Protein AF-A0A2E4WYA1-F1 (afdb_monomer)

Secondary structure (DSSP, 8-state):
--TTHHHHHHHHHHHHHHHHHHHHHHHHHHHHTSPEEPGGGPPSEEEEEEEEEES--EE-SSS--EESEEEEEEEEEEEEEEE-TTS-EEEEEEEEEEEEEEE---EEEEETTEEEEE--TTSEEE-EEEEEEEEETTSTHHHHSS-SS--TTEEEEEEEEEEEE-TT-EEEEEEEEEE-SSSSSEEEE--TTT----EEESS-HHHHHTSSHHHHHHHHHHHHHHHHHHHHH---TTS---TTHHHHHHHHHHHHHHHHHHHHHHHHHHHHHHHHHHHHHHHHHHHHHHHHHHHHHHHHHHHHSTT-HHHHHHHHHHHTT---SSS--SHHHHHHHHHHT-HHHHT-HHHHHHHHHHHHHHHHHHHHHHHHHHHHHHHHHHHHSTTTHHHHHHHT-PPPPP--TTTT--------GGGG----------PPPP-

Foldseek 3Di:
DDPVCLLVVLLVVLVVLCVVLVVLVVLLLVVLLADEFDQLQDDFFWHKHKAFWFDDWDQDQQPRDTFQKKKKWKKFKAKDWDQDPVRDIDIDIDIDTQDIDIDHQWTWGADPNGIAIEGCPPAPEAFAFPDKDKDFQVDPSCPVRGPPDDDPRTPRIMMMIMGGHHGGQIKIWIAGWDADPPDRHIHGDHDVVVVDHTYIYSDDPVVSSPDDNVVSVVVSVCSLVVSVVVVVVPPPPPDPPDPCPSVVSSVVSVVVVVVVVLVVLLVSLLVLVVQLVVLVVQLVVLLVVLLVLLVVLLVVVCVQPVVDPPVNVVSVCLNQVNDDPDPDNASLVVVVVVVVVPVSLVPDPSNVVSSVVNVSSVVNSVSSLVSSQSSLVVLVVLCVDPPSVVCNVVSVRDNDDGDDSVPSPPGDPPPDPPVPDDDPPPDDDDDDDDD

Solvent-accessible surface area (backbone atoms only — not comparable to full-atom values): 24791 Å² total; per-residue (Å²): 129,68,77,66,53,74,59,51,51,58,56,50,49,41,53,54,39,47,54,56,26,49,53,43,46,50,51,44,53,50,52,78,67,43,69,76,35,54,54,64,42,57,57,80,38,82,43,26,39,65,28,26,32,42,71,72,63,44,72,39,89,86,82,63,42,78,25,43,26,38,40,37,41,33,30,36,33,28,50,50,78,46,70,48,98,85,72,48,76,48,76,47,71,49,76,42,80,75,46,71,53,74,49,66,59,68,34,28,40,33,48,100,68,36,73,31,45,36,41,58,59,82,35,58,71,44,58,44,79,76,42,77,51,75,46,40,71,89,40,70,64,43,57,74,82,36,70,89,70,82,62,84,52,48,72,48,39,39,38,40,40,31,29,32,39,44,73,65,39,57,34,40,36,33,30,35,27,38,76,43,93,90,48,102,44,62,28,35,38,66,53,83,88,75,72,64,75,33,37,35,24,56,61,55,68,68,73,68,50,69,50,59,44,66,57,29,53,51,52,42,53,44,56,55,55,49,51,56,50,48,62,65,69,60,74,62,91,86,80,74,93,57,88,59,56,59,56,51,54,42,51,52,52,50,50,51,53,50,51,59,49,51,53,48,54,40,55,51,44,39,50,49,48,55,48,40,53,48,26,52,50,53,34,51,54,37,52,48,51,49,64,67,46,50,60,58,44,46,52,48,47,45,69,66,44,68,89,42,68,70,57,56,54,55,48,52,37,53,73,67,70,46,79,68,95,66,95,62,89,47,71,50,58,48,50,50,61,52,40,72,77,35,70,64,49,73,69,32,65,73,47,48,54,45,49,52,53,42,40,54,39,52,54,35,38,52,42,28,43,54,54,27,34,55,43,29,53,50,52,40,49,42,52,72,39,84,75,47,38,82,42,27,72,81,48,67,54,67,87,54,83,68,82,59,90,76,72,76,74,67,71,73,79,80,76,73,71,78,84,74,75,72,81,83,77,85,78,84,82,82,85,85,78,90,132

pLDDT: mean 81.37, std 15.55, range [33.59, 97.56]

Structure (mmCIF, N/CA/C/O backbone):
data_AF-A0A2E4WYA1-F1
#
_entry.id   AF-A0A2E4WYA1-F1
#
loop_
_atom_site.group_PDB
_atom_site.id
_atom_site.type_symbol
_atom_site.label_atom_id
_atom_site.label_alt_id
_atom_site.label_comp_id
_atom_site.label_asym_id
_atom_site.label_entity_id
_atom_site.label_seq_id
_atom_site.pdbx_PDB_ins_code
_atom_site.Cartn_x
_atom_site.Cartn_y
_atom_site.Cartn_z
_atom_site.occupancy
_atom_site.B_iso_or_equiv
_atom_site.auth_seq_id
_atom_site.auth_comp_id
_atom_site.auth_asym_id
_atom_site.auth_atom_id
_atom_site.pdbx_PDB_model_num
ATOM 1 N N . MET A 1 1 ? 35.452 21.024 -31.099 1.00 52.81 1 MET A N 1
ATOM 2 C CA . MET A 1 1 ? 34.433 20.792 -30.050 1.00 52.81 1 MET A CA 1
ATOM 3 C C . MET A 1 1 ? 34.832 21.650 -28.855 1.00 52.81 1 MET A C 1
ATOM 5 O O . MET A 1 1 ? 35.998 21.591 -28.486 1.00 52.81 1 MET A O 1
ATOM 9 N N . SER A 1 2 ? 33.970 22.546 -2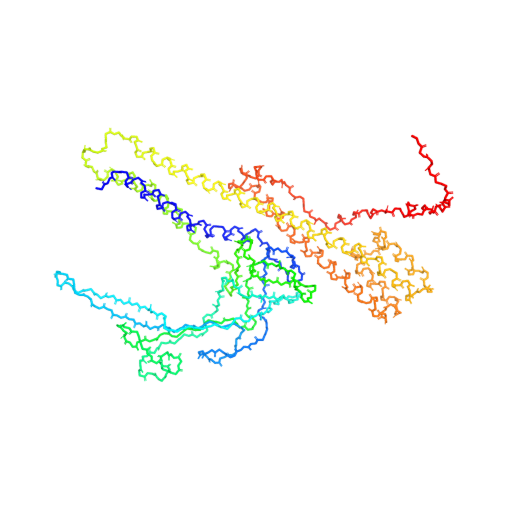8.359 1.00 58.75 2 SER A N 1
ATOM 10 C CA . SER A 1 2 ? 34.364 23.521 -27.328 1.00 58.75 2 SER A CA 1
ATOM 11 C C . SER A 1 2 ? 34.798 22.810 -26.042 1.00 58.75 2 SER A C 1
ATOM 13 O O . SER A 1 2 ? 34.143 21.877 -25.588 1.00 58.75 2 SER A O 1
ATOM 15 N N . GLN A 1 3 ? 35.917 23.249 -25.463 1.00 59.62 3 GLN A N 1
ATOM 16 C CA . GLN A 1 3 ? 36.570 22.635 -24.296 1.00 59.62 3 GLN A CA 1
ATOM 17 C C . GLN A 1 3 ? 35.635 22.503 -23.076 1.00 59.62 3 GLN A C 1
ATOM 19 O O . GLN A 1 3 ? 35.783 21.585 -22.279 1.00 59.62 3 GLN A O 1
ATOM 24 N N . TRP A 1 4 ? 34.601 23.347 -22.989 1.00 59.00 4 TRP A N 1
ATOM 25 C CA . TRP A 1 4 ? 33.542 23.294 -21.977 1.00 59.00 4 TRP A CA 1
ATOM 26 C C . TRP A 1 4 ? 32.707 22.002 -21.996 1.00 59.00 4 TRP A C 1
ATOM 28 O O . TRP A 1 4 ? 32.217 21.569 -20.954 1.00 59.00 4 TRP A O 1
ATOM 38 N N . LEU A 1 5 ? 32.567 21.350 -23.158 1.00 62.78 5 LEU A N 1
ATOM 39 C CA . LEU A 1 5 ? 31.768 20.128 -23.301 1.00 62.78 5 LEU A CA 1
ATOM 40 C C . LEU A 1 5 ? 32.341 18.962 -22.487 1.00 62.78 5 LEU A C 1
ATOM 42 O O . LEU A 1 5 ? 31.571 18.190 -21.922 1.00 62.78 5 LEU A O 1
ATOM 46 N N . TRP A 1 6 ? 33.665 18.880 -22.335 1.00 61.72 6 TRP A N 1
ATOM 47 C CA . TRP A 1 6 ? 34.309 17.847 -21.518 1.00 61.72 6 TRP A CA 1
ATOM 48 C C . TRP A 1 6 ? 33.984 17.961 -20.023 1.00 61.72 6 TRP A C 1
ATOM 50 O O . TRP A 1 6 ? 34.059 16.958 -19.326 1.00 61.72 6 TRP A O 1
ATOM 60 N N . PHE A 1 7 ? 33.566 19.136 -19.537 1.00 63.12 7 PHE A N 1
ATOM 61 C CA . PHE A 1 7 ? 33.155 19.340 -18.140 1.00 63.12 7 PHE A CA 1
ATOM 62 C C . PHE A 1 7 ? 31.651 19.146 -17.936 1.00 63.12 7 PHE A C 1
ATOM 64 O O . PHE A 1 7 ? 31.220 18.588 -16.931 1.00 63.12 7 PHE A O 1
ATOM 71 N N . ILE A 1 8 ? 30.844 19.577 -18.907 1.00 68.25 8 ILE A N 1
ATOM 72 C CA . ILE A 1 8 ? 29.381 19.488 -18.826 1.00 68.25 8 ILE A CA 1
ATOM 73 C C . ILE A 1 8 ? 28.919 18.035 -18.969 1.00 68.25 8 ILE A C 1
ATOM 75 O O . ILE A 1 8 ? 27.990 17.617 -18.282 1.00 68.25 8 ILE A O 1
ATOM 79 N N . ILE A 1 9 ? 29.573 17.254 -19.834 1.00 72.50 9 ILE A N 1
ATOM 80 C CA . ILE A 1 9 ? 29.169 15.875 -20.126 1.00 72.50 9 ILE A CA 1
ATOM 81 C C . ILE A 1 9 ? 29.232 14.982 -18.867 1.00 72.50 9 ILE A C 1
ATOM 83 O O . ILE A 1 9 ? 28.203 14.388 -18.541 1.00 72.50 9 ILE A O 1
ATOM 87 N N . PRO A 1 10 ? 30.339 14.906 -18.097 1.00 69.25 10 PRO A N 1
ATOM 88 C CA . PRO A 1 10 ? 30.398 14.100 -16.875 1.00 69.25 10 PRO A CA 1
ATOM 89 C C . PRO A 1 10 ? 29.380 14.527 -15.815 1.00 69.25 10 PRO A C 1
ATOM 91 O O . PRO A 1 10 ? 28.697 13.674 -15.253 1.00 69.25 10 PRO A O 1
ATOM 94 N N . SER A 1 11 ? 29.218 15.832 -15.572 1.00 72.06 11 SER A N 1
ATOM 95 C CA . SER A 1 11 ? 28.229 16.338 -14.611 1.00 72.06 11 SER A CA 1
ATOM 96 C C . SER A 1 11 ? 26.792 16.025 -15.050 1.00 72.06 11 SER A C 1
ATOM 98 O O . SER A 1 11 ? 25.965 15.641 -14.223 1.00 72.06 11 SER A O 1
ATOM 100 N N . LEU A 1 12 ? 26.493 16.094 -16.352 1.00 77.44 12 LEU A N 1
ATOM 101 C CA . LEU A 1 12 ? 25.199 15.688 -16.904 1.00 77.44 12 LEU A CA 1
ATOM 102 C C . LEU A 1 12 ? 24.961 14.179 -16.736 1.00 77.44 12 LEU A C 1
ATOM 104 O O . LEU A 1 12 ? 23.875 13.775 -16.320 1.00 77.44 12 LEU A O 1
ATOM 108 N N . PHE A 1 13 ? 25.974 13.344 -16.991 1.00 74.56 13 PHE A N 1
ATOM 109 C CA . PHE A 1 13 ? 25.903 11.902 -16.738 1.00 74.56 13 PHE A CA 1
ATOM 110 C C . PHE A 1 13 ? 25.670 11.602 -15.255 1.00 74.56 13 PHE A C 1
ATOM 112 O O . PHE A 1 13 ? 24.798 10.792 -14.940 1.00 74.56 13 PHE A O 1
ATOM 119 N N . ILE A 1 14 ? 26.368 12.289 -14.344 1.00 74.31 14 ILE A N 1
ATOM 120 C CA . ILE A 1 14 ? 26.147 12.174 -12.897 1.00 74.31 14 ILE A CA 1
ATOM 121 C C . ILE A 1 14 ? 24.686 12.484 -12.563 1.00 74.31 14 ILE A C 1
ATOM 123 O O . ILE A 1 14 ? 24.043 11.675 -11.902 1.00 74.31 14 ILE A O 1
ATOM 127 N N . LEU A 1 15 ? 24.124 13.587 -13.065 1.00 76.75 15 LEU A N 1
ATOM 128 C CA . LEU A 1 15 ? 22.722 13.946 -12.826 1.00 76.75 15 LEU A CA 1
ATOM 129 C C . LEU A 1 15 ? 21.738 12.898 -13.379 1.00 76.75 15 LEU A C 1
ATOM 131 O O . LEU A 1 15 ? 20.754 12.570 -12.711 1.00 76.75 15 LEU A O 1
ATOM 135 N N . ILE A 1 16 ? 22.005 12.328 -14.558 1.00 76.94 16 ILE A N 1
ATOM 136 C CA . ILE A 1 16 ? 21.177 11.272 -15.167 1.00 76.94 16 ILE A CA 1
ATOM 137 C C . ILE A 1 16 ? 21.225 9.982 -14.337 1.00 76.94 16 ILE A C 1
ATOM 139 O O . ILE A 1 16 ? 20.173 9.441 -13.977 1.00 76.94 16 ILE A O 1
ATOM 143 N N . PHE A 1 17 ? 22.419 9.496 -13.987 1.00 72.62 17 PHE A N 1
ATOM 144 C CA . PHE A 1 17 ? 22.580 8.291 -13.166 1.00 72.62 17 PHE A CA 1
ATOM 145 C C . PHE A 1 17 ? 21.995 8.482 -11.774 1.00 72.62 17 PHE A C 1
ATOM 147 O O . PHE A 1 17 ? 21.300 7.609 -11.254 1.00 72.62 17 PHE A O 1
ATOM 154 N N . HIS A 1 18 ? 22.208 9.657 -11.198 1.00 73.12 18 HIS A N 1
ATOM 155 C CA . HIS A 1 18 ? 21.646 10.039 -9.922 1.00 73.12 18 HIS A CA 1
ATOM 156 C C . HIS A 1 18 ? 20.115 10.080 -9.964 1.00 73.12 18 HIS A C 1
ATOM 158 O O . HIS A 1 18 ? 19.471 9.583 -9.043 1.00 73.12 18 HIS A O 1
ATOM 164 N N . LYS A 1 19 ? 19.505 10.577 -11.049 1.00 75.50 19 LYS A N 1
ATOM 165 C CA . LYS A 1 19 ? 18.050 10.513 -11.258 1.00 75.50 19 LYS A CA 1
ATOM 166 C C . LYS A 1 19 ? 17.552 9.065 -11.285 1.00 75.50 19 LYS A C 1
ATOM 168 O O . LYS A 1 19 ? 16.544 8.775 -10.642 1.00 75.50 19 LYS A O 1
ATOM 173 N N . PHE A 1 20 ? 18.248 8.151 -11.959 1.00 69.88 20 PHE A N 1
ATOM 174 C CA . PHE A 1 20 ? 17.868 6.734 -11.985 1.00 69.88 20 PHE A CA 1
ATOM 175 C C . PHE A 1 20 ? 18.013 6.069 -10.606 1.00 69.88 20 PHE A C 1
ATOM 177 O O . PHE A 1 20 ? 17.051 5.493 -10.094 1.00 69.88 20 PHE A O 1
ATOM 184 N N . ALA A 1 21 ? 19.163 6.244 -9.949 1.00 70.31 21 ALA A N 1
ATOM 185 C CA . ALA A 1 21 ? 19.419 5.740 -8.599 1.00 70.31 21 ALA A CA 1
ATOM 186 C C . ALA A 1 21 ? 18.413 6.293 -7.574 1.00 70.31 21 ALA A C 1
ATOM 188 O O . ALA A 1 21 ? 17.933 5.561 -6.709 1.00 70.31 21 ALA A O 1
ATOM 189 N N . SER A 1 22 ? 18.021 7.565 -7.720 1.00 71.56 22 SER A N 1
ATOM 190 C CA . SER A 1 22 ? 17.048 8.224 -6.844 1.00 71.56 22 SER A CA 1
ATOM 191 C C . SER A 1 22 ? 15.672 7.576 -6.862 1.00 71.56 22 SER A C 1
ATOM 193 O O . SER A 1 22 ? 14.956 7.650 -5.868 1.00 71.56 22 SER A O 1
ATOM 195 N N . ARG A 1 23 ? 15.265 6.985 -7.994 1.00 73.19 23 ARG A N 1
ATOM 196 C CA . ARG A 1 23 ? 13.951 6.346 -8.122 1.00 73.19 23 ARG A CA 1
ATOM 197 C C . ARG A 1 23 ? 13.913 5.037 -7.344 1.00 73.19 23 ARG A C 1
ATOM 199 O O . ARG A 1 23 ? 12.961 4.798 -6.611 1.00 73.19 23 ARG A O 1
ATOM 206 N N . ALA A 1 24 ? 14.957 4.221 -7.480 1.00 71.00 24 ALA A N 1
ATOM 207 C CA . ALA A 1 24 ? 15.073 2.957 -6.760 1.00 71.00 24 ALA A CA 1
ATOM 208 C C . ALA A 1 24 ? 15.237 3.176 -5.248 1.00 71.00 24 ALA A C 1
ATOM 210 O O . ALA A 1 24 ? 14.585 2.506 -4.454 1.00 71.00 24 ALA A O 1
ATOM 211 N N . PHE A 1 25 ? 16.058 4.152 -4.851 1.00 75.88 25 PHE A N 1
ATOM 212 C CA . PHE A 1 25 ? 16.272 4.487 -3.443 1.00 75.88 25 PHE A CA 1
ATOM 213 C C . PHE A 1 25 ? 14.998 4.991 -2.758 1.00 75.88 25 PHE A C 1
ATOM 215 O O . PHE A 1 25 ? 14.638 4.470 -1.706 1.00 75.88 25 PHE A O 1
ATOM 222 N N . ARG A 1 26 ? 14.286 5.944 -3.382 1.00 78.50 26 ARG A N 1
ATOM 223 C CA . ARG A 1 26 ? 13.015 6.459 -2.849 1.00 78.50 26 ARG A CA 1
ATOM 224 C C . ARG A 1 26 ? 11.998 5.349 -2.638 1.00 78.50 26 ARG A C 1
ATOM 226 O O . ARG A 1 26 ? 11.365 5.311 -1.597 1.00 78.50 26 ARG A O 1
ATOM 233 N N . LEU A 1 27 ? 11.882 4.420 -3.590 1.00 78.25 27 LEU A N 1
ATOM 234 C CA . LEU A 1 27 ? 10.956 3.298 -3.457 1.00 78.25 27 LEU A CA 1
ATOM 235 C C . LEU A 1 27 ? 11.296 2.411 -2.253 1.00 78.25 27 LEU A C 1
ATOM 237 O O . LEU A 1 27 ? 10.420 2.129 -1.446 1.00 78.25 27 LEU A O 1
ATOM 241 N N . ARG A 1 28 ? 12.571 2.025 -2.106 1.00 79.62 28 ARG A N 1
ATOM 242 C CA . ARG A 1 28 ? 13.032 1.206 -0.973 1.00 79.62 28 ARG A CA 1
ATOM 243 C C . ARG A 1 28 ? 12.773 1.875 0.372 1.00 79.62 28 ARG A C 1
ATOM 245 O O . ARG A 1 28 ? 12.323 1.214 1.297 1.00 79.62 28 ARG A O 1
ATOM 252 N N . ARG A 1 29 ? 13.084 3.168 0.492 1.00 81.19 29 ARG A N 1
ATOM 253 C CA . ARG A 1 29 ? 12.876 3.898 1.749 1.00 81.19 29 ARG A CA 1
ATOM 254 C C . ARG A 1 29 ? 11.406 4.095 2.055 1.00 81.19 29 ARG A C 1
ATOM 256 O O . ARG A 1 29 ? 11.011 3.965 3.204 1.00 81.19 29 ARG A O 1
ATOM 263 N N . LEU A 1 30 ? 10.601 4.352 1.030 1.00 81.94 30 LEU A N 1
ATOM 264 C CA . LEU A 1 30 ? 9.164 4.483 1.182 1.00 81.94 30 LEU A CA 1
ATOM 265 C C . LEU A 1 30 ? 8.530 3.174 1.675 1.00 81.94 30 LEU A C 1
ATOM 267 O O . LEU A 1 30 ? 7.732 3.259 2.599 1.00 81.94 30 LEU A O 1
ATOM 271 N N . MET A 1 31 ? 8.942 2.016 1.135 1.00 84.38 31 MET A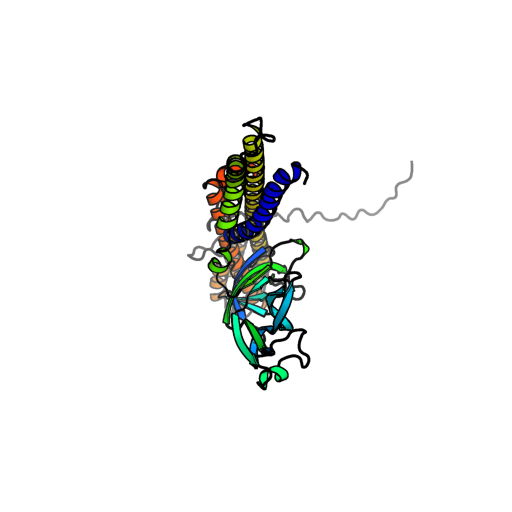 N 1
ATOM 272 C CA . MET A 1 31 ? 8.555 0.676 1.619 1.00 84.38 31 MET A CA 1
ATOM 273 C C . MET A 1 31 ? 8.975 0.452 3.067 1.00 84.38 31 MET A C 1
ATOM 275 O O . MET A 1 31 ? 8.139 0.176 3.911 1.00 84.38 31 MET A O 1
ATOM 279 N N . ALA A 1 32 ? 10.251 0.683 3.385 1.00 81.62 32 ALA A N 1
ATOM 280 C CA . ALA A 1 32 ? 10.762 0.498 4.744 1.00 81.62 32 ALA A CA 1
ATOM 281 C C . ALA A 1 32 ? 10.062 1.383 5.794 1.00 81.62 32 ALA A C 1
ATOM 283 O O . ALA A 1 32 ? 10.067 1.052 6.974 1.00 81.62 32 ALA A O 1
ATOM 284 N N . ALA A 1 33 ? 9.487 2.508 5.366 1.00 82.44 33 ALA A N 1
ATOM 285 C CA . ALA A 1 33 ? 8.778 3.449 6.222 1.00 82.44 33 ALA A CA 1
ATOM 286 C C . ALA A 1 33 ? 7.241 3.328 6.146 1.00 82.44 33 ALA A C 1
ATOM 288 O O . ALA A 1 33 ? 6.551 4.179 6.715 1.00 82.44 33 ALA A O 1
ATOM 289 N N . LEU A 1 34 ? 6.694 2.368 5.391 1.00 87.62 34 LEU A N 1
ATOM 290 C CA . LEU A 1 34 ? 5.262 2.067 5.328 1.00 87.62 34 LEU A CA 1
ATOM 291 C C . LEU A 1 34 ? 5.031 0.693 5.963 1.00 87.62 34 LEU A C 1
ATOM 293 O O . LEU A 1 34 ? 5.301 -0.315 5.318 1.00 87.62 34 LEU A O 1
ATOM 297 N N . PRO A 1 35 ? 4.534 0.624 7.205 1.00 90.12 35 PRO A N 1
ATOM 298 C CA . PRO A 1 35 ? 4.205 -0.664 7.795 1.00 90.12 35 PRO A CA 1
ATOM 299 C C . PRO A 1 35 ? 3.031 -1.307 7.047 1.00 90.12 35 PRO A C 1
ATOM 301 O O . PRO A 1 35 ? 2.102 -0.625 6.591 1.00 90.12 35 PRO A O 1
ATOM 304 N N . THR A 1 36 ? 3.059 -2.634 6.922 1.00 91.56 36 THR A N 1
ATOM 305 C CA . THR A 1 36 ? 1.963 -3.365 6.283 1.00 91.56 36 THR A CA 1
ATOM 306 C C . THR A 1 36 ? 0.707 -3.263 7.153 1.00 91.56 36 THR A C 1
ATOM 308 O O . THR A 1 36 ? 0.667 -3.755 8.277 1.00 91.56 36 THR A O 1
ATOM 311 N N . SER A 1 37 ? -0.354 -2.674 6.610 1.00 91.88 37 SER A N 1
ATOM 312 C CA . SER A 1 37 ? -1.660 -2.584 7.263 1.00 91.88 37 SER A CA 1
ATOM 313 C C . SER A 1 37 ? -2.504 -3.817 6.951 1.00 91.88 37 SER A C 1
ATOM 315 O O . SER A 1 37 ? -2.583 -4.253 5.799 1.00 91.88 37 SER A O 1
ATOM 317 N N . LYS A 1 38 ? -3.179 -4.357 7.971 1.00 92.75 38 LYS A N 1
ATOM 318 C CA . LYS A 1 38 ? -4.284 -5.309 7.776 1.00 92.75 38 LYS A CA 1
ATOM 319 C C . LYS A 1 38 ? -5.455 -4.610 7.094 1.00 92.75 38 LYS A C 1
ATOM 321 O O . LYS A 1 38 ? -5.654 -3.415 7.311 1.00 92.75 38 LYS A O 1
ATOM 326 N N . VAL A 1 39 ? -6.256 -5.341 6.327 1.00 91.62 39 VAL A N 1
ATOM 327 C CA . VAL A 1 39 ? -7.383 -4.801 5.548 1.00 91.62 39 VAL A CA 1
ATOM 328 C C . VAL A 1 39 ? -8.356 -3.996 6.414 1.00 91.62 39 VAL A C 1
ATOM 330 O O . VAL A 1 39 ? -8.697 -2.865 6.061 1.00 91.62 39 VAL A O 1
ATOM 333 N N . GLN A 1 40 ? -8.765 -4.518 7.572 1.00 89.50 40 GLN A N 1
ATOM 334 C CA . GLN A 1 40 ? -9.660 -3.803 8.492 1.00 89.50 40 GLN A CA 1
ATOM 335 C C . GLN A 1 40 ? -9.015 -2.525 9.064 1.00 89.50 40 GLN A C 1
ATOM 337 O O . GLN A 1 40 ? -9.711 -1.554 9.369 1.00 89.50 40 GLN A O 1
ATOM 342 N N . GLY A 1 41 ? -7.684 -2.505 9.158 1.00 88.94 41 GLY A N 1
ATOM 343 C CA . GLY A 1 41 ? -6.861 -1.401 9.655 1.00 88.94 41 GLY A CA 1
ATOM 344 C C . GLY A 1 41 ? -6.413 -0.415 8.576 1.00 88.94 41 GLY A C 1
ATOM 345 O O . GLY A 1 41 ? -5.532 0.399 8.834 1.00 88.94 41 GLY A O 1
ATOM 346 N N . VAL A 1 42 ? -6.978 -0.471 7.367 1.00 93.12 42 VAL A N 1
ATOM 347 C CA . VAL A 1 42 ? -6.673 0.505 6.317 1.00 93.12 42 VAL A CA 1
ATOM 348 C C . VAL A 1 42 ? -7.356 1.835 6.625 1.00 93.12 42 VAL A C 1
ATOM 350 O O . VAL A 1 42 ? -8.585 1.944 6.633 1.00 93.12 42 VAL A O 1
ATOM 353 N N . PHE A 1 43 ? -6.538 2.861 6.847 1.00 90.62 43 PHE A N 1
ATOM 354 C CA . PHE A 1 43 ? -6.967 4.245 7.033 1.00 90.62 43 PHE A CA 1
ATOM 355 C C . PHE A 1 43 ? -6.726 5.068 5.767 1.00 90.62 43 PHE A C 1
ATOM 357 O O . PHE A 1 43 ? -5.922 4.700 4.915 1.00 90.62 43 PHE A O 1
ATOM 364 N N . ILE A 1 44 ? -7.415 6.204 5.653 1.00 90.50 44 ILE A N 1
ATOM 365 C CA . ILE A 1 44 ? -7.270 7.121 4.518 1.00 90.50 44 ILE A CA 1
ATOM 366 C C . ILE A 1 44 ? -5.830 7.646 4.441 1.00 90.50 44 ILE A C 1
ATOM 368 O O . ILE A 1 44 ? -5.274 8.107 5.443 1.00 90.50 44 ILE A O 1
ATOM 372 N N . GLY A 1 45 ? -5.245 7.599 3.245 1.00 90.38 45 GLY A N 1
ATOM 373 C CA . GLY A 1 45 ? -3.863 7.995 2.980 1.00 90.38 45 GLY A CA 1
ATOM 374 C C . GLY A 1 45 ? -3.047 6.922 2.264 1.00 90.38 45 GLY A C 1
ATOM 375 O O . GLY A 1 45 ? -3.579 5.920 1.803 1.00 90.38 45 GLY A O 1
ATOM 376 N N . LEU A 1 46 ? -1.736 7.132 2.162 1.00 92.19 46 LEU A N 1
ATOM 377 C CA . LEU A 1 46 ? -0.831 6.157 1.555 1.00 92.19 46 LEU A CA 1
ATOM 378 C C . LEU A 1 46 ? -0.689 4.932 2.465 1.00 92.19 46 LEU A C 1
ATOM 380 O O . LEU A 1 46 ? -0.264 5.071 3.611 1.00 92.19 46 LEU A O 1
ATOM 384 N N . VAL A 1 47 ? -1.003 3.749 1.939 1.00 93.69 47 VAL A N 1
ATOM 385 C CA . VAL A 1 47 ? -0.987 2.488 2.689 1.00 93.69 47 VAL A CA 1
ATOM 386 C C . VAL A 1 47 ? -0.255 1.388 1.934 1.00 93.69 47 VAL A C 1
ATOM 388 O O . VAL A 1 47 ? -0.192 1.384 0.702 1.00 93.69 47 VAL A O 1
ATOM 391 N N . GLU A 1 48 ? 0.266 0.431 2.696 1.00 94.19 48 GLU A N 1
ATOM 392 C CA . GLU A 1 48 ? 0.734 -0.860 2.205 1.00 94.19 48 GLU A CA 1
ATOM 393 C C . GLU A 1 48 ? -0.205 -1.960 2.712 1.00 94.19 48 GLU A C 1
ATOM 395 O O . GLU A 1 48 ? -0.488 -2.023 3.905 1.00 94.19 48 GLU A O 1
ATOM 400 N N . VAL A 1 49 ? -0.670 -2.837 1.822 1.00 94.81 49 VAL A N 1
ATOM 401 C CA . VAL A 1 49 ? -1.549 -3.969 2.139 1.00 94.81 49 VAL A CA 1
ATOM 402 C C . VAL A 1 49 ? -1.020 -5.225 1.454 1.00 94.81 49 VAL A C 1
ATOM 404 O O . VAL A 1 49 ? -0.621 -5.199 0.287 1.00 94.81 49 VAL A O 1
ATOM 407 N N . LYS A 1 50 ? -1.036 -6.343 2.182 1.00 94.88 50 LYS A N 1
ATOM 408 C CA . LYS A 1 50 ? -0.689 -7.676 1.678 1.00 94.88 50 LYS A CA 1
ATOM 409 C C . LYS A 1 50 ? -1.885 -8.603 1.889 1.00 94.88 50 LYS A C 1
ATOM 411 O O . LYS A 1 50 ? -2.440 -8.631 2.981 1.00 94.88 50 LYS A O 1
ATOM 416 N N . GLY A 1 51 ? -2.270 -9.362 0.869 1.00 94.69 51 GLY A N 1
ATOM 417 C CA . GLY A 1 51 ? -3.401 -10.291 0.961 1.00 94.69 51 GLY A CA 1
ATOM 418 C C . GLY A 1 51 ? -3.609 -11.090 -0.319 1.00 94.69 51 GLY A C 1
ATOM 419 O O . GLY A 1 51 ? -2.777 -11.046 -1.221 1.00 94.69 51 GLY A O 1
ATOM 420 N N . GLN A 1 52 ? -4.703 -11.838 -0.400 1.00 96.31 52 GLN A N 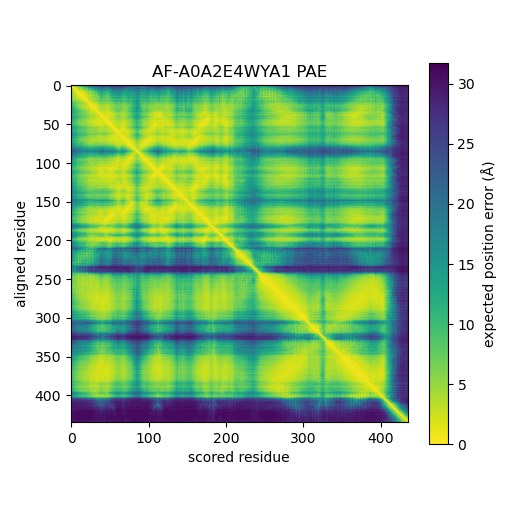1
ATOM 421 C CA . GLN A 1 52 ? -5.032 -12.679 -1.549 1.00 96.31 52 GLN A CA 1
ATOM 422 C C . GLN A 1 52 ? -5.997 -11.976 -2.502 1.00 96.31 52 GLN A C 1
ATOM 424 O O . GLN A 1 52 ? -6.942 -11.316 -2.074 1.00 96.31 52 GLN A O 1
ATOM 429 N N . ALA A 1 53 ? -5.770 -12.127 -3.803 1.00 95.94 53 ALA A N 1
ATOM 430 C CA . ALA A 1 53 ? -6.638 -11.570 -4.831 1.00 95.94 53 ALA A CA 1
ATOM 431 C C . ALA A 1 53 ? -7.990 -12.303 -4.888 1.00 95.94 53 ALA A C 1
ATOM 433 O O . ALA A 1 53 ? -8.038 -13.531 -4.953 1.00 95.94 53 ALA A O 1
ATOM 434 N N . LYS A 1 54 ? -9.097 -11.560 -4.934 1.00 95.25 54 LYS A N 1
ATOM 435 C CA . LYS A 1 54 ? -10.461 -12.095 -5.024 1.00 95.25 54 LYS A CA 1
ATOM 436 C C . LYS A 1 54 ? -11.344 -11.183 -5.863 1.00 95.25 54 LYS A C 1
ATOM 438 O O . LYS A 1 54 ? -11.194 -9.967 -5.842 1.00 95.25 54 LYS A O 1
ATOM 443 N N . GLY A 1 55 ? -12.298 -11.746 -6.590 1.00 93.56 55 GLY A N 1
ATOM 444 C CA . GLY A 1 55 ? -13.246 -10.961 -7.374 1.00 93.56 55 GLY A CA 1
ATOM 445 C C . GLY A 1 55 ? -13.849 -11.756 -8.517 1.00 93.56 55 GLY A C 1
ATOM 446 O O . GLY A 1 55 ? -13.759 -12.981 -8.548 1.00 93.56 55 GLY A O 1
ATOM 447 N N . VAL A 1 56 ? -14.486 -11.037 -9.436 1.00 92.94 56 VAL A N 1
ATOM 448 C CA . VAL A 1 56 ? -15.095 -11.624 -10.631 1.00 92.94 56 VAL A CA 1
ATOM 449 C C . VAL A 1 56 ? -13.999 -11.924 -11.645 1.00 92.94 56 VAL A C 1
ATOM 451 O O . VAL A 1 56 ? -13.220 -11.036 -11.982 1.00 92.94 56 VAL A O 1
ATOM 454 N N . THR A 1 57 ? -13.946 -13.164 -12.119 1.00 94.38 57 THR A N 1
ATOM 455 C CA . THR A 1 57 ? -13.015 -13.580 -13.167 1.00 94.38 57 THR A CA 1
ATOM 456 C C . THR A 1 57 ? -13.605 -13.364 -14.554 1.00 94.38 57 THR A C 1
ATOM 458 O O . THR A 1 57 ? -14.820 -13.251 -14.736 1.00 94.38 57 THR A O 1
ATOM 461 N N . HIS A 1 58 ? -12.723 -13.302 -15.543 1.00 94.25 58 HIS A N 1
ATOM 462 C CA . HIS A 1 58 ? -13.061 -13.342 -16.954 1.00 94.25 58 HIS A CA 1
ATOM 463 C C . HIS A 1 58 ? -12.158 -14.333 -17.679 1.00 94.25 58 HIS A C 1
ATOM 465 O O . HIS A 1 58 ? -11.019 -14.588 -17.280 1.00 94.25 58 HIS A O 1
ATOM 471 N N . THR A 1 59 ? -12.650 -14.834 -18.803 1.00 96.31 59 THR A N 1
ATOM 472 C CA . THR A 1 59 ? -11.878 -15.699 -19.689 1.00 96.31 59 THR A CA 1
ATOM 473 C C . THR A 1 59 ? -10.789 -14.893 -20.403 1.00 96.31 59 THR A C 1
ATOM 475 O O . THR A 1 59 ? -11.065 -13.861 -21.026 1.00 96.31 59 THR A O 1
ATOM 478 N N . THR A 1 60 ? -9.538 -15.343 -20.313 1.00 96.06 60 THR A N 1
ATOM 479 C CA . THR A 1 60 ? -8.394 -14.672 -20.935 1.00 96.06 60 THR A CA 1
ATOM 480 C C . THR A 1 60 ? -8.372 -14.838 -22.452 1.00 96.06 60 THR A C 1
ATOM 482 O O . THR A 1 60 ? -9.007 -15.724 -23.022 1.00 96.06 60 THR A O 1
ATOM 485 N N . PHE A 1 61 ? -7.655 -13.953 -23.149 1.00 94.94 61 PHE A N 1
ATOM 486 C CA . PHE A 1 61 ? -7.706 -13.920 -24.609 1.00 94.94 61 PHE A CA 1
ATOM 487 C C . PHE A 1 61 ? -6.832 -15.000 -25.246 1.00 94.94 61 PHE A C 1
ATOM 489 O O . PHE A 1 61 ? -7.236 -15.582 -26.257 1.00 94.94 61 PHE A O 1
ATOM 496 N N . LEU A 1 62 ? -5.626 -15.230 -24.716 1.00 94.62 62 LEU A N 1
ATOM 497 C CA . LEU A 1 62 ? -4.674 -16.167 -25.313 1.00 94.62 62 LEU A CA 1
ATOM 498 C C . LEU A 1 62 ? -4.860 -17.589 -24.792 1.00 94.62 62 LEU A C 1
ATOM 500 O O . LEU A 1 62 ? -4.974 -18.499 -25.610 1.00 94.62 62 LEU A O 1
ATOM 504 N N . GLU A 1 63 ? -4.872 -17.765 -23.471 1.00 93.38 63 GLU A N 1
ATOM 505 C CA . GLU A 1 63 ? -4.957 -19.085 -22.832 1.00 93.38 63 GLU A CA 1
ATOM 506 C C . GLU A 1 63 ? -6.399 -19.596 -22.676 1.00 93.38 63 GLU A C 1
ATOM 508 O O . GLU A 1 63 ? -6.602 -20.797 -22.530 1.00 93.38 63 GLU A O 1
ATOM 513 N N . GLU A 1 64 ? -7.399 -18.708 -22.755 1.00 93.81 64 GLU A N 1
ATOM 514 C CA . GLU A 1 64 ? -8.825 -19.023 -22.550 1.00 93.81 64 GLU A CA 1
ATOM 515 C C . GLU A 1 64 ? -9.124 -19.632 -21.168 1.00 93.81 64 GLU A C 1
ATOM 517 O O . GLU A 1 64 ? -10.057 -20.412 -20.988 1.00 93.81 64 GLU A O 1
ATOM 522 N N . THR A 1 65 ? -8.335 -19.246 -20.166 1.00 93.88 65 THR A N 1
ATOM 523 C CA . THR A 1 65 ? -8.526 -19.623 -18.760 1.00 93.88 65 THR A CA 1
ATOM 524 C C . THR A 1 65 ? -9.221 -18.512 -17.989 1.00 93.88 65 THR A C 1
ATOM 526 O O . THR A 1 65 ? -9.159 -17.354 -18.387 1.00 93.88 65 THR A O 1
ATOM 529 N N . GLU A 1 66 ? -9.840 -18.827 -16.857 1.00 95.31 66 GLU A N 1
ATOM 530 C CA . GLU A 1 66 ? -10.369 -17.800 -15.959 1.00 95.31 66 GLU A CA 1
ATOM 531 C C . GLU A 1 66 ? -9.224 -17.064 -15.249 1.00 95.31 66 GLU A C 1
ATOM 533 O O . GLU A 1 66 ? -8.285 -17.691 -14.764 1.00 95.31 66 GLU A O 1
ATOM 538 N N . ALA A 1 67 ? -9.289 -15.733 -15.203 1.00 95.62 67 ALA A N 1
ATOM 539 C CA . ALA A 1 67 ? -8.364 -14.887 -14.453 1.00 95.62 67 ALA A CA 1
ATOM 540 C C . ALA A 1 67 ? -9.071 -13.625 -13.943 1.00 95.62 67 ALA A C 1
ATOM 542 O O . ALA A 1 67 ? -10.063 -13.184 -14.514 1.00 95.62 67 ALA A O 1
ATOM 543 N N . LEU A 1 68 ? -8.540 -13.012 -12.886 1.00 94.75 68 LEU A N 1
ATOM 544 C CA . LEU A 1 68 ? -9.070 -11.765 -12.327 1.00 94.75 68 LEU A CA 1
ATOM 545 C C . LEU A 1 68 ? -8.652 -10.549 -13.162 1.00 94.75 68 LEU A C 1
ATOM 547 O O . LEU A 1 68 ? -9.455 -9.681 -13.480 1.00 94.75 68 LEU A O 1
ATOM 551 N N . CYS A 1 69 ? -7.371 -10.503 -13.530 1.00 95.12 69 CYS A N 1
ATOM 552 C CA . CYS A 1 69 ? -6.789 -9.480 -14.395 1.00 95.12 69 CYS A CA 1
ATOM 553 C C . CYS A 1 69 ? -5.935 -10.174 -15.447 1.00 95.12 69 CYS A C 1
ATOM 555 O O . CYS A 1 69 ? -5.187 -11.090 -15.112 1.00 95.12 69 CYS A O 1
ATOM 557 N N . SER A 1 70 ? -5.953 -9.696 -16.688 1.00 96.31 70 SER A N 1
ATOM 558 C CA . SER A 1 70 ? -5.108 -10.231 -17.757 1.00 96.31 70 SER A CA 1
ATOM 559 C C . SER A 1 70 ? -4.573 -9.127 -18.655 1.00 96.31 70 SER A C 1
ATOM 561 O O . SER A 1 70 ? -5.324 -8.252 -19.086 1.00 96.31 70 SER A O 1
ATOM 563 N N . GLN A 1 71 ? -3.293 -9.202 -18.994 1.00 96.62 71 GLN A N 1
ATOM 564 C CA . GLN A 1 71 ? -2.657 -8.385 -20.020 1.00 96.62 71 GLN A CA 1
ATOM 565 C C . GLN A 1 71 ? -1.950 -9.300 -21.003 1.00 96.62 71 GLN A C 1
ATOM 567 O O . GLN A 1 71 ? -1.124 -10.121 -20.608 1.00 96.62 71 GLN A O 1
ATOM 572 N N . TRP A 1 72 ? -2.222 -9.131 -22.289 1.00 97.06 72 TRP A N 1
ATOM 573 C CA . TRP A 1 72 ? -1.575 -9.914 -23.327 1.00 97.06 72 TRP A CA 1
ATOM 574 C C . TRP A 1 72 ? -0.870 -9.034 -24.346 1.00 97.06 72 TRP A C 1
ATOM 576 O 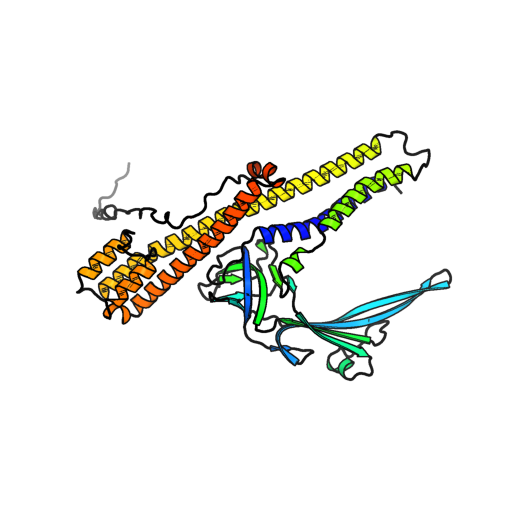O . TRP A 1 72 ? -1.263 -7.903 -24.640 1.00 97.06 72 TRP A O 1
ATOM 586 N N . THR A 1 73 ? 0.203 -9.581 -24.904 1.00 97.25 73 THR A N 1
ATOM 587 C CA . THR A 1 73 ? 0.997 -8.951 -25.955 1.00 97.25 73 THR A CA 1
ATOM 588 C C . THR A 1 73 ? 1.328 -9.968 -27.034 1.00 97.25 73 THR A C 1
ATOM 590 O O . THR A 1 73 ? 1.647 -11.127 -26.759 1.00 97.25 73 THR A O 1
ATOM 593 N N . VAL A 1 74 ? 1.258 -9.513 -28.279 1.00 96.75 74 VAL A N 1
ATOM 594 C CA . VAL A 1 74 ? 1.731 -10.229 -29.458 1.00 96.75 74 VAL A CA 1
ATOM 595 C C . VAL A 1 74 ? 2.848 -9.404 -30.061 1.00 96.75 74 VAL A C 1
ATOM 597 O O . VAL A 1 74 ? 2.650 -8.256 -30.460 1.00 96.75 74 VAL A O 1
ATOM 600 N N . GLU A 1 75 ? 4.029 -9.993 -30.132 1.00 96.81 75 GLU A N 1
ATOM 601 C CA . GLU A 1 75 ? 5.216 -9.376 -30.701 1.00 96.81 75 GLU A CA 1
ATOM 602 C C . GLU A 1 75 ? 5.634 -10.134 -31.954 1.00 96.81 75 GLU A C 1
ATOM 604 O O . GLU A 1 75 ? 5.613 -11.364 -31.993 1.00 96.81 75 GLU A O 1
ATOM 609 N N . GLU A 1 76 ? 6.044 -9.398 -32.977 1.00 96.56 76 GLU A N 1
ATOM 610 C CA . GLU A 1 76 ? 6.559 -9.948 -34.222 1.00 96.56 76 GLU A CA 1
ATOM 611 C C . GLU A 1 76 ? 8.034 -9.594 -34.364 1.00 96.56 76 GLU A C 1
ATOM 613 O O . GLU A 1 76 ? 8.454 -8.458 -34.115 1.00 96.56 76 GLU A O 1
ATOM 618 N N . GLU A 1 77 ? 8.827 -10.594 -34.726 1.00 97.19 77 GLU A N 1
ATOM 619 C CA . GLU A 1 77 ? 10.252 -10.420 -34.952 1.00 97.19 77 GLU A CA 1
ATOM 620 C C . GLU A 1 77 ? 10.488 -9.805 -36.332 1.00 97.19 77 GLU A C 1
ATOM 622 O O . GLU A 1 77 ? 9.919 -10.234 -37.342 1.00 97.19 77 GLU A O 1
ATOM 627 N N . TRP A 1 78 ? 11.352 -8.798 -36.369 1.00 95.69 78 TRP A N 1
ATOM 628 C CA . TRP A 1 78 ? 11.828 -8.186 -37.597 1.00 95.69 78 TRP A CA 1
ATOM 629 C C . TRP A 1 78 ? 13.340 -8.343 -37.714 1.00 95.69 78 TRP A C 1
ATOM 631 O O . TRP A 1 78 ? 14.061 -8.363 -36.715 1.00 95.69 78 TRP A O 1
ATOM 641 N N . GLN A 1 79 ? 13.818 -8.416 -38.950 1.00 95.81 79 GLN A N 1
ATOM 642 C CA . GLN A 1 79 ? 15.232 -8.444 -39.279 1.00 95.81 79 GLN A CA 1
ATOM 643 C C . GLN A 1 79 ? 15.488 -7.576 -40.506 1.00 95.81 79 GLN A C 1
ATOM 645 O O . GLN A 1 79 ? 14.937 -7.821 -41.576 1.00 95.81 79 GLN A O 1
ATOM 650 N N . LYS A 1 80 ? 16.340 -6.562 -40.357 1.00 94.31 80 LYS A N 1
ATOM 651 C CA . LYS A 1 80 ? 16.744 -5.670 -41.443 1.00 94.31 80 LYS A CA 1
ATOM 652 C C . LYS A 1 80 ? 18.234 -5.822 -41.701 1.00 94.31 80 LYS A C 1
ATOM 654 O O . LYS A 1 80 ? 19.040 -5.777 -40.772 1.00 94.31 80 LYS A O 1
ATOM 659 N N . THR A 1 81 ? 18.590 -5.945 -42.970 1.00 91.31 81 THR A N 1
ATOM 660 C CA . THR A 1 81 ? 19.976 -5.972 -43.425 1.00 91.31 81 THR A CA 1
ATOM 661 C C . THR A 1 81 ? 20.250 -4.709 -44.230 1.00 91.31 81 THR A C 1
ATOM 663 O O . THR A 1 81 ? 19.527 -4.407 -45.175 1.00 91.31 81 THR A O 1
ATOM 666 N N . GLU A 1 82 ? 21.267 -3.955 -43.829 1.00 90.44 82 GLU A N 1
ATOM 667 C CA . GLU A 1 82 ? 21.723 -2.739 -44.498 1.00 90.44 82 GLU A CA 1
ATOM 668 C C . GLU A 1 82 ? 23.162 -2.936 -44.967 1.00 90.44 82 GLU A C 1
ATOM 670 O O . GLU A 1 82 ? 23.969 -3.561 -44.277 1.00 90.44 82 GLU A O 1
ATOM 675 N N . VAL A 1 83 ? 23.485 -2.412 -46.144 1.00 88.94 83 VAL A N 1
ATOM 676 C CA . VAL A 1 83 ? 24.852 -2.394 -46.667 1.00 88.94 83 VAL A CA 1
ATOM 677 C C . VAL A 1 83 ? 25.363 -0.963 -46.536 1.00 88.94 83 VAL A C 1
ATOM 679 O O . VAL A 1 83 ? 24.730 -0.040 -47.043 1.00 88.94 83 VAL A O 1
ATOM 682 N N . ASP A 1 84 ? 26.458 -0.786 -45.799 1.00 84.69 84 ASP A N 1
ATOM 683 C CA . ASP A 1 84 ? 27.093 0.516 -45.569 1.00 84.69 84 ASP A CA 1
ATOM 684 C C . ASP A 1 84 ? 27.799 1.020 -46.843 1.00 84.69 84 ASP A C 1
ATOM 686 O O . ASP A 1 84 ? 28.051 0.238 -47.766 1.00 84.69 84 ASP A O 1
ATOM 690 N N . SER A 1 85 ? 28.180 2.302 -46.882 1.00 81.56 85 SER A N 1
ATOM 691 C CA . SER A 1 85 ? 28.901 2.908 -48.020 1.00 81.56 85 SER A CA 1
ATOM 692 C C . SER A 1 85 ? 30.200 2.177 -48.380 1.00 81.56 85 SER A C 1
ATOM 694 O O . SER A 1 85 ? 30.623 2.192 -49.532 1.00 81.56 85 SER A O 1
ATOM 696 N N . ASP A 1 86 ? 30.791 1.485 -47.404 1.00 81.81 86 ASP A N 1
ATOM 697 C CA . ASP A 1 86 ? 32.026 0.708 -47.541 1.00 81.81 86 ASP A CA 1
ATOM 698 C C . ASP A 1 86 ? 31.782 -0.751 -47.988 1.00 81.81 86 ASP A C 1
ATOM 700 O O . ASP A 1 86 ? 32.678 -1.592 -47.901 1.00 81.81 86 ASP A O 1
ATOM 704 N N . GLY A 1 87 ? 30.553 -1.109 -48.381 1.00 78.56 87 GLY A N 1
ATOM 705 C CA . GLY A 1 87 ? 30.174 -2.470 -48.788 1.00 78.56 87 GLY A CA 1
ATOM 706 C C . GLY A 1 87 ? 30.022 -3.470 -47.632 1.00 78.56 87 GLY A C 1
ATOM 707 O O . GLY A 1 87 ? 29.790 -4.659 -47.855 1.00 78.56 87 GLY A O 1
ATOM 708 N N . LYS A 1 88 ? 30.131 -3.015 -46.376 1.00 83.31 88 LYS A N 1
ATOM 709 C CA . LYS A 1 88 ? 29.950 -3.861 -45.186 1.00 83.31 88 LYS A CA 1
ATOM 710 C C . LYS A 1 88 ? 28.471 -4.071 -44.886 1.00 83.31 88 LYS A C 1
ATOM 712 O O . LYS A 1 88 ? 27.714 -3.117 -44.752 1.00 83.31 88 LYS A O 1
ATOM 717 N N . THR A 1 89 ? 28.074 -5.326 -44.706 1.00 87.69 89 THR A N 1
ATOM 718 C CA . THR A 1 89 ? 26.700 -5.684 -44.337 1.00 87.69 89 THR A CA 1
ATOM 719 C C . THR A 1 89 ? 26.509 -5.609 -42.822 1.00 87.69 89 THR A C 1
ATOM 721 O O . THR A 1 89 ? 27.250 -6.239 -42.068 1.00 87.69 89 THR A O 1
ATOM 724 N N . ARG A 1 90 ? 25.493 -4.874 -42.366 1.00 87.06 90 ARG A N 1
ATOM 725 C CA . ARG A 1 90 ? 25.034 -4.845 -40.973 1.00 87.06 90 ARG A CA 1
ATOM 726 C C . ARG A 1 90 ? 23.623 -5.417 -40.894 1.00 87.06 90 ARG A C 1
ATOM 728 O O . ARG A 1 90 ? 22.720 -4.964 -41.590 1.00 87.06 90 ARG A O 1
ATOM 735 N N . SER A 1 91 ? 23.427 -6.414 -40.034 1.00 88.00 91 SER A N 1
ATOM 736 C CA . SER A 1 91 ? 22.101 -6.959 -39.734 1.00 88.00 91 SER A CA 1
ATOM 737 C C . SER A 1 91 ? 21.645 -6.464 -38.369 1.00 88.00 91 SER A C 1
ATOM 739 O O . SER A 1 91 ? 22.375 -6.574 -37.388 1.00 88.00 91 SER A O 1
ATOM 741 N N . SER A 1 92 ? 20.417 -5.964 -38.305 1.00 91.88 92 SER A N 1
ATOM 742 C CA . SER A 1 92 ? 19.714 -5.637 -37.067 1.00 91.88 92 SER A CA 1
ATOM 743 C C . SER A 1 92 ? 18.472 -6.512 -36.958 1.00 91.88 92 SER A C 1
ATOM 745 O O . SER A 1 92 ? 17.850 -6.853 -37.964 1.00 91.88 92 SER A O 1
ATOM 747 N N . SER A 1 93 ? 18.138 -6.926 -35.742 1.00 94.19 93 SER A N 1
ATOM 748 C CA . SER A 1 93 ? 16.913 -7.670 -35.467 1.00 94.19 93 SER A CA 1
ATOM 749 C C . SER A 1 93 ? 16.298 -7.186 -34.167 1.00 94.19 93 SER A C 1
ATOM 751 O O . SER A 1 93 ? 16.986 -6.623 -33.310 1.00 94.19 93 SER A O 1
ATOM 753 N N . GLY A 1 94 ? 14.995 -7.381 -34.029 1.00 94.56 94 GLY A N 1
ATOM 754 C CA . GLY A 1 94 ? 14.279 -6.984 -32.833 1.00 94.56 94 GLY A CA 1
ATOM 755 C C . GLY A 1 94 ? 12.863 -7.523 -32.807 1.00 94.56 94 GLY A C 1
ATOM 756 O O . GLY A 1 94 ? 12.382 -8.134 -33.757 1.00 94.56 94 GLY A O 1
ATOM 757 N N . TRP A 1 95 ? 12.189 -7.263 -31.696 1.00 95.75 95 TRP A N 1
ATOM 758 C CA . TRP A 1 95 ? 10.780 -7.579 -31.508 1.00 95.75 95 TRP A CA 1
ATOM 759 C C . TRP A 1 95 ? 9.984 -6.285 -31.523 1.00 95.75 95 TRP A C 1
ATOM 761 O O . TRP A 1 95 ? 10.424 -5.273 -30.975 1.00 95.75 95 TRP A O 1
ATOM 771 N N . LYS A 1 96 ? 8.822 -6.309 -32.167 1.00 95.12 96 LYS A N 1
ATOM 772 C CA . LYS A 1 96 ? 7.889 -5.187 -32.176 1.00 95.12 96 LYS A CA 1
ATOM 773 C C . LYS A 1 96 ? 6.510 -5.680 -31.774 1.00 95.12 96 LYS A C 1
ATOM 775 O O . LYS A 1 96 ? 6.011 -6.632 -32.368 1.00 95.12 96 LYS A O 1
ATOM 780 N N . THR A 1 97 ? 5.883 -5.021 -30.806 1.00 96.19 97 THR A N 1
ATOM 781 C CA . THR A 1 97 ? 4.488 -5.290 -30.442 1.00 96.19 97 THR A CA 1
ATOM 782 C C . THR A 1 97 ? 3.581 -4.969 -31.627 1.00 96.19 97 THR A C 1
ATOM 784 O O . THR A 1 97 ? 3.606 -3.855 -32.152 1.00 96.19 97 THR A O 1
ATOM 787 N N . VAL A 1 98 ? 2.810 -5.960 -32.069 1.00 95.50 98 VAL A N 1
ATOM 788 C CA . VAL A 1 98 ? 1.866 -5.858 -33.194 1.00 95.50 98 VAL A CA 1
ATOM 789 C C . VAL A 1 98 ? 0.411 -5.867 -32.743 1.00 95.50 98 VAL A C 1
ATOM 791 O O . VAL A 1 98 ? -0.446 -5.362 -33.461 1.00 95.50 98 VAL A O 1
ATOM 794 N N . ALA A 1 99 ? 0.133 -6.416 -31.562 1.00 95.44 99 ALA A N 1
ATOM 795 C CA . ALA A 1 99 ? -1.158 -6.332 -30.899 1.00 95.44 99 ALA A CA 1
ATOM 796 C C . ALA A 1 99 ? -0.965 -6.461 -29.385 1.00 95.44 99 ALA A C 1
ATOM 798 O O . ALA A 1 99 ? -0.023 -7.105 -28.920 1.00 95.44 99 ALA A O 1
ATOM 799 N N . SER A 1 100 ? -1.859 -5.855 -28.622 1.00 96.12 100 SER A N 1
ATOM 800 C CA . SER A 1 100 ? -1.910 -5.980 -27.170 1.00 96.12 100 SER A CA 1
ATOM 801 C C . SER A 1 100 ? -3.325 -5.705 -26.693 1.00 96.12 100 SER A C 1
ATOM 803 O O . SER A 1 100 ? -4.057 -4.955 -27.339 1.00 96.12 100 SER A O 1
ATOM 805 N N . GLY A 1 101 ? -3.678 -6.254 -25.543 1.00 96.06 101 GLY A N 1
ATOM 806 C CA . GLY A 1 101 ? -4.947 -5.986 -24.889 1.00 96.06 101 GLY A CA 1
ATOM 807 C C . GLY A 1 101 ? -4.842 -6.226 -23.395 1.00 96.06 101 GLY A C 1
ATOM 808 O O . GLY A 1 101 ? -3.915 -6.882 -22.914 1.00 96.06 101 GLY A O 1
ATOM 809 N N . SER A 1 102 ? -5.787 -5.661 -22.657 1.00 95.25 102 SER A N 1
ATOM 810 C CA . SER A 1 102 ? -5.831 -5.776 -21.209 1.00 95.25 102 SER A CA 1
ATOM 811 C C . SER A 1 102 ? -7.262 -5.727 -20.704 1.00 95.25 102 SER A C 1
ATOM 813 O O . SER A 1 102 ? -8.034 -4.875 -21.141 1.00 95.25 102 SER A O 1
ATOM 815 N N . THR A 1 103 ? -7.564 -6.578 -19.733 1.00 95.38 103 THR A N 1
ATOM 816 C CA . THR A 1 103 ? -8.824 -6.586 -18.989 1.00 95.38 103 THR A CA 1
ATOM 817 C C . THR A 1 103 ? -8.461 -6.616 -17.514 1.00 95.38 103 THR A C 1
ATOM 819 O O . THR A 1 103 ? -7.892 -7.595 -17.030 1.00 95.38 103 THR A O 1
ATOM 822 N N . ILE A 1 104 ? -8.676 -5.492 -16.832 1.00 93.94 104 ILE A N 1
ATOM 823 C CA . ILE A 1 104 ? -8.183 -5.251 -15.471 1.00 93.94 104 ILE A CA 1
ATOM 824 C C . ILE A 1 104 ? -9.309 -4.584 -14.666 1.00 93.94 104 ILE A C 1
ATOM 826 O O . ILE A 1 104 ? -9.278 -3.371 -14.451 1.00 93.94 104 ILE A O 1
ATOM 830 N N . PRO A 1 105 ? -10.362 -5.337 -14.310 1.00 94.50 105 PRO A N 1
ATOM 831 C CA . PRO A 1 105 ? -11.459 -4.807 -13.515 1.00 94.50 105 PRO A CA 1
ATOM 832 C C . PRO A 1 105 ? -11.001 -4.484 -12.087 1.00 94.50 105 PRO A C 1
ATOM 834 O O . PRO A 1 105 ? -9.949 -4.930 -11.624 1.00 94.50 105 PRO A O 1
ATOM 837 N N . ALA A 1 106 ? -11.825 -3.723 -11.367 1.00 94.62 106 ALA A N 1
ATOM 838 C CA . ALA A 1 106 ? -11.671 -3.594 -9.926 1.00 94.62 106 ALA A CA 1
ATOM 839 C C . ALA A 1 106 ? -11.834 -4.964 -9.255 1.00 94.62 106 ALA A C 1
ATOM 841 O O . ALA A 1 106 ? -12.697 -5.757 -9.638 1.00 94.62 106 ALA A O 1
ATOM 842 N N . PHE A 1 107 ? -11.031 -5.216 -8.229 1.00 95.50 107 PHE A N 1
ATOM 843 C CA . PHE A 1 107 ? -11.052 -6.470 -7.488 1.00 95.50 107 PHE A CA 1
ATOM 844 C C . PHE A 1 107 ? -10.893 -6.230 -5.988 1.00 95.50 107 PHE A C 1
ATOM 846 O O . PHE A 1 107 ? -10.813 -5.089 -5.537 1.00 95.50 107 PHE A O 1
ATOM 853 N N . PHE A 1 108 ? -10.882 -7.301 -5.205 1.00 96.06 108 PHE A N 1
ATOM 854 C CA . PHE A 1 108 ? -10.675 -7.269 -3.767 1.00 96.06 108 PHE A CA 1
ATOM 855 C C . PHE A 1 108 ? -9.354 -7.928 -3.385 1.00 96.06 108 PHE A C 1
ATOM 857 O O . PHE A 1 108 ? -8.963 -8.945 -3.955 1.00 96.06 108 PHE A O 1
ATOM 864 N N . VAL A 1 109 ? -8.677 -7.353 -2.399 1.00 95.81 109 VAL A N 1
ATOM 865 C CA . VAL A 1 109 ? -7.617 -8.030 -1.655 1.00 95.81 109 VAL A CA 1
ATOM 866 C C . VAL A 1 109 ? -8.194 -8.467 -0.312 1.00 95.81 109 VAL A C 1
ATOM 868 O O . VAL A 1 109 ? -8.815 -7.664 0.382 1.00 95.81 109 VAL A O 1
ATOM 871 N N . GLU A 1 110 ? -8.054 -9.745 0.020 1.00 94.31 110 GLU A N 1
ATOM 872 C CA . GLU A 1 110 ? -8.599 -10.355 1.235 1.00 94.31 110 GLU A CA 1
ATOM 873 C C . GLU A 1 110 ? -7.468 -10.809 2.161 1.00 94.31 110 GLU A C 1
ATOM 875 O O . GLU A 1 110 ? -6.476 -11.394 1.720 1.00 94.31 110 GLU A O 1
ATOM 880 N N . ASP A 1 111 ? -7.620 -10.535 3.450 1.00 92.12 111 ASP A N 1
ATOM 881 C CA . ASP A 1 111 ? -6.799 -11.101 4.515 1.00 92.12 111 ASP A CA 1
ATOM 882 C C . ASP A 1 111 ? -7.697 -11.685 5.622 1.00 92.12 111 ASP A C 1
ATOM 884 O O . ASP A 1 111 ? -8.910 -11.806 5.466 1.00 92.12 111 ASP A O 1
ATOM 888 N N . GLU A 1 112 ? -7.106 -12.073 6.751 1.00 89.31 112 GLU A N 1
ATOM 889 C CA . GLU A 1 112 ? -7.837 -12.635 7.897 1.00 89.31 112 GLU A CA 1
ATOM 890 C C . GLU A 1 112 ? -8.803 -11.652 8.588 1.00 89.31 112 GLU A C 1
ATOM 892 O O . GLU A 1 112 ? -9.658 -12.080 9.359 1.00 89.31 112 GLU A O 1
ATOM 897 N N . THR A 1 113 ? -8.676 -10.349 8.320 1.00 86.94 113 THR A N 1
ATOM 898 C CA . THR A 1 113 ? -9.477 -9.270 8.922 1.00 86.94 113 THR A CA 1
ATOM 899 C C . THR A 1 113 ? -10.600 -8.772 8.010 1.00 86.94 113 THR A C 1
ATOM 901 O O . THR A 1 113 ? -11.539 -8.134 8.483 1.00 86.94 113 THR A O 1
ATOM 904 N N . GLY A 1 114 ? -10.543 -9.057 6.705 1.00 89.00 114 GLY A N 1
ATOM 905 C CA . GLY A 1 114 ? -11.621 -8.736 5.773 1.00 89.00 114 GLY A CA 1
ATOM 906 C C . GLY A 1 114 ? -11.172 -8.574 4.324 1.00 89.00 114 GLY A C 1
ATOM 907 O O . GLY A 1 114 ? -10.103 -9.029 3.924 1.00 89.00 114 GLY A O 1
ATOM 908 N N . ALA A 1 115 ? -12.003 -7.895 3.529 1.00 92.50 115 ALA A N 1
ATOM 909 C CA . ALA A 1 115 ? -11.756 -7.637 2.111 1.00 92.50 115 ALA A CA 1
ATOM 910 C C . ALA A 1 115 ? -11.753 -6.134 1.790 1.00 92.50 115 ALA A C 1
ATOM 912 O O . ALA A 1 115 ? -12.640 -5.389 2.209 1.00 92.50 115 ALA A O 1
ATOM 913 N N . LEU A 1 116 ? -10.766 -5.698 1.006 1.00 94.25 116 LEU A N 1
ATOM 914 C CA . LEU A 1 116 ? -10.569 -4.311 0.590 1.00 94.25 116 LEU A CA 1
ATOM 915 C C . LEU A 1 116 ? -10.674 -4.200 -0.923 1.00 94.25 116 LEU A C 1
ATOM 917 O O . LEU A 1 116 ? -10.007 -4.934 -1.648 1.00 94.25 116 LEU A O 1
ATOM 921 N N . ARG A 1 117 ? -11.478 -3.253 -1.407 1.00 95.56 117 ARG A N 1
ATOM 922 C CA . ARG A 1 117 ? -11.608 -2.995 -2.843 1.00 95.56 117 ARG A CA 1
ATOM 923 C C . ARG A 1 117 ? -10.385 -2.244 -3.375 1.00 95.56 117 ARG A C 1
ATOM 925 O O . ARG A 1 117 ? -9.916 -1.292 -2.754 1.00 95.56 117 ARG A O 1
ATOM 932 N N . VAL A 1 118 ? -9.910 -2.651 -4.546 1.00 96.31 118 VAL A N 1
ATOM 933 C CA . VAL A 1 118 ? -8.732 -2.110 -5.227 1.00 96.31 118 VAL A CA 1
ATOM 934 C C . VAL A 1 118 ? -9.097 -1.804 -6.677 1.00 96.31 118 VAL A C 1
ATOM 936 O O . VAL A 1 118 ? -9.640 -2.661 -7.377 1.00 96.31 118 VAL A O 1
ATOM 939 N N . HIS A 1 119 ? -8.784 -0.591 -7.131 1.00 95.31 119 HIS A N 1
ATOM 940 C CA . HIS A 1 119 ? -8.957 -0.141 -8.514 1.00 95.31 119 HIS A CA 1
ATOM 941 C C . HIS A 1 119 ? -7.607 -0.095 -9.225 1.00 95.31 119 HIS A C 1
ATOM 943 O O . HIS A 1 119 ? -6.863 0.857 -9.026 1.00 95.31 119 HIS A O 1
ATOM 949 N N . PRO A 1 120 ? -7.271 -1.073 -10.080 1.00 94.81 120 PRO A N 1
ATOM 950 C CA . PRO A 1 120 ? -5.916 -1.199 -10.625 1.00 94.81 120 PRO A CA 1
ATOM 951 C C . PRO A 1 120 ? -5.524 -0.129 -11.646 1.00 94.81 120 PRO A C 1
ATOM 953 O O . PRO A 1 120 ? -4.377 -0.090 -12.094 1.00 94.81 120 PRO A O 1
ATOM 956 N N . GLU A 1 121 ? -6.473 0.704 -12.066 1.00 92.69 121 GLU A N 1
ATOM 957 C CA . GLU A 1 121 ? -6.224 1.792 -12.997 1.00 92.69 121 GLU A CA 1
ATOM 958 C C . GLU A 1 121 ? -5.183 2.766 -12.425 1.00 92.69 121 GLU A C 1
ATOM 960 O O . GLU A 1 121 ? -5.248 3.171 -11.267 1.00 92.69 121 GLU A O 1
ATOM 965 N N . GLY A 1 122 ? -4.181 3.114 -13.236 1.00 90.38 122 GLY A N 1
ATOM 966 C CA . GLY A 1 122 ? -3.068 3.975 -12.826 1.00 90.38 122 GLY A CA 1
ATOM 967 C C . GLY A 1 122 ? -1.971 3.285 -12.002 1.00 90.38 122 GLY A C 1
ATOM 968 O O . GLY A 1 122 ? -0.960 3.926 -11.714 1.00 90.38 122 GLY A O 1
ATOM 969 N N . ALA A 1 123 ? -2.112 2.000 -11.655 1.00 93.44 123 ALA A N 1
ATOM 970 C CA . ALA A 1 123 ? -1.079 1.258 -10.933 1.00 93.44 123 ALA A CA 1
ATOM 971 C C . ALA A 1 123 ? 0.062 0.771 -11.850 1.00 93.44 123 ALA A C 1
ATOM 973 O O . ALA A 1 123 ? -0.161 0.291 -12.965 1.00 93.44 123 ALA A O 1
ATOM 974 N N . GLU A 1 124 ? 1.297 0.784 -11.340 1.00 91.69 124 GLU A N 1
ATOM 975 C CA . GLU A 1 124 ? 2.411 -0.018 -11.855 1.00 91.69 124 GLU A CA 1
ATOM 976 C C . GLU A 1 124 ? 2.117 -1.508 -11.556 1.00 91.69 124 GLU A C 1
ATOM 978 O O . GLU A 1 124 ? 2.524 -2.055 -10.527 1.00 91.69 124 GLU A O 1
ATOM 983 N N . LEU A 1 125 ? 1.353 -2.156 -12.443 1.00 92.56 125 LEU A N 1
ATOM 984 C CA . LEU A 1 125 ? 0.892 -3.537 -12.285 1.00 92.56 125 LEU A CA 1
ATOM 985 C C . LEU A 1 125 ? 1.976 -4.552 -12.686 1.00 92.56 125 LEU A C 1
ATOM 987 O O . LEU A 1 125 ? 2.491 -4.529 -13.803 1.00 92.56 125 LEU A O 1
ATOM 991 N N . THR A 1 126 ? 2.288 -5.490 -11.794 1.00 93.06 126 THR A N 1
ATOM 992 C CA . THR A 1 126 ? 3.152 -6.644 -12.072 1.00 93.06 126 THR A CA 1
ATOM 993 C C . THR A 1 126 ? 2.382 -7.937 -11.832 1.00 93.06 126 THR A C 1
ATOM 995 O O . THR A 1 126 ? 1.940 -8.209 -10.720 1.00 93.06 126 THR A O 1
ATOM 998 N N . GLN A 1 127 ? 2.257 -8.747 -12.879 1.00 93.56 127 GLN A N 1
ATOM 999 C CA . GLN A 1 127 ? 1.434 -9.959 -12.910 1.00 93.56 127 GLN A CA 1
ATOM 1000 C C . GLN A 1 127 ? 2.294 -11.210 -13.157 1.00 93.56 127 GLN A C 1
ATOM 1002 O O . GLN A 1 127 ? 3.470 -11.097 -13.524 1.00 93.56 127 GLN A O 1
ATOM 1007 N N . ASN A 1 128 ? 1.709 -12.397 -12.988 1.00 93.12 128 ASN A N 1
ATOM 1008 C CA . ASN A 1 128 ? 2.367 -13.668 -13.288 1.00 93.12 128 ASN A CA 1
ATOM 1009 C C . ASN A 1 128 ? 2.324 -13.928 -14.794 1.00 93.12 128 ASN A C 1
ATOM 1011 O O . ASN A 1 128 ? 1.256 -13.839 -15.387 1.00 93.12 128 ASN A O 1
ATOM 1015 N N . LEU A 1 129 ? 3.456 -14.265 -15.418 1.00 94.50 129 LEU A N 1
ATOM 1016 C CA . LEU A 1 129 ? 3.459 -14.754 -16.801 1.00 94.50 129 LEU A CA 1
ATOM 1017 C C . LEU A 1 129 ? 2.889 -16.175 -16.806 1.00 94.50 129 LEU A C 1
ATOM 1019 O O . LEU A 1 129 ? 3.601 -17.114 -16.451 1.00 94.50 129 LEU A O 1
ATOM 1023 N N . THR A 1 130 ? 1.628 -16.323 -17.194 1.00 93.81 130 THR A N 1
ATOM 1024 C CA . THR A 1 130 ? 0.923 -17.612 -17.218 1.00 93.81 130 THR A CA 1
ATOM 1025 C C . THR A 1 130 ? 1.017 -18.283 -18.576 1.00 93.81 130 THR A C 1
ATOM 1027 O O . THR A 1 130 ? 1.323 -19.470 -18.650 1.00 93.81 130 THR A O 1
ATOM 1030 N N . PHE A 1 131 ? 0.932 -17.502 -19.654 1.00 95.56 131 PHE A N 1
ATOM 1031 C CA . PHE A 1 131 ? 1.049 -18.021 -21.010 1.00 95.56 131 PHE A CA 1
ATOM 1032 C C . PHE A 1 131 ? 2.227 -17.408 -21.759 1.00 95.56 131 PHE A C 1
ATOM 1034 O O . PHE A 1 131 ? 2.417 -16.190 -21.806 1.00 95.56 131 PHE A O 1
ATOM 1041 N N . SER A 1 132 ? 3.005 -18.254 -22.433 1.00 95.94 132 SER A N 1
ATOM 1042 C CA . SER A 1 132 ? 4.028 -17.815 -23.378 1.00 95.94 132 SER A CA 1
ATOM 1043 C C . SER A 1 132 ? 4.172 -18.819 -24.514 1.00 95.94 132 SER A C 1
ATOM 1045 O O . SER A 1 132 ? 4.677 -19.921 -24.314 1.00 95.94 132 SER A O 1
ATOM 1047 N N . TYR A 1 133 ? 3.846 -18.400 -25.735 1.00 96.25 133 TYR A N 1
ATOM 1048 C CA . TYR A 1 133 ? 3.946 -19.239 -26.926 1.00 96.25 133 TYR A CA 1
ATOM 1049 C C . TYR A 1 133 ? 4.700 -18.530 -28.048 1.00 96.25 133 TYR A C 1
ATOM 1051 O O . TYR A 1 133 ? 4.587 -17.318 -28.234 1.00 96.25 133 TYR A O 1
ATOM 1059 N N . ARG A 1 134 ? 5.504 -19.274 -28.811 1.00 96.56 134 ARG A N 1
ATOM 1060 C CA . ARG A 1 134 ? 6.183 -18.759 -30.006 1.00 96.56 134 ARG A CA 1
ATOM 1061 C C . ARG A 1 134 ? 5.802 -19.602 -31.202 1.00 96.56 134 ARG A C 1
ATOM 1063 O O . ARG A 1 134 ? 5.912 -20.821 -31.147 1.00 96.56 134 ARG A O 1
ATOM 1070 N N . CYS A 1 135 ? 5.442 -18.950 -32.297 1.00 94.69 135 CYS A N 1
ATOM 1071 C CA . CYS A 1 135 ? 5.024 -19.645 -33.502 1.00 94.69 135 CYS A CA 1
ATOM 1072 C C . CYS A 1 135 ? 5.548 -18.976 -34.775 1.00 94.69 135 CYS A C 1
ATOM 1074 O O . CYS A 1 135 ? 6.038 -17.843 -34.765 1.00 94.69 135 CYS A O 1
ATOM 1076 N N . ARG A 1 136 ? 5.450 -19.707 -35.887 1.00 94.94 136 ARG A N 1
ATOM 1077 C CA . ARG A 1 136 ? 5.768 -19.220 -37.238 1.00 94.94 136 ARG A CA 1
ATOM 1078 C C . ARG A 1 136 ? 4.482 -19.045 -38.042 1.00 94.94 136 ARG A C 1
ATOM 1080 O O . ARG A 1 136 ? 3.474 -19.639 -37.687 1.00 94.94 136 ARG A O 1
ATOM 1087 N N . ARG A 1 137 ? 4.533 -18.347 -39.182 1.00 93.19 137 ARG A N 1
ATOM 1088 C CA . ARG A 1 137 ? 3.371 -18.139 -40.084 1.00 93.19 137 ARG A CA 1
ATOM 1089 C C . ARG A 1 137 ? 2.578 -19.398 -40.456 1.00 93.19 137 ARG A C 1
ATOM 1091 O O . ARG A 1 137 ? 1.392 -19.301 -40.728 1.00 93.19 137 ARG A O 1
ATOM 1098 N N . ARG A 1 138 ? 3.227 -20.566 -40.499 1.00 92.88 138 ARG A N 1
ATOM 1099 C CA . ARG A 1 138 ? 2.577 -21.850 -40.823 1.00 92.88 138 ARG A CA 1
ATOM 1100 C C . ARG A 1 138 ? 1.699 -22.413 -39.698 1.00 92.88 138 ARG A C 1
ATOM 1102 O O . ARG A 1 138 ? 0.985 -23.378 -39.926 1.00 92.88 138 ARG A O 1
ATOM 1109 N N . ASP A 1 139 ? 1.829 -21.883 -38.488 1.00 93.94 139 ASP A N 1
ATOM 1110 C CA . ASP A 1 139 ? 1.058 -22.313 -37.328 1.00 93.94 139 ASP A CA 1
ATOM 1111 C C . ASP A 1 139 ? -0.328 -21.656 -37.355 1.00 93.94 139 ASP A C 1
ATOM 1113 O O . ASP A 1 139 ? -0.429 -20.442 -37.548 1.00 93.94 139 ASP A O 1
ATOM 1117 N N . ALA A 1 140 ? -1.387 -22.438 -37.134 1.00 90.75 140 ALA A N 1
ATOM 1118 C CA . ALA A 1 140 ? -2.760 -21.939 -37.078 1.00 90.75 140 ALA A CA 1
ATOM 1119 C C . ALA A 1 140 ? -2.926 -20.829 -36.024 1.00 90.75 140 ALA A C 1
ATOM 1121 O O . ALA A 1 140 ? -3.636 -19.847 -36.256 1.00 90.75 140 ALA A O 1
ATOM 1122 N N . PHE A 1 141 ? -2.193 -20.924 -34.909 1.00 92.56 141 PHE A N 1
ATOM 1123 C CA . PHE A 1 141 ? -2.238 -19.938 -33.831 1.00 92.56 141 PHE A CA 1
ATOM 1124 C C . PHE A 1 141 ? -1.774 -18.540 -34.282 1.00 92.56 141 PHE A C 1
ATOM 1126 O O . PHE A 1 141 ? -2.240 -17.527 -33.760 1.00 92.56 141 PHE A O 1
ATOM 1133 N N . TYR A 1 142 ? -0.903 -18.465 -35.302 1.00 93.25 142 TYR A N 1
ATOM 1134 C CA . TYR A 1 142 ? -0.309 -17.213 -35.786 1.00 93.25 142 TYR A CA 1
ATOM 1135 C C . TYR A 1 142 ? -1.360 -16.186 -36.222 1.00 93.25 142 TYR A C 1
ATOM 1137 O O . TYR A 1 142 ? -1.207 -14.996 -35.932 1.00 93.25 142 TYR A O 1
ATOM 1145 N N . TYR A 1 143 ? -2.402 -16.645 -36.919 1.00 92.75 143 TYR A N 1
ATOM 1146 C CA . TYR A 1 143 ? -3.487 -15.809 -37.441 1.00 92.75 143 TYR A CA 1
ATOM 1147 C C . TYR A 1 143 ? -4.774 -15.919 -36.619 1.00 92.75 143 TYR A C 1
ATOM 1149 O O . TYR A 1 143 ? -5.589 -15.006 -36.678 1.00 92.75 143 TYR A O 1
ATOM 1157 N N . ALA A 1 144 ? -4.952 -16.991 -35.836 1.00 93.06 144 ALA A N 1
ATOM 1158 C CA . ALA A 1 144 ? -6.126 -17.154 -34.978 1.00 93.06 144 ALA A CA 1
ATOM 1159 C C . ALA A 1 144 ? -6.184 -16.104 -33.855 1.00 93.06 144 ALA A C 1
ATOM 1161 O O . ALA A 1 144 ? -7.243 -15.545 -33.588 1.00 93.06 144 ALA A O 1
ATOM 1162 N N . LYS A 1 145 ? -5.042 -15.817 -33.214 1.00 93.06 145 LYS A N 1
ATOM 1163 C CA . LYS A 1 145 ? -4.939 -14.856 -32.096 1.00 93.06 145 LYS A CA 1
ATOM 1164 C C . LYS A 1 145 ? -4.051 -13.648 -32.409 1.00 93.06 145 LYS A C 1
ATOM 1166 O O . LYS A 1 145 ? -3.872 -12.770 -31.570 1.00 93.06 145 LYS A O 1
ATOM 1171 N N . GLY A 1 146 ? -3.455 -13.601 -33.600 1.00 91.25 146 GLY A N 1
ATOM 1172 C CA . GLY A 1 146 ? -2.575 -12.518 -34.041 1.00 91.25 146 GLY A CA 1
ATOM 1173 C C . GLY A 1 146 ? -3.159 -11.723 -35.214 1.00 91.25 146 GLY A C 1
ATOM 1174 O O . GLY A 1 146 ? -4.013 -12.226 -35.941 1.00 91.25 146 GLY A O 1
ATOM 1175 N N . PRO A 1 147 ? -2.684 -10.490 -35.461 1.00 92.50 147 PRO A N 1
ATOM 1176 C CA . PRO A 1 147 ? -3.203 -9.660 -36.544 1.00 92.50 147 PRO A CA 1
ATOM 1177 C C . PRO A 1 147 ? -2.930 -10.275 -37.925 1.00 92.50 147 PRO A C 1
ATOM 1179 O O . PRO A 1 147 ? -1.869 -10.855 -38.165 1.00 92.50 147 PRO A O 1
ATOM 1182 N N . ALA A 1 148 ? -3.858 -10.103 -38.872 1.00 88.69 148 ALA A N 1
ATOM 1183 C CA . ALA A 1 148 ? -3.724 -10.664 -40.222 1.00 88.69 148 ALA A CA 1
ATOM 1184 C C . ALA A 1 148 ? -2.536 -10.076 -41.010 1.00 88.69 148 ALA A C 1
ATOM 1186 O O . ALA A 1 148 ? -1.887 -10.775 -41.787 1.00 88.69 148 ALA A O 1
ATOM 1187 N N . LYS A 1 149 ? -2.230 -8.789 -40.798 1.00 88.25 149 LYS A N 1
ATOM 1188 C CA . LYS A 1 149 ? -1.110 -8.091 -41.446 1.00 88.25 149 LYS A CA 1
ATOM 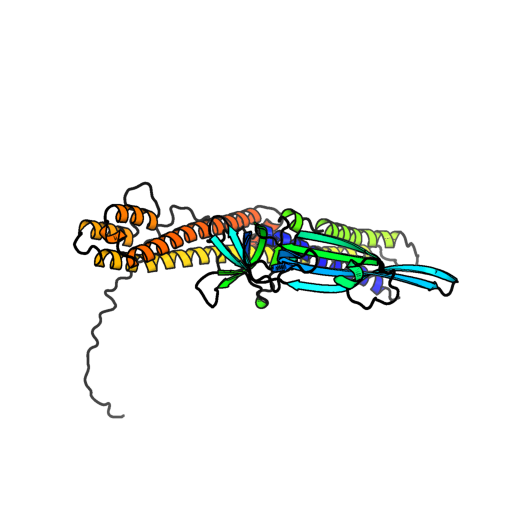1189 C C . LYS A 1 149 ? 0.158 -8.203 -40.594 1.00 88.25 149 LYS A C 1
ATOM 1191 O O . LYS A 1 149 ? 0.101 -8.040 -39.378 1.00 88.25 149 LYS A O 1
ATOM 1196 N N . GLY A 1 150 ? 1.288 -8.475 -41.246 1.00 83.50 150 GLY A N 1
ATOM 1197 C CA . GLY A 1 150 ? 2.617 -8.453 -40.627 1.00 83.50 150 GLY A CA 1
ATOM 1198 C C . GLY A 1 150 ? 3.267 -7.070 -40.683 1.00 83.50 150 GLY A C 1
ATOM 1199 O O . GLY A 1 150 ? 2.735 -6.135 -41.287 1.00 83.50 150 GLY A O 1
ATOM 1200 N N . ILE A 1 151 ? 4.444 -6.948 -40.074 1.00 92.25 151 ILE A N 1
ATOM 1201 C CA . ILE A 1 151 ? 5.251 -5.717 -40.095 1.00 92.25 151 ILE A CA 1
ATOM 1202 C C . ILE A 1 151 ? 6.296 -5.733 -41.220 1.00 92.25 151 ILE A C 1
ATOM 1204 O O . ILE A 1 151 ? 6.656 -6.787 -41.747 1.00 92.25 151 ILE A O 1
ATOM 1208 N N . ALA A 1 152 ? 6.818 -4.557 -41.580 1.00 91.44 152 ALA A N 1
ATOM 1209 C CA . ALA A 1 152 ? 7.965 -4.460 -42.481 1.00 91.44 152 ALA A CA 1
ATOM 1210 C C . ALA A 1 152 ? 9.167 -5.231 -41.910 1.00 91.44 152 ALA A C 1
ATOM 1212 O O . ALA A 1 152 ? 9.398 -5.205 -40.700 1.00 91.44 152 ALA A O 1
ATOM 1213 N N . ASN A 1 153 ? 9.935 -5.891 -42.783 1.00 92.38 153 ASN A N 1
ATOM 1214 C CA . ASN A 1 153 ? 11.092 -6.712 -42.408 1.00 92.38 153 ASN A CA 1
ATOM 1215 C C . ASN A 1 153 ? 10.765 -7.879 -41.453 1.00 92.38 153 ASN A C 1
ATOM 1217 O O . ASN A 1 153 ? 11.644 -8.365 -40.752 1.00 92.38 153 ASN A O 1
ATOM 1221 N N . SER A 1 154 ? 9.508 -8.328 -41.406 1.00 92.56 154 SER A N 1
ATOM 1222 C CA . SER A 1 154 ? 9.070 -9.458 -40.580 1.00 92.56 154 SER A CA 1
ATOM 1223 C C . SER A 1 154 ? 9.751 -10.770 -40.971 1.00 92.56 154 SER A C 1
ATOM 1225 O O . SER A 1 154 ? 9.701 -11.174 -42.135 1.00 92.56 154 SER A O 1
ATOM 1227 N N . THR A 1 155 ? 10.282 -11.492 -39.981 1.00 92.75 155 THR A N 1
ATOM 1228 C CA . THR A 1 155 ? 10.802 -12.863 -40.152 1.00 92.75 155 THR A CA 1
ATOM 1229 C C . THR A 1 155 ? 9.682 -13.907 -40.206 1.00 92.75 155 THR A C 1
ATOM 1231 O O . THR A 1 155 ? 9.915 -15.071 -40.531 1.00 92.75 155 THR A O 1
ATOM 1234 N N . GLY A 1 156 ? 8.443 -13.509 -39.893 1.00 91.88 156 GLY A N 1
ATOM 1235 C CA . GLY A 1 156 ? 7.305 -14.416 -39.772 1.00 91.88 156 GLY A CA 1
ATOM 1236 C C . GLY A 1 156 ? 7.272 -15.213 -38.466 1.00 91.88 156 GLY A C 1
ATOM 1237 O O . GLY A 1 156 ? 6.477 -16.149 -38.366 1.00 91.88 156 GLY A O 1
ATOM 1238 N N . ASN A 1 157 ? 8.087 -14.841 -37.475 1.00 95.44 157 ASN A N 1
ATOM 1239 C CA . ASN A 1 157 ? 8.028 -15.376 -36.118 1.00 95.44 157 ASN A CA 1
ATOM 1240 C C . ASN A 1 157 ? 7.222 -14.435 -35.214 1.00 95.44 157 ASN A C 1
ATOM 1242 O O . ASN A 1 157 ? 7.458 -13.225 -35.197 1.00 95.44 157 ASN A O 1
ATOM 1246 N N . ARG A 1 158 ? 6.286 -14.994 -34.443 1.00 96.62 158 ARG A N 1
ATOM 1247 C CA . ARG A 1 158 ? 5.532 -14.270 -33.413 1.00 96.62 158 ARG A CA 1
ATOM 1248 C C . ARG A 1 158 ? 5.749 -14.877 -32.039 1.00 96.62 158 ARG A C 1
ATOM 1250 O O . ARG A 1 158 ? 5.942 -16.085 -31.903 1.00 96.62 158 ARG A O 1
ATOM 1257 N N . ARG A 1 159 ? 5.695 -14.021 -31.025 1.00 96.50 159 ARG A N 1
ATOM 1258 C CA . ARG A 1 159 ? 5.688 -14.377 -29.610 1.00 96.50 159 ARG A CA 1
ATOM 1259 C C . ARG A 1 159 ? 4.425 -13.813 -28.977 1.00 96.50 159 ARG A C 1
ATOM 1261 O O . ARG A 1 159 ? 4.167 -12.621 -29.075 1.00 96.50 159 ARG A O 1
ATOM 1268 N N . PHE A 1 160 ? 3.682 -14.684 -28.323 1.00 97.38 160 PHE A N 1
ATOM 1269 C CA . PHE A 1 160 ? 2.470 -14.396 -27.581 1.00 97.38 160 PHE A CA 1
ATOM 1270 C C . PHE A 1 160 ? 2.792 -14.532 -26.102 1.00 97.38 160 PHE A C 1
ATOM 1272 O O . PHE A 1 160 ? 3.445 -15.500 -25.705 1.00 97.38 160 PHE A O 1
ATOM 1279 N N . ARG A 1 161 ? 2.378 -13.558 -25.302 1.00 97.56 161 ARG A N 1
ATOM 1280 C CA . ARG A 1 161 ? 2.546 -13.568 -23.850 1.00 97.56 161 ARG A CA 1
ATOM 1281 C C . ARG A 1 161 ? 1.271 -13.084 -23.201 1.00 97.56 161 ARG A C 1
ATOM 1283 O O . ARG A 1 161 ? 0.756 -12.052 -23.622 1.00 97.56 161 ARG A O 1
ATOM 1290 N N . GLU A 1 162 ? 0.822 -13.788 -22.178 1.00 96.94 162 GLU A N 1
ATOM 1291 C CA . GLU A 1 162 ? -0.269 -13.367 -21.306 1.00 96.94 162 GLU A CA 1
ATOM 1292 C C . GLU A 1 162 ? 0.249 -13.353 -19.876 1.00 96.94 162 GLU A C 1
ATOM 1294 O O . GLU A 1 162 ? 0.825 -14.338 -19.408 1.00 96.94 162 GLU A O 1
ATOM 1299 N N . ASN A 1 163 ? 0.081 -12.219 -19.205 1.00 96.56 163 ASN A N 1
ATOM 1300 C CA . ASN A 1 163 ? 0.299 -12.119 -17.779 1.00 96.56 163 ASN A CA 1
ATOM 1301 C C . ASN A 1 163 ? -1.050 -11.977 -17.084 1.00 96.56 163 ASN A C 1
ATOM 1303 O O . ASN A 1 163 ? -1.884 -11.178 -17.518 1.00 96.56 163 ASN A O 1
ATOM 1307 N N . THR A 1 164 ? -1.253 -12.708 -15.995 1.00 96.62 164 THR A N 1
ATOM 1308 C CA . THR A 1 164 ? -2.514 -12.696 -15.260 1.00 96.62 164 THR A CA 1
ATOM 1309 C C . THR A 1 164 ? -2.313 -12.537 -13.763 1.00 96.62 164 THR A C 1
ATOM 1311 O O . THR A 1 164 ? -1.261 -12.877 -13.221 1.00 96.62 164 THR A O 1
ATOM 1314 N N . ILE A 1 165 ? -3.345 -12.025 -13.098 1.00 96.25 165 ILE A N 1
ATOM 1315 C CA . ILE A 1 165 ? -3.548 -12.211 -11.660 1.00 96.25 165 ILE A CA 1
ATOM 1316 C C . ILE A 1 165 ? -4.684 -13.212 -11.519 1.00 96.25 165 ILE A C 1
ATOM 1318 O O . ILE A 1 165 ? -5.755 -13.011 -12.096 1.00 96.25 165 ILE A O 1
ATOM 1322 N N . GLN A 1 166 ? -4.423 -14.288 -10.794 1.00 95.38 166 GLN A N 1
ATOM 1323 C CA . GLN A 1 166 ? -5.379 -15.345 -10.506 1.00 95.38 166 GLN A CA 1
ATOM 1324 C C . GLN A 1 166 ? -6.056 -15.105 -9.157 1.00 95.38 166 GLN A C 1
ATOM 1326 O O . GLN A 1 166 ? -5.522 -14.413 -8.290 1.00 95.38 166 GLN A O 1
ATOM 1331 N N . VAL A 1 167 ? -7.244 -15.677 -8.966 1.00 95.19 167 VAL A N 1
ATOM 1332 C CA . VAL A 1 167 ? -7.877 -15.691 -7.640 1.00 95.19 167 VAL A CA 1
ATOM 1333 C C . VAL A 1 167 ? -6.999 -16.510 -6.691 1.00 95.19 167 VAL A C 1
ATOM 1335 O O . VAL A 1 167 ? -6.555 -17.601 -7.038 1.00 95.19 167 VAL A O 1
ATOM 1338 N N . GLY A 1 168 ? -6.738 -15.976 -5.499 1.00 94.12 168 GLY A N 1
ATOM 1339 C CA . GLY A 1 168 ? -5.836 -16.568 -4.512 1.00 94.12 168 GLY A CA 1
ATOM 1340 C C . GLY A 1 168 ? -4.367 -16.156 -4.656 1.00 94.12 168 GLY A C 1
ATOM 1341 O O . GLY A 1 168 ? -3.581 -16.459 -3.759 1.00 94.12 168 GLY A O 1
ATOM 1342 N N . ASP A 1 169 ? -3.983 -15.435 -5.721 1.00 95.50 169 ASP A N 1
ATOM 1343 C CA . ASP A 1 169 ? -2.620 -14.906 -5.842 1.00 95.50 169 ASP A CA 1
ATOM 1344 C C . ASP A 1 169 ? -2.309 -13.976 -4.662 1.00 95.50 169 ASP A C 1
ATOM 1346 O O . ASP A 1 169 ? -3.096 -13.088 -4.324 1.00 95.50 169 ASP A O 1
ATOM 1350 N N . ALA A 1 170 ? -1.139 -14.162 -4.050 1.00 95.50 170 ALA A N 1
ATOM 1351 C CA . ALA A 1 170 ? -0.648 -13.265 -3.015 1.00 95.50 170 ALA A CA 1
ATOM 1352 C C . ALA A 1 170 ? -0.225 -11.935 -3.650 1.00 95.50 170 ALA A C 1
ATOM 1354 O O . ALA A 1 170 ? 0.692 -11.881 -4.473 1.00 95.50 170 ALA A O 1
ATOM 1355 N N . LEU A 1 171 ? -0.894 -10.859 -3.253 1.00 95.50 171 LEU A N 1
ATOM 1356 C CA . LEU A 1 171 ? -0.658 -9.514 -3.741 1.00 95.50 171 LEU A CA 1
ATOM 1357 C C . LEU A 1 171 ? 0.016 -8.659 -2.680 1.00 95.50 171 LEU A C 1
ATOM 1359 O O . LEU A 1 171 ? -0.360 -8.654 -1.508 1.00 95.50 171 LEU A O 1
ATOM 1363 N N . TYR A 1 172 ? 0.976 -7.878 -3.150 1.00 94.31 172 TYR A N 1
ATOM 1364 C CA . TYR A 1 172 ? 1.502 -6.709 -2.476 1.00 94.31 172 TYR A CA 1
ATOM 1365 C C . TYR A 1 172 ? 0.933 -5.467 -3.155 1.00 94.31 172 TYR A C 1
ATOM 1367 O O . TYR A 1 172 ? 1.084 -5.288 -4.370 1.00 94.31 172 TYR A O 1
ATOM 1375 N N . ILE A 1 173 ? 0.283 -4.612 -2.373 1.00 94.94 173 ILE A N 1
ATOM 1376 C CA . ILE A 1 173 ? -0.359 -3.395 -2.855 1.00 94.94 173 ILE A CA 1
ATOM 1377 C C . ILE A 1 173 ? 0.156 -2.223 -2.037 1.00 94.94 173 ILE A C 1
ATOM 1379 O O . ILE A 1 173 ? 0.078 -2.223 -0.815 1.00 94.94 173 ILE A O 1
ATOM 1383 N N . MET A 1 174 ? 0.647 -1.204 -2.727 1.00 94.12 174 MET A N 1
ATOM 1384 C CA . MET A 1 174 ? 1.013 0.072 -2.132 1.00 94.12 174 MET A CA 1
ATOM 1385 C C . MET A 1 174 ? 0.325 1.169 -2.921 1.00 94.12 174 MET A C 1
ATOM 1387 O O . MET A 1 174 ? 0.604 1.317 -4.108 1.00 94.12 174 MET A O 1
ATOM 1391 N N . GLY A 1 175 ? -0.550 1.937 -2.285 1.00 94.19 175 GLY A N 1
ATOM 1392 C CA . GLY A 1 175 ? -1.327 2.965 -2.969 1.00 94.19 175 GLY A CA 1
ATOM 1393 C C . GLY A 1 175 ? -2.090 3.870 -2.017 1.00 94.19 175 GLY A C 1
ATOM 1394 O O . GLY A 1 175 ? -2.020 3.717 -0.799 1.00 94.19 175 GLY A O 1
ATOM 1395 N N . GLN A 1 176 ? -2.813 4.830 -2.586 1.00 94.56 176 GLN A N 1
ATOM 1396 C CA . GLN A 1 176 ? -3.626 5.758 -1.815 1.00 94.56 176 GLN A CA 1
ATOM 1397 C C . GLN A 1 176 ? -4.969 5.104 -1.463 1.00 94.56 176 GLN A C 1
ATOM 1399 O O . GLN A 1 176 ? -5.754 4.755 -2.345 1.00 94.56 176 GLN A O 1
ATOM 1404 N N . ALA A 1 177 ? -5.239 4.956 -0.170 1.00 94.50 177 ALA A N 1
ATOM 1405 C CA . ALA A 1 177 ? -6.554 4.625 0.349 1.00 94.50 177 ALA A CA 1
ATOM 1406 C C . ALA A 1 177 ? -7.421 5.886 0.432 1.00 94.50 177 ALA A C 1
ATOM 1408 O O . ALA A 1 177 ? -7.018 6.904 1.003 1.00 94.50 177 ALA A O 1
ATOM 1409 N N . ARG A 1 178 ? -8.635 5.800 -0.109 1.00 92.81 178 ARG A N 1
ATOM 1410 C CA . ARG A 1 178 ? -9.655 6.853 -0.087 1.00 92.81 178 ARG A CA 1
ATOM 1411 C C . ARG A 1 178 ? -10.998 6.288 0.362 1.00 92.81 178 ARG A C 1
ATOM 1413 O O . ARG A 1 178 ? -11.198 5.074 0.372 1.00 92.81 178 ARG A O 1
ATOM 1420 N N . LEU A 1 179 ? -11.910 7.171 0.758 1.00 90.56 179 LEU A N 1
ATOM 1421 C CA . LEU A 1 179 ? -13.265 6.767 1.102 1.00 90.56 179 LEU A CA 1
ATOM 1422 C C . LEU A 1 179 ? -14.032 6.476 -0.186 1.00 90.56 179 LEU A C 1
ATOM 1424 O O . LEU A 1 179 ? -13.925 7.224 -1.158 1.00 90.56 179 LEU A O 1
ATOM 1428 N N . ARG A 1 180 ? -14.804 5.397 -0.180 1.00 88.44 180 ARG A N 1
ATOM 1429 C CA . ARG A 1 180 ? -15.739 5.094 -1.255 1.00 88.44 180 ARG A CA 1
ATOM 1430 C C . ARG A 1 180 ? -16.883 6.107 -1.297 1.00 88.44 180 ARG A C 1
ATOM 1432 O O . ARG A 1 180 ? -17.341 6.585 -0.264 1.00 88.44 180 ARG A O 1
ATOM 1439 N N . GLU A 1 181 ? -17.364 6.395 -2.503 1.00 83.69 181 GLU A N 1
ATOM 1440 C CA . GLU A 1 181 ? -18.510 7.291 -2.710 1.00 83.69 181 GLU A CA 1
ATOM 1441 C C . GLU A 1 181 ? -19.847 6.616 -2.375 1.00 83.69 181 GLU A C 1
ATOM 1443 O O . GLU A 1 181 ? -20.798 7.281 -1.974 1.00 83.69 181 GLU A O 1
ATOM 1448 N N . ASP A 1 182 ? -19.925 5.292 -2.532 1.00 83.00 182 ASP A N 1
ATOM 1449 C CA . ASP A 1 182 ? -21.162 4.522 -2.399 1.00 83.00 182 ASP A CA 1
ATOM 1450 C C . ASP A 1 182 ? -21.396 3.960 -0.989 1.00 83.00 182 ASP A C 1
ATOM 1452 O O . ASP A 1 182 ? -22.539 3.747 -0.588 1.00 83.00 182 ASP A O 1
ATOM 1456 N N . VAL A 1 183 ? -20.328 3.706 -0.228 1.00 82.00 183 VAL A N 1
ATOM 1457 C CA . VAL A 1 183 ? -20.384 3.103 1.113 1.00 82.00 183 VAL A CA 1
ATOM 1458 C C . VAL A 1 183 ? -19.308 3.725 2.003 1.00 82.00 183 VAL A C 1
ATOM 1460 O O . VAL A 1 183 ? -18.237 4.083 1.528 1.00 82.00 183 VAL A O 1
ATOM 1463 N N . VAL A 1 184 ? -19.537 3.794 3.318 1.00 79.06 184 VAL A N 1
ATOM 1464 C CA . VAL A 1 184 ? -18.533 4.236 4.305 1.00 79.06 184 VAL A CA 1
ATOM 1465 C C . VAL A 1 184 ? -17.476 3.142 4.529 1.00 79.06 184 VAL A C 1
ATOM 1467 O O . VAL A 1 184 ? -17.414 2.506 5.578 1.00 79.06 184 VAL A O 1
ATOM 1470 N N . ALA A 1 185 ? -16.663 2.882 3.507 1.00 84.69 185 ALA A N 1
ATOM 1471 C CA . ALA A 1 185 ? -15.582 1.903 3.527 1.00 84.69 185 ALA A CA 1
ATOM 1472 C C . ALA A 1 185 ? -14.377 2.414 2.720 1.00 84.69 185 ALA A C 1
ATOM 1474 O O . ALA A 1 185 ? -14.563 3.154 1.749 1.00 84.69 185 ALA A O 1
ATOM 1475 N N . PRO A 1 186 ? -13.143 2.043 3.095 1.00 91.25 186 PRO A N 1
ATOM 1476 C CA . PRO A 1 186 ? -11.968 2.407 2.321 1.00 91.25 186 PRO A CA 1
ATOM 1477 C C . PRO A 1 186 ? -11.891 1.611 1.009 1.00 91.25 186 PRO A C 1
ATOM 1479 O O . PRO A 1 186 ? -12.339 0.467 0.914 1.00 91.25 186 PRO A O 1
ATOM 1482 N N . GLU A 1 187 ? -11.272 2.214 0.002 1.00 94.50 187 GLU A N 1
ATOM 1483 C CA . GLU A 1 187 ? -10.789 1.551 -1.210 1.00 94.50 187 GLU A CA 1
ATOM 1484 C C . GLU A 1 187 ? -9.409 2.093 -1.589 1.00 94.50 187 GLU A C 1
ATOM 1486 O O . GLU A 1 187 ? -9.075 3.228 -1.248 1.00 94.50 187 GLU A O 1
ATOM 1491 N N . ILE A 1 188 ? -8.613 1.301 -2.309 1.00 96.06 188 ILE A N 1
ATOM 1492 C CA . ILE A 1 188 ? -7.335 1.759 -2.869 1.00 96.06 188 ILE A CA 1
ATOM 1493 C C . ILE A 1 188 ? -7.538 2.111 -4.339 1.00 96.06 188 ILE A C 1
ATOM 1495 O O . ILE A 1 188 ? -8.025 1.285 -5.113 1.00 96.06 188 ILE A O 1
ATOM 1499 N N . ALA A 1 189 ? -7.134 3.317 -4.723 1.00 94.69 189 ALA A N 1
ATOM 1500 C CA . ALA A 1 189 ? -7.198 3.794 -6.098 1.00 94.69 189 ALA A CA 1
ATOM 1501 C C . ALA A 1 189 ? -6.035 4.746 -6.405 1.00 94.69 189 ALA A C 1
ATOM 1503 O O . ALA A 1 189 ? -5.352 5.233 -5.500 1.00 94.69 189 ALA A O 1
ATOM 1504 N N . ALA A 1 190 ? -5.818 5.029 -7.690 1.00 92.81 190 ALA A N 1
ATOM 1505 C CA . ALA A 1 190 ? -4.882 6.067 -8.095 1.00 92.81 190 ALA A CA 1
ATOM 1506 C C . ALA A 1 190 ? -5.343 7.447 -7.602 1.00 92.81 190 ALA A C 1
ATOM 1508 O O . ALA A 1 190 ? -6.509 7.819 -7.741 1.00 92.81 190 ALA A O 1
ATOM 1509 N N . ASP A 1 191 ? -4.392 8.216 -7.080 1.00 90.06 191 ASP A N 1
ATOM 1510 C CA . ASP A 1 191 ? -4.566 9.615 -6.702 1.00 90.06 191 ASP A CA 1
ATOM 1511 C C . ASP A 1 191 ? -3.485 10.448 -7.416 1.00 90.06 191 ASP A C 1
ATOM 1513 O O . ASP A 1 191 ? -2.327 10.459 -6.976 1.00 90.06 191 ASP A O 1
ATOM 1517 N N . PRO A 1 192 ? -3.829 11.102 -8.543 1.00 83.69 192 PRO A N 1
ATOM 1518 C CA . PRO A 1 192 ? -2.882 11.887 -9.330 1.00 83.69 192 PRO A CA 1
ATOM 1519 C C . PRO A 1 192 ? -2.279 13.075 -8.570 1.00 83.69 192 PRO A C 1
ATOM 1521 O O . PRO A 1 192 ? -1.156 13.475 -8.882 1.00 83.69 192 PRO A O 1
ATOM 1524 N N . ASP A 1 193 ? -2.989 13.619 -7.578 1.00 82.69 193 ASP A N 1
ATOM 1525 C CA . ASP A 1 193 ? -2.613 14.861 -6.897 1.00 82.69 193 ASP A CA 1
ATOM 1526 C C . ASP A 1 193 ? -1.493 14.636 -5.879 1.00 82.69 193 ASP A C 1
ATOM 1528 O O . ASP A 1 193 ? -0.654 15.507 -5.643 1.00 82.69 193 ASP A O 1
ATOM 1532 N N . THR A 1 194 ? -1.430 13.435 -5.301 1.00 77.56 194 THR A N 1
ATOM 1533 C CA . THR A 1 194 ? -0.395 13.087 -4.318 1.00 77.56 194 THR A CA 1
ATOM 1534 C C . THR A 1 194 ? 0.980 12.838 -4.939 1.00 77.56 194 THR A C 1
ATOM 1536 O O . THR A 1 194 ? 1.993 12.930 -4.246 1.00 77.56 194 THR A O 1
ATOM 1539 N N . GLY A 1 195 ? 1.045 12.482 -6.229 1.00 77.25 195 GLY A N 1
ATOM 1540 C CA . GLY A 1 195 ? 2.288 12.061 -6.888 1.00 77.25 195 GLY A CA 1
ATOM 1541 C C . GLY A 1 195 ? 2.916 10.789 -6.293 1.00 77.25 195 GLY A C 1
ATOM 1542 O O . GLY A 1 195 ? 4.062 10.453 -6.618 1.00 77.25 195 GLY A O 1
ATOM 1543 N N . ASN A 1 196 ? 2.187 10.086 -5.420 1.00 82.00 196 ASN A N 1
ATOM 1544 C CA . ASN A 1 196 ? 2.627 8.847 -4.802 1.00 82.00 196 ASN A CA 1
ATOM 1545 C C . ASN A 1 196 ? 2.660 7.718 -5.831 1.00 82.00 196 ASN A C 1
ATOM 1547 O O . ASN A 1 196 ? 1.886 7.676 -6.787 1.00 82.00 196 ASN A O 1
ATOM 1551 N N . ARG A 1 197 ? 3.568 6.763 -5.625 1.00 84.94 197 ARG A N 1
ATOM 1552 C CA . ARG A 1 197 ? 3.583 5.552 -6.441 1.00 84.94 197 ARG A CA 1
ATOM 1553 C C . ARG A 1 197 ? 2.415 4.660 -6.068 1.00 84.94 197 ARG A C 1
ATOM 1555 O O . ARG A 1 197 ? 2.212 4.374 -4.893 1.00 84.94 197 ARG A O 1
ATOM 1562 N N . TYR A 1 198 ? 1.728 4.178 -7.094 1.00 92.94 198 TYR A N 1
ATOM 1563 C CA . TYR A 1 198 ? 0.709 3.157 -6.960 1.00 92.94 198 TYR A CA 1
ATOM 1564 C C . TYR A 1 198 ? 1.223 1.862 -7.585 1.00 92.94 198 TYR A C 1
ATOM 1566 O O . TYR A 1 198 ? 1.520 1.832 -8.776 1.00 92.94 198 TYR A O 1
ATOM 1574 N N . ILE A 1 199 ? 1.401 0.818 -6.781 1.00 92.75 199 ILE A N 1
ATOM 1575 C CA . ILE A 1 199 ? 1.987 -0.460 -7.196 1.00 92.75 199 ILE A CA 1
ATOM 1576 C C . ILE A 1 199 ? 1.051 -1.587 -6.778 1.00 92.75 199 ILE A C 1
ATOM 1578 O O . ILE A 1 199 ? 0.603 -1.643 -5.634 1.00 92.75 199 ILE A O 1
ATOM 1582 N N . ILE A 1 200 ? 0.819 -2.516 -7.702 1.00 95.44 200 ILE A N 1
ATOM 1583 C CA . ILE A 1 200 ? 0.144 -3.788 -7.443 1.00 95.44 200 ILE A CA 1
ATOM 1584 C C . ILE A 1 200 ? 1.039 -4.873 -8.027 1.00 95.44 200 ILE A C 1
ATOM 1586 O O . ILE A 1 200 ? 1.321 -4.869 -9.225 1.00 95.44 200 ILE A O 1
ATOM 1590 N N . THR A 1 201 ? 1.520 -5.796 -7.202 1.00 94.31 201 THR A N 1
ATOM 1591 C CA . THR A 1 201 ? 2.466 -6.816 -7.659 1.00 94.31 201 THR A CA 1
ATOM 1592 C C . THR A 1 201 ? 2.225 -8.168 -7.007 1.00 94.31 201 THR A C 1
ATOM 1594 O O . THR A 1 201 ? 1.983 -8.257 -5.809 1.00 94.31 201 THR A O 1
ATOM 1597 N N . VAL A 1 202 ? 2.359 -9.226 -7.807 1.00 92.62 202 VAL A N 1
ATOM 1598 C CA . VAL A 1 202 ? 2.433 -10.629 -7.351 1.00 92.62 202 VAL A CA 1
ATOM 1599 C C . VAL A 1 202 ? 3.827 -11.012 -6.825 1.00 92.62 202 VAL A C 1
ATOM 1601 O O . VAL A 1 202 ? 4.032 -12.088 -6.271 1.00 92.62 202 VAL A O 1
ATOM 1604 N N . LYS A 1 203 ? 4.832 -10.152 -7.041 1.00 87.31 203 LYS A N 1
ATOM 1605 C CA . LYS A 1 203 ? 6.206 -10.354 -6.553 1.00 87.31 203 LYS A CA 1
ATOM 1606 C C . LYS A 1 203 ? 6.343 -9.943 -5.094 1.00 87.31 203 LYS A C 1
ATOM 1608 O O . LYS A 1 203 ? 5.698 -8.995 -4.656 1.00 87.31 203 LYS A O 1
ATOM 1613 N N . SER A 1 204 ? 7.276 -10.578 -4.386 1.00 79.19 204 SER A N 1
ATOM 1614 C CA . SER A 1 204 ? 7.616 -10.182 -3.020 1.00 79.19 204 SER A CA 1
ATOM 1615 C C . SER A 1 204 ? 8.291 -8.807 -2.960 1.00 79.19 204 SER A C 1
ATOM 1617 O O . SER A 1 204 ? 8.963 -8.371 -3.901 1.00 79.19 204 SER A O 1
ATOM 1619 N N . GLU A 1 205 ? 8.163 -8.153 -1.807 1.00 72.81 205 GLU A N 1
ATOM 1620 C CA . GLU A 1 205 ? 8.798 -6.868 -1.496 1.00 72.81 205 GLU A CA 1
ATOM 1621 C C . GLU A 1 205 ? 10.315 -6.900 -1.738 1.00 72.81 205 GLU A C 1
ATOM 1623 O O . GLU A 1 205 ? 10.882 -5.981 -2.321 1.00 72.81 205 GLU A O 1
ATOM 1628 N N . GLU A 1 206 ? 10.978 -8.010 -1.404 1.00 69.56 206 GLU A N 1
ATOM 1629 C CA . GLU A 1 206 ? 12.417 -8.171 -1.618 1.00 69.56 206 GLU A CA 1
ATOM 1630 C C . GLU A 1 206 ? 12.791 -8.137 -3.112 1.00 69.56 206 GLU A C 1
ATOM 1632 O O . GLU A 1 206 ? 13.776 -7.508 -3.511 1.00 69.56 206 GLU A O 1
ATOM 1637 N N . GLN A 1 207 ? 11.987 -8.773 -3.971 1.00 72.75 207 GLN A N 1
ATOM 1638 C CA . GLN A 1 207 ? 12.200 -8.754 -5.421 1.00 72.75 207 GLN A CA 1
ATOM 1639 C C . GLN A 1 207 ? 11.967 -7.361 -6.014 1.00 72.75 207 GLN A C 1
ATOM 1641 O O . GLN A 1 207 ? 12.641 -6.987 -6.978 1.00 72.75 207 GLN A O 1
ATOM 1646 N N . LEU A 1 208 ? 11.054 -6.587 -5.426 1.00 70.06 208 LEU A N 1
ATOM 1647 C CA . LEU A 1 208 ? 10.780 -5.201 -5.796 1.00 70.06 208 LEU A CA 1
ATOM 1648 C C . LEU A 1 208 ? 11.909 -4.268 -5.323 1.00 70.06 208 LEU A C 1
ATOM 1650 O O . LEU A 1 208 ? 12.356 -3.382 -6.057 1.00 70.06 208 LEU A O 1
ATOM 1654 N N . ALA A 1 209 ? 12.444 -4.530 -4.130 1.00 64.25 209 ALA A N 1
ATOM 1655 C CA . ALA A 1 209 ? 13.511 -3.762 -3.521 1.00 64.25 209 ALA A CA 1
ATOM 1656 C C . ALA A 1 209 ? 14.869 -3.996 -4.193 1.00 64.25 209 ALA A C 1
ATOM 1658 O O . ALA A 1 209 ? 15.645 -3.056 -4.255 1.00 64.25 209 ALA A O 1
ATOM 1659 N N . ARG A 1 210 ? 15.207 -5.163 -4.765 1.00 62.59 210 ARG A N 1
ATOM 1660 C CA . ARG A 1 210 ? 16.564 -5.472 -5.305 1.00 62.59 210 ARG A CA 1
ATOM 1661 C C . ARG A 1 210 ? 17.118 -4.540 -6.413 1.00 62.59 210 ARG A C 1
ATOM 1663 O O . ARG A 1 210 ? 18.289 -4.655 -6.766 1.00 62.59 210 ARG A O 1
ATOM 1670 N N . GLY A 1 211 ? 16.371 -3.544 -6.893 1.00 54.50 211 GLY A N 1
ATOM 1671 C CA . GLY A 1 211 ? 16.812 -2.572 -7.904 1.00 54.50 211 GLY A CA 1
ATOM 1672 C C . GLY A 1 211 ? 18.026 -1.689 -7.536 1.00 54.50 211 GLY A C 1
ATOM 1673 O O . GLY A 1 211 ? 17.950 -0.838 -6.655 1.00 54.50 211 GLY A O 1
ATOM 1674 N N . ALA A 1 212 ? 19.130 -1.890 -8.268 1.00 55.53 212 ALA A N 1
ATOM 1675 C CA . ALA A 1 212 ? 20.136 -0.944 -8.798 1.00 55.53 212 ALA A CA 1
ATOM 1676 C C . ALA A 1 212 ? 20.697 0.237 -7.958 1.00 55.53 212 ALA A C 1
ATOM 1678 O O . ALA A 1 212 ? 21.357 1.107 -8.529 1.00 55.53 212 ALA A O 1
ATOM 1679 N N . PHE A 1 213 ? 20.523 0.296 -6.633 1.00 56.19 213 PHE A N 1
ATOM 1680 C CA . PHE A 1 213 ? 21.118 1.373 -5.816 1.00 56.19 213 PHE A CA 1
ATOM 1681 C C . PHE A 1 213 ? 22.656 1.420 -5.921 1.00 56.19 213 PHE A C 1
ATOM 1683 O O . PHE A 1 213 ? 23.233 2.461 -6.238 1.00 56.19 213 PHE A O 1
ATOM 1690 N N . TRP A 1 214 ? 23.316 0.272 -5.735 1.00 55.88 214 TRP A N 1
ATOM 1691 C CA . TRP A 1 214 ? 24.779 0.171 -5.781 1.00 55.88 214 TRP A CA 1
ATOM 1692 C C . TRP A 1 214 ? 25.355 0.513 -7.158 1.00 55.88 214 TRP A C 1
ATOM 1694 O O . TRP A 1 214 ? 26.422 1.109 -7.245 1.00 55.88 214 TRP A O 1
ATOM 1704 N N . GLN A 1 215 ? 24.627 0.214 -8.235 1.00 57.44 215 GLN A N 1
ATOM 1705 C CA . GLN A 1 215 ? 25.084 0.465 -9.603 1.00 57.44 215 GLN A CA 1
ATOM 1706 C C . GLN A 1 215 ? 25.201 1.965 -9.898 1.00 57.44 215 GLN A C 1
ATOM 1708 O O . GLN A 1 215 ? 26.187 2.389 -10.488 1.00 57.44 215 GLN A O 1
ATOM 1713 N N . GLY A 1 216 ? 24.250 2.786 -9.439 1.00 59.97 216 GLY A N 1
ATOM 1714 C CA . GLY A 1 216 ? 24.311 4.239 -9.632 1.00 59.97 216 GLY A CA 1
ATOM 1715 C C . GLY A 1 216 ? 25.401 4.923 -8.802 1.00 59.97 216 GLY A C 1
ATOM 1716 O O . GLY A 1 216 ? 26.045 5.851 -9.285 1.00 59.97 216 GLY A O 1
ATOM 1717 N N . LEU A 1 217 ? 25.642 4.442 -7.578 1.00 62.16 217 LEU A N 1
ATOM 1718 C CA . LEU A 1 217 ? 26.679 4.979 -6.690 1.00 62.16 217 LEU A CA 1
ATOM 1719 C C . LEU A 1 217 ? 28.084 4.605 -7.189 1.00 62.16 217 LEU A C 1
ATOM 1721 O O . LEU A 1 217 ? 28.959 5.466 -7.258 1.00 62.16 217 LEU A O 1
ATOM 1725 N N . ILE A 1 218 ? 28.269 3.358 -7.635 1.00 66.44 218 ILE A N 1
ATOM 1726 C CA . ILE A 1 218 ? 29.509 2.886 -8.264 1.00 66.44 218 ILE A CA 1
ATOM 1727 C C . ILE A 1 218 ? 29.769 3.628 -9.581 1.00 66.44 218 ILE A C 1
ATOM 1729 O O . ILE A 1 218 ? 30.887 4.075 -9.798 1.00 66.44 218 ILE A O 1
ATOM 1733 N N . LEU A 1 219 ? 28.759 3.825 -10.437 1.00 64.62 219 LEU A N 1
ATOM 1734 C CA . LEU A 1 219 ? 28.918 4.573 -11.693 1.00 64.62 219 LEU A CA 1
ATOM 1735 C C . LEU A 1 219 ? 29.214 6.061 -11.459 1.00 64.62 219 LEU A C 1
ATOM 1737 O O . LEU A 1 219 ? 30.010 6.638 -12.193 1.00 64.62 219 LEU A O 1
ATOM 1741 N N . GLY A 1 220 ? 28.625 6.671 -10.426 1.00 64.31 220 GLY A N 1
ATOM 1742 C CA . GLY A 1 220 ? 28.936 8.042 -10.016 1.00 64.31 220 GLY A CA 1
ATOM 1743 C C . GLY A 1 220 ? 30.368 8.188 -9.493 1.00 64.31 220 GLY A C 1
ATOM 1744 O O . GLY A 1 220 ? 31.087 9.080 -9.933 1.00 64.31 220 GLY A O 1
ATOM 1745 N N . LEU A 1 221 ? 30.813 7.281 -8.615 1.00 68.50 221 LEU A N 1
ATOM 1746 C CA . LEU A 1 221 ? 32.196 7.247 -8.122 1.00 68.50 221 LEU A CA 1
ATOM 1747 C C . LEU A 1 221 ? 33.200 6.946 -9.239 1.00 68.50 221 LEU A C 1
ATOM 1749 O O . LEU A 1 221 ? 34.249 7.584 -9.304 1.00 68.50 221 LEU A O 1
ATOM 1753 N N . LEU A 1 222 ? 32.866 6.028 -10.150 1.00 67.62 222 LEU A N 1
ATOM 1754 C CA . LEU A 1 222 ? 33.663 5.762 -11.343 1.00 67.62 222 LEU A CA 1
ATOM 1755 C C . LEU A 1 222 ? 33.740 7.007 -12.223 1.00 67.62 222 LEU A C 1
ATOM 1757 O O . LEU A 1 222 ? 34.837 7.366 -12.608 1.00 67.62 222 LEU A O 1
ATOM 1761 N N . ALA A 1 223 ? 32.644 7.724 -12.484 1.00 66.06 223 ALA A N 1
ATOM 1762 C CA . ALA A 1 223 ? 32.684 8.958 -13.274 1.00 66.06 223 ALA A CA 1
ATOM 1763 C C . ALA A 1 223 ? 33.568 10.048 -12.632 1.00 66.06 223 ALA A C 1
ATOM 1765 O O . ALA A 1 223 ? 34.295 10.740 -13.344 1.00 66.06 223 ALA A O 1
ATOM 1766 N N . VAL A 1 224 ? 33.557 10.165 -11.297 1.00 67.00 224 VAL A N 1
ATOM 1767 C CA . VAL A 1 224 ? 34.427 11.091 -10.548 1.00 67.00 224 VAL A CA 1
ATOM 1768 C C . VAL A 1 224 ? 35.900 10.658 -10.594 1.00 67.00 224 VAL A C 1
ATOM 1770 O O . VAL A 1 224 ? 36.771 11.518 -10.687 1.00 67.00 224 VAL A O 1
ATOM 1773 N N . GLY A 1 225 ? 36.194 9.353 -10.561 1.00 66.19 225 GLY A N 1
ATOM 1774 C CA . GLY A 1 225 ? 37.563 8.818 -10.585 1.00 66.19 225 GLY A CA 1
ATOM 1775 C C . GLY A 1 225 ? 38.181 8.662 -11.983 1.00 66.19 225 GLY A C 1
ATOM 1776 O O . GLY A 1 225 ? 39.382 8.862 -12.151 1.00 66.19 225 GLY A O 1
ATOM 1777 N N . LEU A 1 226 ? 37.380 8.340 -13.003 1.00 65.88 226 LEU A N 1
ATOM 1778 C CA . LEU A 1 226 ? 37.850 8.085 -14.371 1.00 65.88 226 LEU A CA 1
ATOM 1779 C C . LEU A 1 226 ? 38.187 9.379 -15.116 1.00 65.88 226 LEU A C 1
ATOM 1781 O O . LEU A 1 226 ? 39.051 9.362 -15.984 1.00 65.88 226 LEU A O 1
ATOM 1785 N N . PHE A 1 227 ? 37.533 10.495 -14.778 1.00 66.69 227 PHE A N 1
ATOM 1786 C CA . PHE A 1 227 ? 37.784 11.797 -15.401 1.00 66.69 227 PHE A CA 1
ATOM 1787 C C . PHE A 1 227 ? 39.211 12.328 -15.145 1.00 66.69 227 PHE A C 1
ATOM 1789 O O . PHE A 1 227 ? 39.922 12.568 -16.122 1.00 66.69 227 PHE A O 1
ATOM 1796 N N . PRO A 1 228 ? 39.700 12.445 -13.890 1.00 61.78 228 PRO A N 1
ATOM 1797 C CA . PRO A 1 228 ? 41.087 12.833 -13.636 1.00 61.78 228 PRO A CA 1
ATOM 1798 C C . PRO A 1 228 ? 42.089 11.804 -14.184 1.00 61.78 228 PRO A C 1
ATOM 1800 O O . PRO A 1 228 ? 43.142 12.185 -14.692 1.00 61.78 228 PRO A O 1
ATOM 1803 N N . LEU A 1 229 ? 41.745 10.510 -14.176 1.00 64.75 229 LEU A N 1
ATOM 1804 C CA . LEU A 1 229 ? 42.575 9.465 -14.779 1.00 64.75 229 LEU A CA 1
ATOM 1805 C C . LEU A 1 229 ? 42.686 9.617 -16.309 1.00 64.75 229 LEU A C 1
ATOM 1807 O O . LEU A 1 229 ? 43.775 9.473 -16.853 1.00 64.75 229 LEU A O 1
ATOM 1811 N N . MET A 1 230 ? 41.601 9.971 -17.007 1.00 62.69 230 MET A N 1
ATOM 1812 C CA . MET A 1 230 ? 41.630 10.246 -18.450 1.00 62.69 230 MET A CA 1
ATOM 1813 C C . MET A 1 230 ? 42.489 11.467 -18.782 1.00 62.69 230 MET A C 1
ATOM 1815 O O . MET A 1 230 ? 43.264 11.410 -19.732 1.00 62.69 230 MET A O 1
ATOM 1819 N N . THR A 1 231 ? 42.421 12.531 -17.973 1.00 62.31 231 THR A N 1
ATOM 1820 C CA . THR A 1 231 ? 43.288 13.710 -18.163 1.00 62.31 231 THR A CA 1
ATOM 1821 C C . THR A 1 231 ? 44.774 13.418 -17.937 1.00 62.31 231 THR A C 1
ATOM 1823 O O . THR A 1 231 ? 45.617 14.150 -18.441 1.00 62.31 231 THR A O 1
ATOM 1826 N N . LEU A 1 232 ? 45.107 12.352 -17.198 1.00 61.84 232 LEU A N 1
ATOM 1827 C CA . LEU A 1 232 ? 46.486 11.888 -17.012 1.00 61.84 232 LEU A CA 1
ATOM 1828 C C . LEU A 1 232 ? 46.973 10.994 -18.165 1.00 61.84 232 LEU A C 1
ATOM 1830 O O . LEU A 1 232 ? 48.170 10.964 -18.438 1.00 61.84 232 LEU A O 1
ATOM 1834 N N . ILE A 1 233 ? 46.067 10.262 -18.826 1.00 62.47 233 ILE A N 1
ATOM 1835 C CA . ILE A 1 233 ? 46.384 9.355 -19.943 1.00 62.47 233 ILE A CA 1
ATOM 1836 C C . ILE A 1 233 ? 46.539 10.134 -21.259 1.00 62.47 233 ILE A C 1
ATOM 1838 O O . ILE A 1 233 ? 47.455 9.849 -22.029 1.00 62.47 233 ILE A O 1
ATOM 1842 N N . ASP A 1 234 ? 45.696 11.143 -21.499 1.00 54.56 234 ASP A N 1
ATOM 1843 C CA . ASP A 1 234 ? 45.804 12.048 -22.650 1.00 54.56 234 ASP A CA 1
ATOM 1844 C C . ASP A 1 234 ? 46.808 13.173 -22.341 1.00 54.56 234 ASP A C 1
ATOM 1846 O O . ASP A 1 234 ? 46.462 14.338 -22.135 1.00 54.56 234 ASP A O 1
ATOM 1850 N N . ALA A 1 235 ? 48.095 12.821 -22.288 1.00 54.06 235 ALA A N 1
ATOM 1851 C CA . ALA A 1 235 ? 49.208 13.762 -22.171 1.00 54.06 235 ALA A CA 1
ATOM 1852 C C . ALA A 1 235 ? 49.410 14.574 -23.474 1.00 54.06 235 ALA A C 1
ATOM 1854 O O . ALA A 1 235 ? 50.490 14.588 -24.064 1.00 54.06 235 ALA A O 1
ATOM 1855 N N . ALA A 1 236 ? 48.361 15.255 -23.948 1.00 51.69 236 ALA A N 1
ATOM 1856 C CA . ALA A 1 236 ? 48.459 16.274 -24.985 1.00 51.69 236 ALA A CA 1
ATOM 1857 C C . ALA A 1 236 ? 49.059 17.554 -24.353 1.00 51.69 236 ALA A C 1
ATOM 1859 O O . ALA A 1 236 ? 48.417 18.157 -23.486 1.00 51.69 236 ALA A O 1
ATOM 1860 N N . PRO A 1 237 ? 50.268 18.006 -24.749 1.00 52.06 237 PRO A N 1
ATOM 1861 C CA . PRO A 1 237 ? 51.083 18.930 -23.945 1.00 52.06 237 PRO A CA 1
ATOM 1862 C C . PRO A 1 237 ? 50.559 20.367 -23.816 1.00 52.06 237 PRO A C 1
ATOM 1864 O O . PRO A 1 237 ? 51.168 21.170 -23.119 1.00 52.06 237 PRO A O 1
ATOM 1867 N N . SER A 1 238 ? 49.481 20.735 -24.508 1.00 58.16 238 SER A N 1
ATOM 1868 C CA . SER A 1 238 ? 49.110 22.139 -24.727 1.00 58.16 238 SER A CA 1
ATOM 1869 C C . SER A 1 238 ? 47.810 22.592 -24.057 1.00 58.16 238 SER A C 1
ATOM 1871 O O . SER A 1 238 ? 47.390 23.724 -24.283 1.00 58.16 238 SER A O 1
ATOM 1873 N N . TYR A 1 239 ? 47.177 21.767 -23.212 1.00 55.88 239 TYR A N 1
ATOM 1874 C CA . TYR A 1 239 ? 45.842 22.096 -22.677 1.00 55.88 239 TYR A CA 1
ATOM 1875 C C . TYR A 1 239 ? 45.691 22.045 -21.145 1.00 55.88 239 TYR A C 1
ATOM 1877 O O . TYR A 1 239 ? 44.650 22.457 -20.640 1.00 55.88 239 TYR A O 1
ATOM 1885 N N . PHE A 1 240 ? 46.715 21.624 -20.390 1.00 56.12 240 PHE A N 1
ATOM 1886 C CA . PHE A 1 240 ? 46.640 21.462 -18.928 1.00 56.12 240 PHE A CA 1
ATOM 1887 C C . PHE A 1 240 ? 47.893 21.992 -18.215 1.00 56.12 240 PHE A C 1
ATOM 1889 O O . PHE A 1 240 ? 48.745 21.228 -17.774 1.00 56.12 240 PHE A O 1
ATOM 1896 N N . HIS A 1 241 ? 48.018 23.314 -18.068 1.00 55.38 241 HIS A N 1
ATOM 1897 C CA . HIS A 1 241 ? 49.148 23.900 -17.330 1.00 55.38 241 HIS A CA 1
ATOM 1898 C C . HIS A 1 241 ? 48.927 24.031 -15.817 1.00 55.38 241 HIS A C 1
ATOM 1900 O O . HIS A 1 241 ? 49.873 24.356 -15.104 1.00 55.38 241 HIS A O 1
ATOM 1906 N N . SER A 1 242 ? 47.730 23.749 -15.289 1.00 63.00 242 SER A N 1
ATOM 1907 C CA . SER A 1 242 ? 47.504 23.799 -13.847 1.00 63.00 242 SER A CA 1
ATOM 1908 C C . SER A 1 242 ? 46.914 22.498 -13.300 1.00 63.00 242 SER A C 1
ATOM 1910 O O . SER A 1 242 ? 45.759 22.140 -13.525 1.00 63.00 242 SER A O 1
ATOM 1912 N N . LEU A 1 243 ? 47.741 21.782 -12.536 1.00 63.78 243 LEU A N 1
ATOM 1913 C CA . LEU A 1 243 ? 47.402 20.512 -11.888 1.00 63.78 243 LEU A CA 1
ATOM 1914 C C . LEU A 1 243 ? 46.157 20.599 -10.984 1.00 63.78 243 LEU A C 1
ATOM 1916 O O . LEU A 1 243 ? 45.607 19.562 -10.648 1.00 63.78 243 LEU A O 1
ATOM 1920 N N . TRP A 1 244 ? 45.698 21.796 -10.590 1.00 70.88 244 TRP A N 1
ATOM 1921 C CA . TRP A 1 244 ? 44.584 21.998 -9.653 1.00 70.88 244 TRP A CA 1
ATOM 1922 C C . TRP A 1 244 ? 43.184 21.956 -10.287 1.00 70.88 244 TRP A C 1
ATOM 1924 O O . TRP A 1 244 ? 42.211 21.685 -9.584 1.00 70.88 244 TRP A O 1
ATOM 1934 N N . PHE A 1 245 ? 43.047 22.207 -11.592 1.00 71.50 245 PHE A N 1
ATOM 1935 C CA . PHE A 1 245 ? 41.730 22.366 -12.224 1.00 71.50 245 PHE A CA 1
ATOM 1936 C C . PHE A 1 245 ? 40.885 21.070 -12.251 1.00 71.50 245 PHE A C 1
ATOM 1938 O O . PHE A 1 245 ? 39.710 21.127 -11.875 1.00 71.50 245 PHE A O 1
ATOM 1945 N N . PRO A 1 246 ? 41.438 19.881 -12.582 1.00 71.88 246 PRO A N 1
ATOM 1946 C CA . PRO A 1 246 ? 40.692 18.620 -12.495 1.00 71.88 246 PRO A CA 1
ATOM 1947 C C . PRO A 1 246 ? 40.202 18.324 -11.070 1.00 71.88 246 PRO A C 1
ATOM 1949 O O . PRO A 1 246 ? 39.049 17.934 -10.882 1.00 71.88 246 PRO A O 1
ATOM 1952 N N . TRP A 1 247 ? 41.031 18.595 -10.056 1.00 77.38 247 TRP A N 1
ATOM 1953 C CA . TRP A 1 247 ? 40.659 18.420 -8.648 1.00 77.38 247 TRP A CA 1
ATOM 1954 C C . TRP A 1 247 ? 39.520 19.342 -8.224 1.00 77.38 247 TRP A C 1
ATOM 1956 O O . TRP A 1 247 ? 38.615 18.896 -7.521 1.00 77.38 247 TRP A O 1
ATOM 1966 N N . LEU A 1 248 ? 39.506 20.593 -8.695 1.00 81.94 248 LEU A N 1
ATOM 1967 C CA . LEU A 1 248 ? 38.398 21.512 -8.436 1.00 81.94 248 LEU A CA 1
ATOM 1968 C C . LEU A 1 248 ? 37.082 20.982 -9.027 1.00 81.94 248 LEU A C 1
ATOM 1970 O O . LEU A 1 248 ? 36.059 20.978 -8.345 1.00 81.94 248 LEU A O 1
ATOM 1974 N N . THR A 1 249 ? 37.099 20.484 -10.267 1.00 75.19 249 THR A N 1
ATOM 1975 C CA . THR A 1 249 ? 35.890 19.920 -10.897 1.00 75.19 249 THR A CA 1
ATOM 1976 C C . THR A 1 249 ? 35.393 18.654 -10.191 1.00 75.19 249 THR A C 1
ATOM 1978 O O . THR A 1 249 ? 34.190 18.499 -9.976 1.00 75.19 249 THR A O 1
ATOM 1981 N N . ALA A 1 250 ? 36.303 17.774 -9.757 1.00 77.69 250 ALA A N 1
ATOM 1982 C CA . ALA A 1 250 ? 35.964 16.593 -8.968 1.00 77.69 250 ALA A CA 1
ATOM 1983 C C . ALA A 1 250 ? 35.358 16.975 -7.606 1.00 77.69 250 ALA A C 1
ATOM 1985 O O . ALA A 1 250 ? 34.341 16.411 -7.205 1.00 77.69 250 ALA A O 1
ATOM 1986 N N . PHE A 1 251 ? 35.930 17.978 -6.934 1.00 84.50 251 PHE A N 1
ATOM 1987 C CA . PHE A 1 251 ? 35.424 18.504 -5.668 1.00 84.50 251 PHE A CA 1
ATOM 1988 C C . PHE A 1 251 ? 34.013 19.098 -5.802 1.00 84.50 251 PHE A C 1
ATOM 1990 O O . PHE A 1 251 ? 33.142 18.798 -4.987 1.00 84.50 251 PHE A O 1
ATOM 1997 N N . ILE A 1 252 ? 33.743 19.870 -6.861 1.00 84.19 252 ILE A N 1
ATOM 1998 C CA . ILE A 1 252 ? 32.402 20.415 -7.135 1.00 84.19 252 ILE A CA 1
ATOM 1999 C C . ILE A 1 252 ? 31.387 19.287 -7.367 1.00 84.19 252 ILE A C 1
ATOM 2001 O O . ILE A 1 252 ? 30.305 19.305 -6.783 1.00 84.19 252 ILE A O 1
ATOM 2005 N N . ASN A 1 253 ? 31.729 18.278 -8.174 1.00 80.81 253 ASN A N 1
ATOM 2006 C CA . ASN A 1 253 ? 30.847 17.129 -8.402 1.00 80.81 253 ASN A CA 1
ATOM 2007 C C . ASN A 1 253 ? 30.570 16.349 -7.105 1.00 80.81 253 ASN A C 1
ATOM 2009 O O . ASN A 1 253 ? 29.435 15.927 -6.874 1.00 80.81 253 ASN A O 1
ATOM 2013 N N . LEU A 1 254 ? 31.577 16.199 -6.238 1.00 83.19 254 LEU A N 1
ATOM 2014 C CA . LEU A 1 254 ? 31.417 15.583 -4.922 1.00 83.19 254 LEU A CA 1
ATOM 2015 C C . LEU A 1 254 ? 30.465 16.393 -4.028 1.00 83.19 254 LEU A C 1
ATOM 2017 O O . LEU A 1 254 ? 29.574 15.809 -3.412 1.00 83.19 254 LEU A O 1
ATOM 2021 N N . LEU A 1 255 ? 30.596 17.724 -4.003 1.00 88.00 255 LEU A N 1
ATOM 2022 C CA . LEU A 1 255 ? 29.678 18.605 -3.273 1.00 88.00 255 LEU A CA 1
ATOM 2023 C C . LEU A 1 255 ? 28.238 18.501 -3.791 1.00 88.00 255 LEU A C 1
ATOM 2025 O O . LEU A 1 255 ? 27.314 18.413 -2.986 1.00 88.00 255 LEU A O 1
ATOM 2029 N N . ILE A 1 256 ? 28.033 18.453 -5.112 1.00 84.44 256 ILE A N 1
ATOM 2030 C CA . ILE A 1 256 ? 26.700 18.275 -5.713 1.00 84.44 256 ILE A CA 1
ATOM 2031 C C . ILE A 1 256 ? 26.097 16.926 -5.299 1.00 84.44 256 ILE A C 1
ATOM 2033 O O . ILE A 1 256 ? 24.938 16.865 -4.890 1.00 84.44 256 ILE A O 1
ATOM 2037 N N . LEU A 1 257 ? 26.876 15.841 -5.367 1.00 82.00 257 LEU A N 1
ATOM 2038 C CA . LEU A 1 257 ? 26.429 14.513 -4.940 1.00 82.00 257 LEU A CA 1
ATOM 2039 C C . LEU A 1 257 ? 26.055 14.484 -3.455 1.00 82.00 257 LEU A C 1
ATOM 2041 O O . LEU A 1 257 ? 25.012 13.928 -3.108 1.00 82.00 257 LEU A O 1
ATOM 2045 N N . PHE A 1 258 ? 26.867 15.109 -2.600 1.00 85.50 258 PHE A N 1
ATOM 2046 C CA . PHE A 1 258 ? 26.612 15.208 -1.165 1.00 85.50 258 PHE A CA 1
ATOM 2047 C C . PHE A 1 258 ? 25.365 16.044 -0.848 1.00 85.50 258 PHE A C 1
ATOM 2049 O O . PHE A 1 258 ? 24.546 15.628 -0.026 1.00 85.50 258 PHE A O 1
ATOM 2056 N N . ALA A 1 259 ? 25.177 17.181 -1.526 1.00 88.50 259 ALA A N 1
ATOM 2057 C CA . ALA A 1 259 ? 24.001 18.032 -1.362 1.00 88.50 259 ALA A CA 1
ATOM 2058 C C . ALA A 1 259 ? 22.717 17.293 -1.761 1.00 88.50 259 ALA A C 1
ATOM 2060 O O . ALA A 1 259 ? 21.751 17.269 -1.002 1.00 88.50 259 ALA A O 1
ATOM 2061 N N . LEU A 1 260 ? 22.721 16.618 -2.914 1.00 84.31 260 LEU A N 1
ATOM 2062 C CA . LEU A 1 260 ? 21.561 15.857 -3.375 1.00 84.31 260 LEU A CA 1
ATOM 2063 C C . LEU A 1 260 ? 21.279 14.613 -2.518 1.00 84.31 260 LEU A C 1
ATOM 2065 O O . LEU A 1 260 ? 20.131 14.188 -2.401 1.00 84.31 260 LEU A O 1
ATOM 2069 N N . TRP A 1 261 ? 22.312 13.994 -1.946 1.00 84.19 261 TRP A N 1
ATOM 2070 C CA . TRP A 1 261 ? 22.158 12.891 -0.997 1.00 84.19 261 TRP A CA 1
ATOM 2071 C C . TRP A 1 261 ? 21.559 13.371 0.332 1.00 84.19 261 TRP A C 1
ATOM 2073 O O . TRP A 1 261 ? 20.572 12.795 0.786 1.00 84.19 261 TRP A O 1
ATOM 2083 N N . SER A 1 262 ? 22.082 14.468 0.889 1.00 88.12 262 SER A N 1
ATOM 2084 C CA . SER A 1 262 ? 21.572 15.105 2.113 1.00 88.12 262 SER A CA 1
ATOM 2085 C C . SER A 1 262 ? 20.115 15.545 1.964 1.00 88.12 262 SER A C 1
ATOM 2087 O O . SER A 1 262 ? 19.292 15.252 2.827 1.00 88.12 262 SER A O 1
ATOM 2089 N N . TRP A 1 263 ? 19.779 16.178 0.831 1.00 88.94 263 TRP A N 1
ATOM 2090 C CA . TRP A 1 263 ? 18.408 16.573 0.491 1.00 88.94 263 TRP A CA 1
ATOM 2091 C C . TRP A 1 263 ? 17.442 15.387 0.591 1.00 88.94 263 TRP A C 1
ATOM 2093 O O . TRP A 1 263 ? 16.361 15.505 1.156 1.00 88.94 263 TRP A O 1
ATOM 2103 N N . ARG A 1 264 ? 17.824 14.215 0.070 1.00 83.94 264 ARG A N 1
ATOM 2104 C CA . ARG A 1 264 ? 16.949 13.033 0.112 1.00 83.94 264 ARG A CA 1
ATOM 2105 C C . ARG A 1 264 ? 16.718 12.511 1.507 1.00 83.94 264 ARG A C 1
ATOM 2107 O O . ARG A 1 264 ? 15.588 12.185 1.840 1.00 83.94 264 ARG A O 1
ATOM 2114 N N . ILE A 1 265 ? 17.787 12.412 2.294 1.00 86.81 265 ILE A N 1
ATOM 2115 C CA . ILE A 1 265 ? 17.660 11.967 3.678 1.00 86.81 265 ILE A CA 1
ATOM 2116 C C . ILE A 1 265 ? 16.670 12.869 4.409 1.00 86.81 265 ILE A C 1
ATOM 2118 O O . ILE A 1 265 ? 15.764 12.361 5.060 1.00 86.81 265 ILE A O 1
ATOM 2122 N N . TYR A 1 266 ? 16.787 14.183 4.218 1.00 90.62 266 TYR A N 1
ATOM 2123 C CA . TYR A 1 266 ? 15.855 15.152 4.778 1.00 90.62 266 TYR A CA 1
ATOM 2124 C C . TYR A 1 266 ? 14.402 14.926 4.322 1.00 90.62 266 TYR A C 1
ATOM 2126 O O . TYR A 1 266 ? 13.526 14.788 5.174 1.00 90.62 266 TYR A O 1
ATOM 2134 N N . ASP A 1 267 ? 14.142 14.826 3.013 1.00 89.19 267 ASP A N 1
ATOM 2135 C CA . ASP A 1 267 ? 12.788 14.603 2.473 1.00 89.19 267 ASP A CA 1
ATOM 2136 C C . ASP A 1 267 ? 12.143 13.314 3.008 1.00 89.19 267 ASP A C 1
ATOM 2138 O O . ASP A 1 267 ? 10.943 13.272 3.287 1.00 89.19 267 ASP A O 1
ATOM 2142 N N . ASP A 1 268 ? 12.927 12.247 3.149 1.00 86.69 268 ASP A N 1
ATOM 2143 C CA . ASP A 1 268 ? 12.444 10.966 3.662 1.00 86.69 268 ASP A CA 1
ATOM 2144 C C . ASP A 1 268 ? 12.144 11.043 5.169 1.00 86.69 268 ASP A C 1
ATOM 2146 O O . ASP A 1 268 ? 11.130 10.516 5.624 1.00 86.69 268 ASP A O 1
ATOM 2150 N N . LEU A 1 269 ? 12.973 11.748 5.946 1.00 91.25 269 LEU A N 1
ATOM 2151 C CA . LEU A 1 269 ? 12.709 11.999 7.364 1.00 91.25 269 LEU A CA 1
ATOM 2152 C C . LEU A 1 269 ? 11.425 12.826 7.544 1.00 91.25 269 LEU A C 1
ATOM 2154 O O . LEU A 1 269 ? 10.569 12.477 8.354 1.00 91.25 269 LEU A O 1
ATOM 2158 N N . VAL A 1 270 ? 11.219 13.873 6.742 1.00 91.56 270 VAL A N 1
ATOM 2159 C CA . VAL A 1 270 ? 9.972 14.657 6.785 1.00 91.56 270 VAL A CA 1
ATOM 2160 C C . VAL A 1 270 ? 8.750 13.781 6.480 1.00 91.56 270 VAL A C 1
ATOM 2162 O O . VAL A 1 270 ? 7.724 13.911 7.151 1.00 91.56 270 VAL A O 1
ATOM 2165 N N . GLN A 1 271 ? 8.849 12.851 5.526 1.00 89.00 271 GLN A N 1
ATOM 2166 C CA . GLN A 1 271 ? 7.775 11.888 5.257 1.00 89.00 271 GLN A CA 1
ATOM 2167 C C . GLN A 1 271 ? 7.503 10.975 6.457 1.00 89.00 271 GLN A C 1
ATOM 2169 O O . GLN A 1 271 ? 6.341 10.782 6.809 1.00 89.00 271 GLN A O 1
ATOM 2174 N N . VAL A 1 272 ? 8.545 10.449 7.109 1.00 91.25 272 VAL A N 1
ATOM 2175 C CA . VAL A 1 272 ? 8.399 9.631 8.326 1.00 91.25 272 VAL A CA 1
ATOM 2176 C C . VAL A 1 272 ? 7.706 10.425 9.433 1.00 91.25 272 VAL A C 1
ATOM 2178 O O . VAL A 1 272 ? 6.746 9.930 10.017 1.00 91.25 272 VAL A O 1
ATOM 2181 N N . ARG A 1 273 ? 8.107 11.681 9.668 1.00 92.31 273 ARG A N 1
ATOM 2182 C CA . ARG A 1 273 ? 7.446 12.567 10.641 1.00 92.31 273 ARG A CA 1
ATOM 2183 C C . ARG A 1 273 ? 5.955 12.726 10.340 1.00 92.31 273 ARG A C 1
ATOM 2185 O O . ARG A 1 273 ? 5.119 12.494 11.207 1.00 92.31 273 ARG A O 1
ATOM 2192 N N . ASN A 1 274 ? 5.619 13.059 9.094 1.00 91.38 274 ASN A N 1
ATOM 2193 C CA . ASN A 1 274 ? 4.228 13.253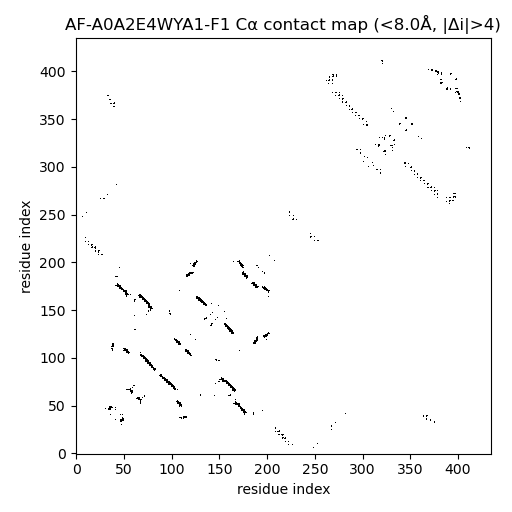 8.685 1.00 91.38 274 ASN A CA 1
ATOM 2194 C C . ASN A 1 274 ? 3.396 11.965 8.847 1.00 91.38 274 ASN A C 1
ATOM 2196 O O . ASN A 1 274 ? 2.206 12.040 9.144 1.00 91.38 274 ASN A O 1
ATOM 2200 N N . ARG A 1 275 ? 4.010 10.784 8.690 1.00 90.50 275 ARG A N 1
ATOM 2201 C CA . ARG A 1 275 ? 3.358 9.484 8.921 1.00 90.50 275 ARG A CA 1
ATOM 2202 C C . ARG A 1 275 ? 3.128 9.190 10.397 1.00 90.50 275 ARG A C 1
ATOM 2204 O O . ARG A 1 275 ? 2.061 8.683 10.731 1.00 90.50 275 ARG A O 1
ATOM 2211 N N . VAL A 1 276 ? 4.075 9.535 11.272 1.00 92.88 276 VAL A N 1
ATOM 2212 C CA . VAL A 1 276 ? 3.869 9.474 12.730 1.00 92.88 276 VAL A CA 1
ATOM 2213 C C . VAL A 1 276 ? 2.661 10.336 13.104 1.00 92.88 276 VAL A C 1
ATOM 2215 O O . VAL A 1 276 ? 1.751 9.860 13.782 1.00 92.88 276 VAL A O 1
ATOM 2218 N N . ASP A 1 277 ? 2.596 11.570 12.595 1.00 92.31 277 ASP A N 1
ATOM 2219 C CA . ASP A 1 277 ? 1.476 12.485 12.843 1.00 92.31 277 ASP A CA 1
ATOM 2220 C C . ASP A 1 277 ? 0.147 11.949 12.293 1.00 92.31 277 ASP A C 1
ATOM 2222 O O . ASP A 1 277 ? -0.890 12.044 12.953 1.00 92.31 277 ASP A O 1
ATOM 2226 N N . GLN A 1 278 ? 0.159 11.356 11.096 1.00 91.31 278 GLN A N 1
ATOM 2227 C CA . GLN A 1 278 ? -1.015 10.707 10.513 1.00 91.31 278 GLN A CA 1
ATOM 2228 C C . GLN A 1 278 ? -1.481 9.518 11.363 1.00 91.31 278 GLN A C 1
ATOM 2230 O O . GLN A 1 278 ? -2.674 9.398 11.635 1.00 91.31 278 GLN A O 1
ATOM 2235 N N . GLY A 1 279 ? -0.556 8.679 11.838 1.00 91.38 279 GLY A N 1
ATOM 2236 C CA . GLY A 1 279 ? -0.858 7.563 12.733 1.00 91.38 279 GLY A CA 1
ATOM 2237 C C . GLY A 1 279 ? -1.529 8.023 14.031 1.00 91.38 279 GLY A C 1
ATOM 2238 O O . GLY A 1 279 ? -2.538 7.442 14.425 1.00 91.38 279 GLY A O 1
ATOM 2239 N N . ARG A 1 280 ? -1.051 9.119 14.646 1.00 91.81 280 ARG A N 1
ATOM 2240 C CA . ARG A 1 280 ? -1.699 9.723 15.831 1.00 91.81 280 ARG A CA 1
ATOM 2241 C C . ARG A 1 280 ? -3.128 10.167 15.529 1.00 91.81 280 ARG A C 1
ATOM 2243 O O . ARG A 1 280 ? -4.044 9.824 16.270 1.00 91.81 280 ARG A O 1
ATOM 2250 N N . LYS A 1 281 ? -3.328 10.876 14.413 1.00 91.75 281 LYS A N 1
ATOM 2251 C CA . LYS A 1 281 ? -4.658 11.342 13.989 1.00 91.75 281 LYS A CA 1
ATOM 2252 C C . LYS A 1 281 ? -5.622 10.183 13.738 1.00 91.75 281 LYS A C 1
ATOM 2254 O O . LYS A 1 281 ? -6.792 10.292 14.090 1.00 91.75 281 LYS A O 1
ATOM 2259 N N . ASN A 1 282 ? -5.147 9.076 13.166 1.00 90.31 282 ASN A N 1
ATOM 2260 C CA . ASN A 1 282 ? -5.973 7.887 12.949 1.00 90.31 282 ASN A CA 1
ATOM 2261 C C . ASN A 1 282 ? -6.478 7.305 14.278 1.00 90.31 282 ASN A C 1
ATOM 2263 O O . ASN A 1 282 ? -7.669 7.011 14.390 1.00 90.31 282 ASN A O 1
ATOM 2267 N N . ILE A 1 283 ? -5.614 7.228 15.299 1.00 90.38 283 ILE A N 1
ATOM 2268 C CA . ILE A 1 283 ? -6.007 6.809 16.654 1.00 90.38 283 ILE A CA 1
ATOM 2269 C C . ILE A 1 283 ? -7.055 7.773 17.222 1.00 90.38 283 ILE A C 1
ATOM 2271 O O . ILE A 1 283 ? -8.107 7.326 17.679 1.00 90.38 283 ILE A O 1
ATOM 2275 N N . ASP A 1 284 ? -6.807 9.085 17.157 1.00 89.88 284 ASP A N 1
ATOM 2276 C CA . ASP A 1 284 ? -7.716 10.105 17.697 1.00 89.88 284 ASP A CA 1
ATOM 2277 C C . ASP A 1 284 ? -9.113 10.040 17.054 1.00 89.88 284 ASP A C 1
ATOM 2279 O O . ASP A 1 284 ? -10.126 10.171 17.745 1.00 89.88 284 ASP A O 1
ATOM 2283 N N . VAL A 1 285 ? -9.194 9.779 15.743 1.00 89.25 285 VAL A N 1
ATOM 2284 C CA . VAL A 1 285 ? -10.470 9.603 15.031 1.00 89.25 285 VAL A CA 1
ATOM 2285 C C . VAL A 1 285 ? -11.238 8.388 15.554 1.00 89.25 285 VAL A C 1
ATOM 2287 O O . VAL A 1 285 ? -12.442 8.492 15.799 1.00 89.25 285 VAL A O 1
ATOM 2290 N N . GLN A 1 286 ? -10.574 7.245 15.759 1.00 88.50 286 GLN A N 1
ATOM 2291 C CA . GLN A 1 286 ? -11.253 6.048 16.272 1.00 88.50 286 GLN A CA 1
ATOM 2292 C C . GLN A 1 286 ? -11.639 6.188 17.749 1.00 88.50 286 GLN A C 1
ATOM 2294 O O . GLN A 1 286 ? -12.723 5.765 18.149 1.00 88.50 286 GLN A O 1
ATOM 2299 N N . LEU A 1 287 ? -10.803 6.849 18.552 1.00 88.19 287 LEU A N 1
ATOM 2300 C CA . LEU A 1 287 ? -11.123 7.197 19.936 1.00 88.19 287 LEU A CA 1
ATOM 2301 C C . LEU A 1 287 ? -12.360 8.090 20.026 1.00 88.19 287 LEU A C 1
ATOM 2303 O O . LEU A 1 287 ? -13.247 7.837 20.842 1.00 88.19 287 LEU A O 1
ATOM 2307 N N . LYS A 1 288 ? -12.447 9.102 19.158 1.00 87.31 288 LYS A N 1
ATOM 2308 C CA . LYS A 1 288 ? -13.629 9.957 19.063 1.00 87.31 288 LYS A CA 1
ATOM 2309 C C . LYS A 1 288 ? -14.862 9.152 18.655 1.00 87.31 288 LYS A C 1
ATOM 2311 O O . LYS A 1 288 ? -15.883 9.244 19.325 1.00 87.31 288 LYS A O 1
ATOM 2316 N N . ARG A 1 289 ? -14.750 8.292 17.635 1.00 87.25 289 ARG A N 1
ATOM 2317 C CA . ARG A 1 289 ? -15.846 7.404 17.208 1.00 87.25 289 ARG A CA 1
ATOM 2318 C C . ARG A 1 289 ? -16.355 6.541 18.363 1.00 87.25 289 ARG A C 1
ATOM 2320 O O . ARG A 1 289 ? -17.560 6.451 18.569 1.00 87.25 289 ARG A O 1
ATOM 2327 N N . ARG A 1 290 ? -15.456 5.946 19.151 1.00 86.88 290 ARG A N 1
ATOM 2328 C CA . ARG A 1 290 ? -15.817 5.192 20.360 1.00 86.88 290 ARG A CA 1
ATOM 2329 C C . ARG A 1 290 ? -16.570 6.067 21.364 1.00 86.88 290 ARG A C 1
ATOM 2331 O O . ARG A 1 290 ? -17.599 5.639 21.880 1.00 86.88 290 ARG A O 1
ATOM 2338 N N . PHE A 1 291 ? -16.060 7.263 21.653 1.00 84.38 291 PHE A N 1
ATOM 2339 C CA . PHE A 1 291 ? -16.689 8.190 22.595 1.00 84.38 291 PHE A CA 1
ATOM 2340 C C . PHE A 1 291 ? -18.105 8.588 22.154 1.00 84.38 291 PHE A C 1
ATOM 2342 O O . PHE A 1 291 ? -19.008 8.621 22.985 1.00 84.38 291 PHE A O 1
ATOM 2349 N N . ASP A 1 292 ? -18.312 8.796 20.854 1.00 86.31 292 ASP A N 1
ATOM 2350 C CA . ASP A 1 292 ? -19.611 9.156 20.279 1.00 86.31 292 ASP A CA 1
ATOM 2351 C C . ASP A 1 292 ? -20.603 7.967 20.262 1.00 86.31 292 ASP A C 1
ATOM 2353 O O . ASP A 1 292 ? -21.816 8.163 20.336 1.00 86.31 292 ASP A O 1
ATOM 2357 N N . LEU A 1 293 ? -20.113 6.720 20.197 1.00 86.56 293 LEU A N 1
ATOM 2358 C CA . LEU A 1 293 ? -20.949 5.508 20.158 1.00 86.56 293 LEU A CA 1
ATOM 2359 C C . LEU A 1 293 ? -21.460 5.056 21.535 1.00 86.56 293 LEU A C 1
ATOM 2361 O O . LEU A 1 293 ? -22.569 4.527 21.628 1.00 86.56 293 LEU A O 1
ATOM 2365 N N . ILE A 1 294 ? -20.674 5.244 22.601 1.00 83.81 294 ILE A N 1
ATOM 2366 C CA . ILE A 1 294 ? -21.013 4.751 23.950 1.00 83.81 294 ILE A CA 1
ATOM 2367 C C . ILE A 1 294 ? -22.352 5.312 24.474 1.00 83.81 294 ILE A C 1
ATOM 2369 O O . ILE A 1 294 ? -23.143 4.517 24.984 1.00 83.81 294 ILE A O 1
ATOM 2373 N N . PRO A 1 295 ? -22.666 6.621 24.362 1.00 82.50 295 PRO A N 1
ATOM 2374 C CA . PRO A 1 295 ? -23.945 7.156 24.830 1.00 82.50 295 PRO A CA 1
ATOM 2375 C C . PRO A 1 295 ? -25.143 6.509 24.131 1.00 82.50 295 PRO A C 1
ATOM 2377 O O . PRO A 1 295 ? -26.037 6.010 24.807 1.00 82.50 295 PRO A O 1
ATOM 2380 N N . ASN A 1 296 ? -25.103 6.417 22.799 1.00 85.50 296 ASN A N 1
ATOM 2381 C CA . ASN A 1 296 ? -26.181 5.821 22.005 1.00 85.50 296 ASN A CA 1
ATOM 2382 C C . ASN A 1 296 ? -26.427 4.358 22.390 1.00 85.50 296 ASN A C 1
ATOM 2384 O O . ASN A 1 296 ? -27.566 3.925 22.541 1.00 85.50 296 ASN A O 1
ATOM 2388 N N . LEU A 1 297 ? -25.352 3.599 22.593 1.00 83.50 297 LEU A N 1
ATOM 2389 C CA . LEU A 1 297 ? -25.417 2.211 23.039 1.00 83.50 297 LEU A CA 1
ATOM 2390 C C . LEU A 1 297 ? -26.061 2.080 24.428 1.00 83.50 297 LEU A C 1
ATOM 2392 O O . LEU A 1 297 ? -26.907 1.212 24.637 1.00 83.50 297 LEU A O 1
ATOM 2396 N N . VAL A 1 298 ? -25.677 2.946 25.371 1.00 82.69 298 VAL A N 1
ATOM 2397 C CA . VAL A 1 298 ? -26.247 2.981 26.725 1.00 82.69 298 VAL A CA 1
ATOM 2398 C C . VAL A 1 298 ? -27.730 3.340 26.685 1.00 82.69 298 VAL A C 1
ATOM 2400 O O . VAL A 1 298 ? -28.518 2.730 27.404 1.00 82.69 298 VAL A O 1
ATOM 2403 N N . ASP A 1 299 ? -28.123 4.300 25.853 1.00 85.44 299 ASP A N 1
ATOM 2404 C CA . ASP A 1 299 ? -29.511 4.752 25.760 1.00 85.44 299 ASP A CA 1
ATOM 2405 C C . ASP A 1 299 ? -30.415 3.675 25.141 1.00 85.44 299 ASP A C 1
ATOM 2407 O O . ASP A 1 299 ? -31.485 3.393 25.682 1.00 85.44 299 ASP A O 1
ATOM 2411 N N . VAL A 1 300 ? -29.951 2.981 24.094 1.00 85.12 300 VAL A N 1
ATOM 2412 C CA . VAL A 1 300 ? -30.661 1.819 23.528 1.00 85.12 300 VAL A CA 1
ATOM 2413 C C . VAL A 1 300 ? -30.757 0.682 24.545 1.00 85.12 300 VAL A C 1
ATOM 2415 O O . VAL A 1 300 ? -31.828 0.101 24.716 1.00 85.12 300 VAL A O 1
ATOM 2418 N N . ALA A 1 301 ? -29.676 0.380 25.270 1.00 82.69 301 ALA A N 1
ATOM 2419 C CA . ALA A 1 301 ? -29.696 -0.660 26.297 1.00 82.69 301 ALA A CA 1
ATOM 2420 C C . ALA A 1 301 ? -30.699 -0.341 27.421 1.00 82.69 301 ALA A C 1
ATOM 2422 O O . ALA A 1 301 ? -31.477 -1.209 27.813 1.00 82.69 301 ALA A O 1
ATOM 2423 N N . LYS A 1 302 ? -30.752 0.915 27.885 1.00 80.12 302 LYS A N 1
ATOM 2424 C CA . LYS A 1 302 ? -31.747 1.381 28.867 1.00 80.12 302 LYS A CA 1
ATOM 2425 C C . LYS A 1 302 ? -33.178 1.294 28.346 1.00 80.12 302 LYS A C 1
ATOM 2427 O O . LYS A 1 302 ? -34.082 0.979 29.111 1.00 80.12 302 LYS A O 1
ATOM 2432 N N . GLN A 1 303 ? -33.403 1.586 27.067 1.00 83.56 303 GLN A N 1
ATOM 2433 C CA . GLN A 1 303 ? -34.734 1.500 26.469 1.00 83.56 303 GLN A CA 1
ATOM 2434 C C . GLN A 1 303 ? -35.229 0.050 26.386 1.00 83.56 303 GLN A C 1
ATOM 2436 O O . GLN A 1 303 ? -36.407 -0.211 26.617 1.00 83.56 303 GLN A O 1
ATOM 2441 N N . VAL A 1 304 ? -34.333 -0.889 26.075 1.00 81.75 304 VAL A N 1
ATOM 2442 C CA . VAL A 1 304 ? -34.654 -2.319 25.937 1.00 81.75 304 VAL A CA 1
ATOM 2443 C C . VAL A 1 304 ? -34.809 -3.006 27.299 1.00 81.75 304 VAL A C 1
ATOM 2445 O O . VAL A 1 304 ? -35.648 -3.891 27.444 1.00 81.75 304 VAL A O 1
ATOM 2448 N N . ALA A 1 305 ? -34.033 -2.592 28.301 1.00 78.25 305 ALA A N 1
ATOM 2449 C CA . ALA A 1 305 ? -33.972 -3.222 29.620 1.00 78.25 305 ALA A CA 1
ATOM 2450 C C . ALA A 1 305 ? -34.326 -2.244 30.760 1.00 78.25 305 ALA A C 1
ATOM 2452 O O . ALA A 1 305 ? -33.722 -2.246 31.830 1.00 78.25 305 ALA A O 1
ATOM 2453 N N . SER A 1 306 ? -35.353 -1.415 30.550 1.00 72.56 306 SER A N 1
ATOM 2454 C CA . SER A 1 306 ? -35.727 -0.316 31.456 1.00 72.56 306 SER A CA 1
ATOM 2455 C C . SER A 1 306 ? -36.118 -0.746 32.876 1.00 72.56 306 SER A C 1
ATOM 2457 O O . SER A 1 306 ? -36.146 0.085 33.783 1.00 72.56 306 SER A O 1
ATOM 2459 N N . ALA A 1 307 ? -36.462 -2.021 33.072 1.00 71.75 307 ALA A N 1
ATOM 2460 C CA . ALA A 1 307 ? -36.852 -2.585 34.363 1.00 71.75 307 ALA A CA 1
ATOM 2461 C C . ALA A 1 307 ? -35.658 -3.070 35.214 1.00 71.75 307 ALA A C 1
ATOM 2463 O O . ALA A 1 307 ? -35.857 -3.471 36.360 1.00 71.75 307 ALA A O 1
ATOM 2464 N N . GLU A 1 308 ? -34.429 -3.038 34.686 1.00 78.44 308 GLU A N 1
ATOM 2465 C CA . GLU A 1 308 ? -33.255 -3.651 35.317 1.00 78.44 308 GLU A CA 1
ATOM 2466 C C . GLU A 1 308 ? -32.285 -2.606 35.890 1.00 78.44 308 GLU A C 1
ATOM 2468 O O . GLU A 1 308 ? -31.357 -2.124 35.239 1.00 78.44 308 GLU A O 1
ATOM 2473 N N . THR A 1 309 ? -32.466 -2.273 37.170 1.00 75.94 309 THR A N 1
ATOM 2474 C CA . THR A 1 309 ? -31.646 -1.271 37.877 1.00 75.94 309 THR A CA 1
ATOM 2475 C C . THR A 1 309 ? -30.157 -1.635 37.932 1.00 75.94 309 THR A C 1
ATOM 2477 O O . THR A 1 309 ? -29.310 -0.749 37.819 1.00 75.94 309 THR A O 1
ATOM 2480 N N . SER A 1 310 ? -29.821 -2.925 38.063 1.00 76.25 310 SER A N 1
ATOM 2481 C CA . SER A 1 310 ? -28.430 -3.404 38.093 1.00 76.25 310 SER A CA 1
ATOM 2482 C C . SER A 1 310 ? -27.691 -3.124 36.785 1.00 76.25 310 SER A C 1
ATOM 2484 O O . SER A 1 310 ? -26.541 -2.691 36.804 1.00 76.25 310 SER A O 1
ATOM 2486 N N . LEU A 1 311 ? -28.363 -3.298 35.643 1.00 77.56 311 LEU A N 1
ATOM 2487 C CA . LEU A 1 311 ? -27.805 -3.001 34.327 1.00 77.56 311 LEU A CA 1
ATOM 2488 C C . LEU A 1 311 ? -27.532 -1.500 34.165 1.00 77.56 311 LEU A C 1
ATOM 2490 O O . LEU A 1 311 ? -26.495 -1.111 33.627 1.00 77.56 311 LEU A O 1
ATOM 2494 N N . HIS A 1 312 ? -28.429 -0.642 34.657 1.00 76.44 312 HIS A N 1
ATOM 2495 C CA . HIS A 1 312 ? -28.257 0.810 34.576 1.00 76.44 312 HIS A CA 1
ATOM 2496 C C . HIS A 1 312 ? -27.009 1.299 35.321 1.00 76.44 312 HIS A C 1
ATOM 2498 O O . HIS A 1 312 ? -26.325 2.203 34.834 1.00 76.44 312 HIS A O 1
ATOM 2504 N N . GLU A 1 313 ? -26.691 0.699 36.469 1.0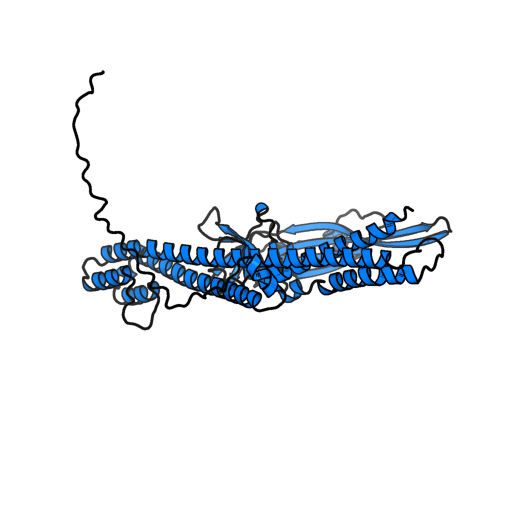0 77.88 313 GLU A N 1
ATOM 2505 C CA . GLU A 1 313 ? -25.488 1.025 37.236 1.00 77.88 313 GLU A CA 1
ATOM 2506 C C . GLU A 1 313 ? -24.215 0.592 36.496 1.00 77.88 313 GLU A C 1
ATOM 2508 O O . GLU A 1 313 ? -23.287 1.391 36.342 1.00 77.88 313 GLU A O 1
ATOM 2513 N N . THR A 1 314 ? -24.204 -0.619 35.932 1.00 74.62 314 THR A N 1
ATOM 2514 C CA . THR A 1 314 ? -23.093 -1.120 35.108 1.00 74.62 314 THR A CA 1
ATOM 2515 C C . THR A 1 314 ? -22.862 -0.256 33.862 1.00 74.62 314 THR A C 1
ATOM 2517 O O . THR A 1 314 ? -21.732 0.141 33.575 1.00 74.62 314 THR A O 1
ATOM 2520 N N . LEU A 1 315 ? -23.924 0.117 33.143 1.00 75.88 315 LEU A N 1
ATOM 2521 C CA . LEU A 1 315 ? -23.836 0.994 31.968 1.00 75.88 315 LEU A CA 1
ATOM 2522 C C . LEU A 1 315 ? -23.355 2.408 32.329 1.00 75.88 315 LEU A C 1
ATOM 2524 O O . LEU A 1 315 ? -22.615 3.031 31.564 1.00 75.88 315 LEU A O 1
ATOM 2528 N N . ALA A 1 316 ? -23.741 2.923 33.500 1.00 75.38 316 ALA A N 1
ATOM 2529 C CA . ALA A 1 316 ? -23.260 4.211 33.992 1.00 75.38 316 ALA A CA 1
ATOM 2530 C C . ALA A 1 316 ? -21.754 4.187 34.306 1.00 75.38 316 ALA A C 1
ATOM 2532 O O . ALA A 1 316 ? -21.070 5.178 34.044 1.00 75.38 316 ALA A O 1
ATOM 2533 N N . GLN A 1 317 ? -21.226 3.071 34.818 1.00 74.31 317 GLN A N 1
ATOM 2534 C CA . GLN A 1 317 ? -19.787 2.885 35.046 1.00 74.31 317 GLN A CA 1
ATOM 2535 C C . GLN A 1 317 ? -19.010 2.809 33.724 1.00 74.31 317 GLN A C 1
ATOM 2537 O O . GLN A 1 317 ? -18.027 3.534 33.552 1.00 74.31 317 GLN A O 1
ATOM 2542 N N . LEU A 1 318 ? -19.513 2.045 32.745 1.00 70.06 318 LEU A N 1
ATOM 2543 C CA . LEU A 1 318 ? -18.924 1.965 31.401 1.00 70.06 318 LEU A CA 1
ATOM 2544 C C . LEU A 1 318 ? -18.874 3.339 30.712 1.00 70.06 318 LEU A C 1
ATOM 2546 O O . LEU A 1 318 ? -17.864 3.694 30.105 1.00 70.06 318 LEU A O 1
ATOM 2550 N N . ARG A 1 319 ? -19.921 4.164 30.868 1.00 70.50 319 ARG A N 1
ATOM 2551 C CA . ARG A 1 319 ? -19.953 5.542 30.345 1.00 70.50 319 ARG A CA 1
ATOM 2552 C C . ARG A 1 319 ? -18.896 6.452 30.976 1.00 70.50 319 ARG A C 1
ATOM 2554 O O . ARG A 1 319 ? -18.390 7.346 30.304 1.00 70.50 319 ARG A O 1
ATOM 2561 N N . ARG A 1 320 ? -18.551 6.243 32.249 1.00 69.50 320 ARG A N 1
ATOM 2562 C CA . ARG A 1 320 ? -17.495 7.004 32.946 1.00 69.50 320 ARG A CA 1
ATOM 2563 C C . ARG A 1 320 ? -16.083 6.540 32.574 1.00 69.50 320 ARG A C 1
ATOM 2565 O O . ARG A 1 320 ? -15.117 7.113 33.069 1.00 69.50 320 ARG A O 1
ATOM 2572 N N . GLY A 1 321 ? -15.956 5.524 31.716 1.00 60.56 321 GLY A N 1
ATOM 2573 C CA . GLY A 1 321 ? -14.673 4.918 31.372 1.00 60.56 321 GLY A CA 1
ATOM 2574 C C . GLY A 1 321 ? -14.081 4.093 32.514 1.00 60.56 321 GLY A C 1
ATOM 2575 O O . GLY A 1 321 ? -12.888 3.813 32.501 1.00 60.56 321 GLY A O 1
ATOM 2576 N N . THR A 1 322 ? -14.891 3.724 33.510 1.00 59.38 322 THR A N 1
ATOM 2577 C CA . THR A 1 322 ? -14.456 2.848 34.594 1.00 59.38 322 THR A CA 1
ATOM 2578 C C . THR A 1 322 ? -14.514 1.408 34.097 1.00 59.38 322 THR A C 1
ATOM 2580 O O . THR A 1 322 ? -15.586 0.899 33.775 1.00 59.38 322 THR A O 1
ATOM 2583 N N . THR A 1 323 ? -13.352 0.767 34.006 1.00 56.41 323 THR A N 1
ATOM 2584 C CA . THR A 1 323 ? -13.224 -0.668 33.732 1.00 56.41 323 THR A CA 1
ATOM 2585 C C . THR A 1 323 ? -13.929 -1.433 34.851 1.00 56.41 323 THR A C 1
ATOM 2587 O O . THR A 1 323 ? -13.597 -1.248 36.021 1.00 56.41 323 THR A O 1
ATOM 2590 N N . LEU A 1 324 ? -14.900 -2.280 34.509 1.00 56.25 324 LEU A N 1
ATOM 2591 C CA . LEU A 1 324 ? -15.473 -3.226 35.470 1.00 56.25 324 LEU A CA 1
ATOM 2592 C C . LEU A 1 324 ? -14.373 -4.208 35.912 1.00 56.25 324 LEU A C 1
ATOM 2594 O O . LEU A 1 324 ? -13.518 -4.566 35.099 1.00 56.25 324 LEU A O 1
ATOM 2598 N N . GLU A 1 325 ? -14.362 -4.641 37.177 1.00 48.53 325 GLU A N 1
ATOM 2599 C CA . GLU A 1 325 ? -13.350 -5.588 37.670 1.00 48.53 325 GLU A CA 1
ATOM 2600 C C . GLU A 1 325 ? -13.361 -6.885 36.835 1.00 48.53 325 GLU A C 1
ATOM 2602 O O . GLU A 1 325 ? -14.345 -7.623 36.817 1.00 48.53 325 GLU A O 1
ATOM 2607 N N . GLY A 1 326 ? -12.270 -7.162 36.108 1.00 51.84 326 GLY A N 1
ATOM 2608 C CA . GLY A 1 326 ? -12.155 -8.348 35.258 1.00 51.84 326 GLY A CA 1
ATOM 2609 C C . GLY A 1 326 ? -10.950 -8.340 34.302 1.00 51.84 326 GLY A C 1
ATOM 2610 O O . GLY A 1 326 ? -10.304 -7.311 34.107 1.00 51.84 326 GLY A O 1
ATOM 2611 N N . PRO A 1 327 ? -10.626 -9.489 33.675 1.00 46.34 327 PRO A N 1
ATOM 2612 C CA . PRO A 1 327 ? -9.456 -9.641 32.800 1.00 46.34 327 PRO A CA 1
ATOM 2613 C C . PRO A 1 327 ? -9.594 -8.945 31.431 1.00 46.34 327 PRO A C 1
ATOM 2615 O O . PRO A 1 327 ? -8.611 -8.826 30.698 1.00 46.34 327 PRO A O 1
ATOM 2618 N N . GLN A 1 328 ? -10.796 -8.498 31.050 1.00 53.41 328 GLN A N 1
ATOM 2619 C CA . GLN A 1 328 ? -11.053 -7.851 29.760 1.00 53.41 328 GLN A CA 1
ATOM 2620 C C . GLN A 1 328 ? -10.896 -6.331 29.860 1.00 53.41 328 GLN A C 1
ATOM 2622 O O . GLN A 1 328 ? -11.691 -5.660 30.509 1.00 53.41 328 GLN A O 1
ATOM 2627 N N . LYS A 1 329 ? -9.890 -5.781 29.169 1.00 61.31 329 LYS A N 1
ATOM 2628 C CA . LYS A 1 329 ? -9.546 -4.347 29.208 1.00 61.31 329 LYS A CA 1
ATOM 2629 C C . LYS A 1 329 ? -10.313 -3.454 28.211 1.00 61.31 329 LYS A C 1
ATOM 2631 O O . LYS A 1 329 ? -10.163 -2.240 28.282 1.00 61.31 329 LYS A O 1
ATOM 2636 N N . SER A 1 330 ? -11.107 -4.003 27.281 1.00 69.12 330 SER A N 1
ATOM 2637 C CA . SER A 1 330 ? -11.859 -3.193 26.302 1.00 69.12 330 SER A CA 1
ATOM 2638 C C . SER A 1 330 ? -13.347 -3.087 26.643 1.00 69.12 330 SER A C 1
ATOM 2640 O O . SER A 1 330 ? -13.992 -4.073 27.006 1.00 69.12 330 SER A O 1
ATOM 2642 N N . VAL A 1 331 ? -13.902 -1.881 26.480 1.00 69.44 331 VAL A N 1
ATOM 2643 C CA . VAL A 1 331 ? -15.304 -1.552 26.801 1.00 69.44 331 VAL A CA 1
ATOM 2644 C C . VAL A 1 331 ? -16.276 -2.418 25.995 1.00 69.44 331 VAL A C 1
ATOM 2646 O O . VAL A 1 331 ? -17.261 -2.908 26.541 1.00 69.44 331 VAL A O 1
ATOM 2649 N N . GLY A 1 332 ? -15.975 -2.679 24.717 1.00 70.62 332 GLY A N 1
ATOM 2650 C CA . GLY A 1 332 ? -16.798 -3.545 23.867 1.00 70.62 332 GLY A CA 1
ATOM 2651 C C . GLY A 1 332 ? -16.888 -4.992 24.368 1.00 70.62 332 GLY A C 1
ATOM 2652 O O . GLY A 1 332 ? -17.973 -5.569 24.374 1.00 70.62 332 GLY A O 1
ATOM 2653 N N . LYS A 1 333 ? -15.779 -5.571 24.854 1.00 72.62 333 LYS A N 1
ATOM 2654 C CA . LYS A 1 333 ? -15.766 -6.947 25.386 1.00 72.62 333 LYS A CA 1
ATOM 2655 C C . LYS A 1 333 ? -16.474 -7.045 26.738 1.00 72.62 333 LYS A C 1
ATOM 2657 O O . LYS A 1 333 ? -17.233 -7.983 26.956 1.00 72.62 333 LYS A O 1
ATOM 2662 N N . GLN A 1 334 ? -16.309 -6.038 27.596 1.00 74.06 334 GLN A N 1
ATOM 2663 C CA . GLN A 1 334 ? -17.068 -5.947 28.847 1.00 74.06 334 GLN A CA 1
ATOM 2664 C C . GLN A 1 334 ? -18.573 -5.866 28.582 1.00 74.06 334 GLN A C 1
ATOM 2666 O O . GLN A 1 334 ? -19.350 -6.557 29.233 1.00 74.06 334 GLN A O 1
ATOM 2671 N N . LEU A 1 335 ? -18.992 -5.078 27.591 1.00 74.31 335 LEU A N 1
ATOM 2672 C CA . LEU A 1 335 ? -20.397 -4.998 27.210 1.00 74.31 335 LEU A CA 1
ATOM 2673 C C . LEU A 1 335 ? -20.929 -6.326 26.652 1.00 74.31 335 LEU A C 1
ATOM 2675 O O . LEU A 1 335 ? -22.080 -6.668 26.910 1.00 74.31 335 LEU A O 1
ATOM 2679 N N . LEU A 1 336 ? -20.109 -7.081 25.915 1.00 78.19 336 LEU A N 1
ATOM 2680 C CA . LEU A 1 336 ? -20.473 -8.423 25.457 1.00 78.19 336 LEU A CA 1
ATOM 2681 C C . LEU A 1 336 ? -20.783 -9.337 26.649 1.00 78.19 336 LEU A C 1
ATOM 2683 O O . LEU A 1 336 ? -21.878 -9.892 26.714 1.00 78.19 336 LEU A O 1
ATOM 2687 N N . ALA A 1 337 ? -19.888 -9.383 27.639 1.00 79.50 337 ALA A N 1
ATOM 2688 C CA . ALA A 1 337 ? -20.094 -10.152 28.866 1.00 79.50 337 ALA A CA 1
ATOM 2689 C C . ALA A 1 337 ? -21.331 -9.687 29.658 1.00 79.50 337 ALA A C 1
ATOM 2691 O O . ALA A 1 337 ? -22.065 -10.500 30.214 1.00 79.50 337 ALA A O 1
ATOM 2692 N N . VAL A 1 338 ? -21.611 -8.379 29.688 1.00 77.25 338 VAL A N 1
ATOM 2693 C CA . VAL A 1 338 ? -22.849 -7.856 30.284 1.00 77.25 338 VAL A CA 1
ATOM 2694 C C . VAL A 1 338 ? -24.064 -8.373 29.511 1.00 77.25 338 VAL A C 1
ATOM 2696 O O . VAL A 1 338 ? -24.975 -8.915 30.126 1.00 77.25 338 VAL A O 1
ATOM 2699 N N . SER A 1 339 ? -24.066 -8.288 28.179 1.00 80.06 339 SER A N 1
ATOM 2700 C CA . SER A 1 339 ? -25.197 -8.718 27.346 1.00 80.06 339 SER A CA 1
ATOM 2701 C C . SER A 1 339 ? -25.501 -10.220 27.415 1.00 80.06 339 SER A C 1
ATOM 2703 O O . SER A 1 339 ? -26.644 -10.612 27.203 1.00 80.06 339 SER A O 1
ATOM 2705 N N . GLU A 1 340 ? -24.526 -11.065 27.762 1.00 83.44 340 GLU A N 1
ATOM 2706 C CA . GLU A 1 340 ? -24.742 -12.500 28.013 1.00 83.44 340 GLU A CA 1
ATOM 2707 C C . GLU A 1 340 ? -25.673 -12.767 29.201 1.00 83.44 340 GLU A C 1
ATOM 2709 O O . GLU A 1 340 ? -26.424 -13.741 29.190 1.00 83.44 340 GLU A O 1
ATOM 2714 N N . ASN A 1 341 ? -25.679 -11.875 30.194 1.00 83.19 341 ASN A N 1
ATOM 2715 C CA . ASN A 1 341 ? -26.536 -11.993 31.372 1.00 83.19 341 ASN A CA 1
ATOM 2716 C C . ASN A 1 341 ? -27.960 -11.458 31.142 1.00 83.19 341 ASN A C 1
ATOM 2718 O O . ASN A 1 341 ? -28.830 -11.678 31.982 1.00 83.19 341 ASN A O 1
ATOM 2722 N N . TYR A 1 342 ? -28.209 -10.781 30.015 1.00 85.06 342 TYR A N 1
ATOM 2723 C CA . TYR A 1 342 ? -29.464 -10.082 29.734 1.00 85.06 342 TYR A CA 1
ATOM 2724 C C . TYR A 1 342 ? -30.021 -10.474 28.349 1.00 85.06 342 TYR A C 1
ATOM 2726 O O . TYR A 1 342 ? -29.786 -9.778 27.356 1.00 85.06 342 TYR A O 1
ATOM 2734 N N . PRO A 1 343 ? -30.804 -11.571 28.253 1.00 84.56 343 PRO A N 1
ATOM 2735 C CA . PRO A 1 343 ? -31.334 -12.089 26.984 1.00 84.56 343 PRO A CA 1
ATOM 2736 C C . PRO A 1 343 ? -32.220 -11.105 26.209 1.00 84.56 343 PRO A C 1
ATOM 2738 O O . PRO A 1 343 ? -32.388 -11.240 24.998 1.00 84.56 343 PRO A O 1
ATOM 2741 N N . THR A 1 344 ? -32.803 -10.122 26.894 1.00 84.25 344 THR A N 1
ATOM 2742 C CA . THR A 1 344 ? -33.590 -9.035 26.295 1.00 84.25 344 THR A CA 1
ATOM 2743 C C . THR A 1 344 ? -32.737 -8.155 25.378 1.00 84.25 344 THR A C 1
ATOM 2745 O O . THR A 1 344 ? -33.194 -7.778 24.301 1.00 84.25 344 THR A O 1
ATOM 2748 N N . LEU A 1 345 ? -31.475 -7.896 25.740 1.00 84.69 345 LEU A N 1
ATOM 2749 C CA . LEU A 1 345 ? -30.530 -7.134 24.915 1.00 84.69 345 LEU A CA 1
ATOM 2750 C C . LEU A 1 345 ? -30.124 -7.902 23.655 1.00 84.69 345 LEU A C 1
ATOM 2752 O O . LEU A 1 345 ? -30.028 -7.312 22.582 1.00 84.69 345 LEU A O 1
ATOM 2756 N N . GLN A 1 346 ? -29.952 -9.222 23.763 1.00 85.44 346 GLN A N 1
ATOM 2757 C CA . GLN A 1 346 ? -29.593 -10.084 22.629 1.00 85.44 346 GLN A CA 1
ATOM 2758 C C . GLN A 1 346 ? -30.696 -10.184 21.571 1.00 85.44 346 GLN A C 1
ATOM 2760 O O . GLN A 1 346 ? -30.427 -10.540 20.429 1.00 85.44 346 GLN A O 1
ATOM 2765 N N . GLN A 1 347 ? -31.940 -9.883 21.939 1.00 87.75 347 GLN A N 1
ATOM 2766 C CA . GLN A 1 347 ? -33.069 -9.870 21.009 1.00 87.75 347 GLN A CA 1
ATOM 2767 C C . GLN A 1 347 ? -33.240 -8.515 20.310 1.00 87.75 347 GLN A C 1
ATOM 2769 O O . GLN A 1 347 ? -33.983 -8.420 19.335 1.00 87.75 347 GLN A O 1
ATOM 2774 N N . SER A 1 348 ? -32.564 -7.465 20.785 1.00 88.69 348 SER A N 1
ATOM 2775 C CA . SER A 1 348 ? -32.644 -6.135 20.189 1.00 88.69 348 SER A CA 1
ATOM 2776 C C . SER A 1 348 ? -31.634 -5.980 19.057 1.00 88.69 348 SER A C 1
ATOM 2778 O O . SER A 1 348 ? -30.434 -5.832 19.286 1.00 88.69 348 SER A O 1
ATOM 2780 N N . GLU A 1 349 ? -32.132 -5.943 17.820 1.00 90.00 349 GLU A N 1
ATOM 2781 C CA . GLU A 1 349 ? -31.311 -5.705 16.626 1.00 90.00 349 GLU A CA 1
ATOM 2782 C C . GLU A 1 349 ? -30.512 -4.395 16.738 1.00 90.00 349 GLU A C 1
ATOM 2784 O O . GLU A 1 349 ? -29.310 -4.379 16.486 1.00 90.00 349 GLU A O 1
ATOM 2789 N N . ALA A 1 350 ? -31.141 -3.318 17.222 1.00 87.81 350 ALA A N 1
ATOM 2790 C CA . ALA A 1 350 ? -30.488 -2.022 17.400 1.00 87.81 350 ALA A CA 1
ATOM 2791 C C . ALA A 1 350 ? -29.306 -2.080 18.386 1.00 87.81 350 ALA A C 1
ATOM 2793 O O . ALA A 1 350 ? -28.263 -1.466 18.144 1.00 87.81 350 ALA A O 1
ATOM 2794 N N . PHE A 1 351 ? -29.447 -2.834 19.484 1.00 87.94 351 PHE A N 1
ATOM 2795 C CA . PHE A 1 351 ? -28.363 -3.023 20.449 1.00 87.94 351 PHE A CA 1
ATOM 2796 C C . PHE A 1 351 ? -27.212 -3.824 19.833 1.00 87.94 351 PHE A C 1
ATOM 2798 O O . PHE A 1 351 ? -26.060 -3.400 19.923 1.00 87.94 351 PHE A O 1
ATOM 2805 N N . LEU A 1 352 ? -27.521 -4.932 19.150 1.00 89.06 352 LEU A N 1
ATOM 2806 C CA . LEU A 1 352 ? -26.521 -5.766 18.481 1.00 89.06 352 LEU A CA 1
ATOM 2807 C C . LEU A 1 352 ? -25.743 -4.986 17.411 1.00 89.06 352 LEU A C 1
ATOM 2809 O O . LEU A 1 352 ? -24.520 -5.099 17.337 1.00 89.06 352 LEU A O 1
ATOM 2813 N N . THR A 1 353 ? -26.407 -4.148 16.609 1.00 90.12 353 THR A N 1
ATOM 2814 C CA . THR A 1 353 ? -25.736 -3.302 15.608 1.00 90.12 353 THR A CA 1
ATOM 2815 C C . THR A 1 353 ? -24.751 -2.324 16.251 1.00 90.12 353 THR A C 1
ATOM 2817 O O . THR A 1 353 ? -23.611 -2.202 15.791 1.00 90.12 353 THR A O 1
ATOM 2820 N N . LEU A 1 354 ? -25.153 -1.634 17.323 1.00 87.44 354 LEU A N 1
ATOM 2821 C CA . LEU A 1 354 ? -24.281 -0.690 18.030 1.00 87.44 354 LEU A CA 1
ATOM 2822 C C . LEU A 1 354 ? -23.127 -1.405 18.741 1.00 87.44 354 LEU A C 1
ATOM 2824 O O . LEU A 1 354 ? -21.991 -0.934 18.675 1.00 87.44 354 LEU A O 1
ATOM 2828 N N . GLN A 1 355 ? -23.390 -2.557 19.362 1.00 86.19 355 GLN A N 1
ATOM 2829 C CA . GLN A 1 355 ? -22.367 -3.396 19.985 1.00 86.19 355 GLN A CA 1
ATOM 2830 C C . GLN A 1 355 ? -21.330 -3.851 18.953 1.00 86.19 355 GLN A C 1
ATOM 2832 O O . GLN A 1 355 ? -20.137 -3.647 19.166 1.00 86.19 355 GLN A O 1
ATOM 2837 N N . ASN A 1 356 ? -21.765 -4.384 17.809 1.00 87.88 356 ASN A N 1
ATOM 2838 C CA . ASN A 1 356 ? -20.868 -4.805 16.730 1.00 87.88 356 ASN A CA 1
ATOM 2839 C C . ASN A 1 356 ? -20.046 -3.632 16.178 1.00 87.88 356 ASN A C 1
ATOM 2841 O O . ASN A 1 356 ? -18.850 -3.771 15.936 1.00 87.88 356 ASN A O 1
ATOM 2845 N N . THR A 1 357 ? -20.657 -2.451 16.039 1.00 88.44 357 THR A N 1
ATOM 2846 C CA . THR A 1 357 ? -19.950 -1.233 15.608 1.00 88.44 357 THR A CA 1
ATOM 2847 C C . THR A 1 357 ? -18.893 -0.801 16.629 1.00 88.44 357 THR A C 1
ATOM 2849 O O . THR A 1 357 ? -17.806 -0.356 16.250 1.00 88.44 357 THR A O 1
ATOM 2852 N N . LEU A 1 358 ? -19.184 -0.934 17.927 1.00 88.00 358 LEU A N 1
ATOM 2853 C CA . LEU A 1 358 ? -18.226 -0.646 18.991 1.00 88.00 358 LEU A CA 1
ATOM 2854 C C . LEU A 1 358 ? -17.069 -1.655 18.988 1.00 88.00 358 LEU A C 1
ATOM 2856 O O . LEU A 1 358 ? -15.923 -1.240 19.124 1.00 88.00 358 LEU A O 1
ATOM 2860 N N . VAL A 1 359 ? -17.349 -2.947 18.790 1.00 86.00 359 VAL A N 1
ATOM 2861 C CA . VAL A 1 359 ? -16.319 -3.992 18.662 1.00 86.00 359 VAL A CA 1
ATOM 2862 C C . VAL A 1 359 ? -15.410 -3.723 17.457 1.00 86.00 359 VAL A C 1
ATOM 2864 O O . VAL A 1 359 ? -14.199 -3.663 17.642 1.00 86.00 359 VAL A O 1
ATOM 2867 N N . ASP A 1 360 ? -15.965 -3.429 16.272 1.00 86.81 360 ASP A N 1
ATOM 2868 C CA . ASP A 1 360 ? -15.167 -3.027 15.094 1.00 86.81 360 ASP A CA 1
ATOM 2869 C C . ASP A 1 360 ? -14.313 -1.785 15.384 1.00 86.81 360 ASP A C 1
ATOM 2871 O O . ASP A 1 360 ? -13.164 -1.690 14.958 1.00 86.81 360 ASP A O 1
ATOM 2875 N N . THR A 1 361 ? -14.845 -0.827 16.148 1.00 88.62 361 THR A N 1
ATOM 2876 C CA . THR A 1 361 ? -14.088 0.368 16.540 1.00 88.62 361 THR A CA 1
ATOM 2877 C C . THR A 1 361 ? -12.927 0.018 17.477 1.00 88.62 361 THR A C 1
ATOM 2879 O O . THR A 1 361 ? -11.834 0.545 17.295 1.00 88.62 361 THR A O 1
ATOM 2882 N N . GLU A 1 362 ? -13.116 -0.881 18.446 1.00 86.12 362 GLU A N 1
ATOM 2883 C CA . GLU A 1 362 ? -12.041 -1.358 19.331 1.00 86.12 362 GLU A CA 1
ATOM 2884 C C . GLU A 1 362 ? -10.955 -2.122 18.555 1.00 86.12 362 GLU A C 1
ATOM 2886 O O . GLU A 1 362 ? -9.764 -1.884 18.774 1.00 86.12 362 GLU A O 1
ATOM 2891 N N . ASP A 1 363 ? -11.340 -2.965 17.596 1.00 87.88 363 ASP A N 1
ATOM 2892 C CA . ASP A 1 363 ? -10.391 -3.677 16.734 1.00 87.88 363 ASP A CA 1
ATOM 2893 C C . ASP A 1 363 ? -9.602 -2.696 15.849 1.00 87.88 363 ASP A C 1
ATOM 2895 O O . ASP A 1 363 ? -8.376 -2.779 15.744 1.00 87.88 363 ASP A O 1
ATOM 2899 N N . ARG A 1 364 ? -10.268 -1.678 15.287 1.00 89.44 364 ARG A N 1
ATOM 2900 C CA . ARG A 1 364 ? -9.610 -0.595 14.534 1.00 89.44 364 ARG A CA 1
ATOM 2901 C C . ARG A 1 364 ? -8.679 0.252 15.396 1.00 89.44 364 ARG A C 1
ATOM 2903 O O . ARG A 1 364 ? -7.638 0.676 14.899 1.00 89.44 364 ARG A O 1
ATOM 2910 N N . ILE A 1 365 ? -9.016 0.507 16.663 1.00 89.62 365 ILE A N 1
ATOM 2911 C CA . ILE A 1 365 ? -8.121 1.195 17.609 1.00 89.62 365 ILE A CA 1
ATOM 2912 C C . ILE A 1 365 ? -6.855 0.363 17.821 1.00 89.62 365 ILE A C 1
ATOM 2914 O O . ILE A 1 365 ? -5.755 0.914 17.758 1.00 89.62 365 ILE A O 1
ATOM 2918 N N . ALA A 1 366 ? -6.995 -0.949 18.032 1.00 88.38 366 ALA A N 1
ATOM 2919 C CA . ALA A 1 366 ? -5.855 -1.845 18.196 1.00 88.38 366 ALA A CA 1
ATOM 2920 C C . ALA A 1 366 ? -4.953 -1.838 16.950 1.00 88.38 366 ALA A C 1
ATOM 2922 O O . ALA A 1 366 ? -3.756 -1.582 17.069 1.00 88.38 366 ALA A O 1
ATOM 2923 N N . LEU A 1 367 ? -5.535 -1.992 15.756 1.00 90.62 367 LEU A N 1
ATOM 2924 C CA . LEU A 1 367 ? -4.798 -1.945 14.488 1.00 90.62 367 LEU A CA 1
ATOM 2925 C C . LEU A 1 367 ? -4.124 -0.583 14.250 1.00 90.62 367 LEU A C 1
ATOM 2927 O O . LEU A 1 367 ? -2.967 -0.532 13.838 1.00 90.62 367 LEU A O 1
ATOM 2931 N N . SER A 1 368 ? -4.807 0.529 14.546 1.00 91.06 368 SER A N 1
ATOM 2932 C CA . SER A 1 368 ? -4.234 1.877 14.416 1.00 91.06 368 SER A CA 1
ATOM 2933 C C . SER A 1 368 ? -3.065 2.109 15.366 1.00 91.06 368 SER A C 1
ATOM 2935 O O . SER A 1 368 ? -2.124 2.823 15.019 1.00 91.06 368 SER A O 1
ATOM 2937 N N . ARG A 1 369 ? -3.140 1.550 16.576 1.00 91.06 369 ARG A N 1
ATOM 2938 C CA . ARG A 1 369 ? -2.078 1.640 17.576 1.00 91.06 369 ARG A CA 1
ATOM 2939 C C . ARG A 1 369 ? -0.858 0.849 17.136 1.00 91.06 369 ARG A C 1
ATOM 2941 O O . ARG A 1 369 ? 0.247 1.371 17.213 1.00 91.06 369 ARG A O 1
ATOM 2948 N N . ASP A 1 370 ? -1.060 -0.379 16.676 1.00 90.81 370 ASP A N 1
ATOM 2949 C CA . ASP A 1 370 ? 0.032 -1.236 16.223 1.00 90.81 370 ASP A CA 1
ATOM 2950 C C . ASP A 1 370 ? 0.732 -0.596 15.007 1.00 90.81 370 ASP A C 1
ATOM 2952 O O . ASP A 1 370 ? 1.953 -0.444 15.017 1.00 90.81 370 ASP A O 1
ATOM 2956 N N . TYR A 1 371 ? -0.044 -0.062 14.051 1.00 91.44 371 TYR A N 1
ATOM 2957 C CA . TYR A 1 371 ? 0.458 0.744 12.930 1.00 91.44 371 TYR A CA 1
ATOM 2958 C C . TYR A 1 371 ? 1.265 1.968 13.396 1.00 91.44 371 TYR A C 1
ATOM 2960 O O . TYR A 1 371 ? 2.381 2.199 12.931 1.00 91.44 371 TYR A O 1
ATOM 2968 N N . PHE A 1 372 ? 0.730 2.763 14.333 1.00 93.12 372 PHE A N 1
ATOM 2969 C CA . PHE A 1 372 ? 1.443 3.923 14.873 1.00 93.12 372 PHE A CA 1
ATOM 2970 C C . PHE A 1 372 ? 2.751 3.517 15.562 1.00 93.12 372 PHE A C 1
ATOM 2972 O O . PHE A 1 372 ? 3.778 4.158 15.340 1.00 93.12 372 PHE A O 1
ATOM 2979 N N . ASN A 1 373 ? 2.715 2.472 16.390 1.00 93.75 373 ASN A N 1
ATOM 2980 C CA . ASN A 1 373 ? 3.872 2.004 17.141 1.00 93.75 373 ASN A CA 1
ATOM 2981 C C . ASN A 1 373 ? 4.980 1.535 16.195 1.00 93.75 373 ASN A C 1
ATOM 2983 O O . ASN A 1 373 ? 6.135 1.879 16.418 1.00 93.75 373 ASN A O 1
ATOM 2987 N N . GLU A 1 374 ? 4.643 0.844 15.104 1.00 93.50 374 GLU A N 1
ATOM 2988 C CA . GLU A 1 374 ? 5.622 0.426 14.098 1.00 93.50 374 GLU A CA 1
ATOM 2989 C C . GLU A 1 374 ? 6.313 1.630 13.428 1.00 93.50 374 GLU A C 1
ATOM 2991 O O . GLU A 1 374 ? 7.543 1.670 13.332 1.00 93.50 374 GLU A O 1
ATOM 2996 N N . ILE A 1 375 ? 5.554 2.672 13.058 1.00 93.06 375 ILE A N 1
ATOM 2997 C CA . ILE A 1 375 ? 6.125 3.908 12.487 1.00 93.06 375 ILE A CA 1
ATOM 2998 C C . ILE A 1 375 ? 6.965 4.654 13.523 1.00 93.06 375 ILE A C 1
ATOM 3000 O O . ILE A 1 375 ? 8.050 5.135 13.198 1.00 93.06 375 ILE A O 1
ATOM 3004 N N . ALA A 1 376 ? 6.488 4.764 14.762 1.00 93.88 376 ALA A N 1
ATOM 3005 C CA . ALA A 1 376 ? 7.206 5.435 15.840 1.00 93.88 376 ALA A CA 1
ATOM 3006 C C . ALA A 1 376 ? 8.531 4.724 16.153 1.00 93.88 376 ALA A C 1
ATOM 3008 O O . ALA A 1 376 ? 9.570 5.377 16.254 1.00 93.88 376 ALA A O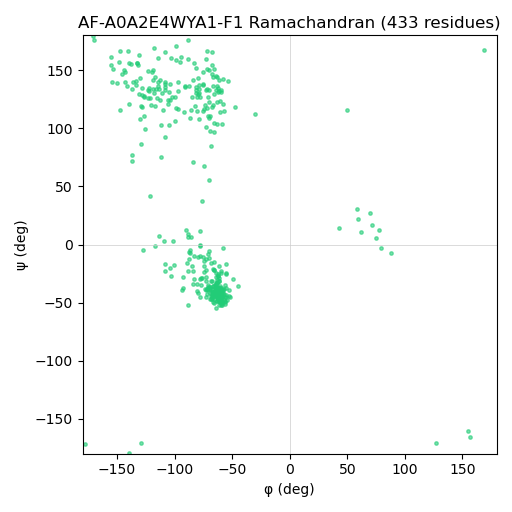 1
ATOM 3009 N N . THR A 1 377 ? 8.536 3.389 16.209 1.00 94.12 377 THR A N 1
ATOM 3010 C CA . THR A 1 377 ? 9.759 2.588 16.340 1.00 94.12 377 THR A CA 1
ATOM 3011 C C . THR A 1 377 ? 10.699 2.810 15.157 1.00 94.12 377 THR A C 1
ATOM 3013 O O . THR A 1 377 ? 11.904 2.985 15.361 1.00 94.12 377 THR A O 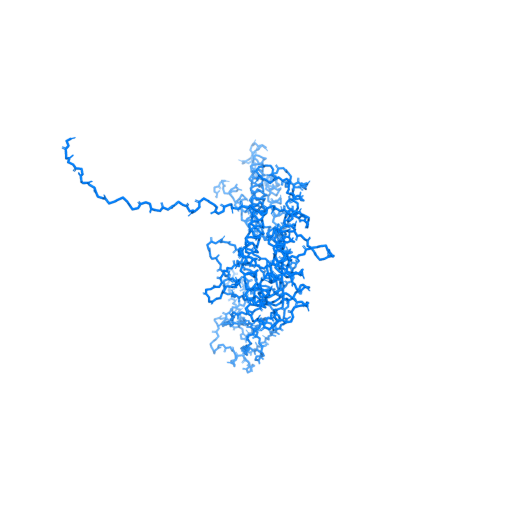1
ATOM 3016 N N . HIS A 1 378 ? 10.179 2.867 13.928 1.00 92.75 378 HIS A N 1
ATOM 3017 C CA . HIS A 1 378 ? 10.992 3.173 12.752 1.00 92.75 378 HIS A CA 1
ATOM 3018 C C . HIS A 1 378 ? 11.609 4.582 12.827 1.00 92.75 378 HIS A C 1
ATOM 3020 O O . HIS A 1 378 ? 12.809 4.744 12.603 1.00 92.75 378 HIS A O 1
ATOM 3026 N N . ALA A 1 379 ? 10.829 5.592 13.219 1.00 93.19 379 ALA A N 1
ATOM 3027 C CA . ALA A 1 379 ? 11.295 6.967 13.404 1.00 93.19 379 ALA A CA 1
ATOM 3028 C C . ALA A 1 379 ? 12.375 7.079 14.497 1.00 93.19 379 ALA A C 1
ATOM 3030 O O . ALA A 1 379 ? 13.396 7.747 14.302 1.00 93.19 379 ALA A O 1
ATOM 3031 N N . ASN A 1 380 ? 12.193 6.378 15.620 1.00 94.06 380 ASN A N 1
ATOM 3032 C CA . ASN A 1 380 ? 13.183 6.307 16.695 1.00 94.06 380 ASN A CA 1
ATOM 3033 C C . ASN A 1 380 ? 14.470 5.620 16.211 1.00 94.06 380 ASN A C 1
ATOM 3035 O O . ASN A 1 380 ? 15.561 6.137 16.431 1.00 94.06 380 ASN A O 1
ATOM 3039 N N . THR A 1 381 ? 14.356 4.532 15.445 1.00 93.25 381 THR A N 1
ATOM 3040 C CA . THR A 1 381 ? 15.514 3.834 14.859 1.00 93.25 381 THR A CA 1
ATOM 3041 C C . THR A 1 381 ? 16.312 4.749 13.923 1.00 93.25 381 THR A C 1
ATOM 3043 O O . THR A 1 381 ? 17.538 4.822 14.016 1.00 93.25 381 THR A O 1
ATOM 3046 N N . LEU A 1 382 ? 15.637 5.510 13.052 1.00 90.94 382 LEU A N 1
ATOM 3047 C CA . LEU A 1 382 ? 16.293 6.496 12.179 1.00 90.94 382 LEU A CA 1
ATOM 3048 C C . LEU A 1 382 ? 16.989 7.618 12.968 1.00 90.94 382 LEU A C 1
ATOM 3050 O O . LEU A 1 382 ? 17.963 8.194 12.487 1.00 90.94 382 LEU A O 1
ATOM 3054 N N . SER A 1 383 ? 16.533 7.904 14.188 1.00 90.75 383 SER A N 1
ATOM 3055 C CA . SER A 1 383 ? 17.152 8.892 15.080 1.00 90.75 383 SER A CA 1
ATOM 3056 C C . SER A 1 383 ? 18.464 8.403 15.705 1.00 90.75 383 SER A C 1
ATOM 3058 O O . SER A 1 383 ? 19.287 9.210 16.143 1.00 90.75 383 SER A O 1
ATOM 3060 N N . GLU A 1 384 ? 18.701 7.091 15.710 1.00 92.06 384 GLU A N 1
ATOM 3061 C CA . GLU A 1 384 ? 19.885 6.474 16.314 1.00 92.06 384 GLU A CA 1
ATOM 3062 C C . GLU A 1 384 ? 20.931 6.038 15.280 1.00 92.06 384 GLU A C 1
ATOM 3064 O O . GLU A 1 384 ? 22.131 6.025 15.576 1.00 92.06 384 GLU A O 1
ATOM 3069 N N . VAL A 1 385 ? 20.498 5.732 14.056 1.00 90.44 385 VAL A N 1
ATOM 3070 C CA . VAL A 1 385 ? 21.347 5.183 12.994 1.00 90.44 385 VAL A CA 1
ATOM 3071 C C . VAL A 1 385 ? 21.970 6.287 12.127 1.00 90.44 385 VAL A C 1
ATOM 3073 O O . VAL A 1 385 ? 21.322 7.242 11.705 1.00 90.44 385 VAL A O 1
ATOM 3076 N N . ILE A 1 386 ? 23.267 6.152 11.834 1.00 89.81 386 ILE A N 1
ATOM 3077 C CA . ILE A 1 386 ? 23.997 7.006 10.882 1.00 89.81 386 ILE A CA 1
ATOM 3078 C C . ILE A 1 386 ? 23.730 6.490 9.458 1.00 89.81 386 ILE A C 1
ATOM 3080 O O . ILE A 1 386 ? 23.835 5.282 9.237 1.00 89.81 386 ILE A O 1
ATOM 3084 N N . PRO A 1 387 ? 23.453 7.363 8.468 1.00 87.50 387 PRO A N 1
ATOM 3085 C CA . PRO A 1 387 ? 23.626 8.825 8.467 1.00 87.50 387 PRO A CA 1
ATOM 3086 C C . PRO A 1 387 ? 22.435 9.649 8.973 1.00 87.50 387 PRO A C 1
ATOM 3088 O O . PRO A 1 387 ? 22.619 10.832 9.263 1.00 87.50 387 PRO A O 1
ATOM 3091 N N . ASP A 1 388 ? 21.243 9.061 9.068 1.00 89.94 388 ASP A N 1
ATOM 3092 C CA . ASP A 1 388 ? 19.979 9.757 9.341 1.00 89.94 388 ASP A CA 1
ATOM 3093 C C . ASP A 1 388 ? 20.012 10.599 10.622 1.00 89.94 388 ASP A C 1
ATOM 3095 O O . ASP A 1 388 ? 19.554 11.746 10.617 1.00 89.94 388 ASP A O 1
ATOM 3099 N N . LYS A 1 389 ? 20.681 10.100 11.668 1.00 91.44 389 LYS A N 1
ATOM 3100 C CA . LYS A 1 389 ? 20.925 10.799 12.937 1.00 91.44 389 LYS A CA 1
ATOM 3101 C C . LYS A 1 389 ? 21.391 12.254 12.783 1.00 91.44 389 LYS A C 1
ATOM 3103 O O . LYS A 1 389 ? 21.012 13.099 13.589 1.00 91.44 389 LYS A O 1
ATOM 3108 N N . PHE A 1 390 ? 22.192 12.579 11.763 1.00 91.12 390 PHE A N 1
ATOM 3109 C CA . PHE A 1 390 ? 22.688 13.948 11.551 1.00 91.12 390 PHE A CA 1
ATOM 3110 C C . PHE A 1 390 ? 21.617 14.924 11.038 1.00 91.12 390 PHE A C 1
ATOM 3112 O O . PHE A 1 390 ? 21.766 16.133 11.201 1.00 91.12 390 PHE A O 1
ATOM 3119 N N . PHE A 1 391 ? 20.543 14.416 10.432 1.00 92.06 391 PHE A N 1
ATOM 3120 C CA . PHE A 1 391 ? 19.494 15.213 9.787 1.00 92.06 391 PHE A CA 1
ATOM 3121 C C . PHE A 1 391 ? 18.169 15.212 10.562 1.00 92.06 391 PHE A C 1
ATOM 3123 O O . PHE A 1 391 ? 17.340 16.095 10.352 1.00 92.06 391 PHE A O 1
ATOM 3130 N N . VAL A 1 392 ? 17.980 14.270 11.488 1.00 90.31 392 VAL A N 1
ATOM 3131 C CA . VAL A 1 392 ? 16.775 14.097 12.325 1.00 90.31 392 VAL A CA 1
ATOM 3132 C C . VAL A 1 392 ? 16.360 15.384 13.046 1.00 90.31 392 VAL A C 1
ATOM 3134 O O . VAL A 1 392 ? 15.197 15.782 12.969 1.00 90.31 392 VAL A O 1
ATOM 3137 N N . GLY A 1 393 ? 17.316 16.099 13.653 1.00 88.69 393 GLY A N 1
ATOM 3138 C CA . GLY A 1 393 ? 17.044 17.375 14.326 1.00 88.69 393 GLY A CA 1
ATOM 3139 C C . GLY A 1 393 ? 16.546 18.473 13.379 1.00 88.69 393 GLY A C 1
ATOM 3140 O O . GLY A 1 393 ? 15.652 19.234 13.739 1.00 88.69 393 GLY A O 1
ATOM 3141 N N . LEU A 1 394 ? 17.058 18.520 12.141 1.00 90.00 394 LEU A N 1
ATOM 3142 C CA . LEU A 1 394 ? 16.600 19.467 11.113 1.00 90.00 394 LEU A CA 1
ATOM 3143 C C . LEU A 1 394 ? 15.203 19.111 10.593 1.00 90.00 394 LEU A C 1
ATOM 3145 O O . LEU A 1 394 ? 14.419 19.997 10.257 1.00 90.00 394 LEU A O 1
ATOM 3149 N N . ALA A 1 395 ? 14.889 17.816 10.512 1.00 90.19 395 ALA A N 1
ATOM 3150 C CA . ALA A 1 395 ? 13.575 17.328 10.107 1.00 90.19 395 ALA A CA 1
ATOM 3151 C C . ALA A 1 395 ? 12.511 17.491 11.212 1.00 90.19 395 ALA A C 1
ATOM 3153 O O . ALA A 1 395 ? 11.320 17.326 10.946 1.00 90.19 395 ALA A O 1
ATOM 3154 N N . GLY A 1 396 ? 12.909 17.838 12.441 1.00 88.94 396 GLY A N 1
ATOM 3155 C CA . GLY A 1 396 ? 12.002 17.968 13.582 1.00 88.94 396 GLY A CA 1
ATOM 3156 C C . GLY A 1 396 ? 11.447 16.626 14.064 1.00 88.94 396 GLY A C 1
ATOM 3157 O O . GLY A 1 396 ? 10.339 16.583 14.590 1.00 88.94 396 GLY A O 1
ATOM 3158 N N . ILE A 1 397 ? 12.183 15.532 13.852 1.00 87.31 397 ILE A N 1
ATOM 3159 C CA . ILE A 1 397 ? 11.851 14.230 14.434 1.00 87.31 397 ILE A CA 1
ATOM 3160 C C . ILE A 1 397 ? 12.473 14.180 15.829 1.00 87.31 397 ILE A C 1
ATOM 3162 O O . ILE A 1 397 ? 13.692 14.237 15.977 1.00 87.31 397 ILE A O 1
ATOM 3166 N N . GLY A 1 398 ? 11.625 14.107 16.852 1.00 82.75 398 GLY A N 1
ATOM 3167 C CA . GLY A 1 398 ? 12.032 13.800 18.221 1.00 82.75 398 GLY A CA 1
ATOM 3168 C C . GLY A 1 398 ? 11.795 12.329 18.558 1.00 82.75 398 GLY A C 1
ATOM 3169 O O . GLY A 1 398 ? 11.128 11.612 17.808 1.00 82.75 398 GLY A O 1
ATOM 3170 N N . HIS A 1 399 ? 12.297 11.897 19.717 1.00 87.06 399 HIS A N 1
ATOM 3171 C CA . HIS A 1 399 ? 11.939 10.590 20.261 1.00 87.06 399 HIS A CA 1
ATOM 3172 C C . HIS A 1 399 ? 10.421 10.518 20.452 1.00 87.06 399 HIS A C 1
ATOM 3174 O O . HIS A 1 399 ? 9.826 11.335 21.156 1.00 87.06 399 HIS A O 1
ATOM 3180 N N . THR A 1 400 ? 9.799 9.548 19.794 1.00 88.62 400 THR A N 1
ATOM 3181 C CA . THR A 1 400 ? 8.354 9.361 19.786 1.00 88.62 400 THR A CA 1
ATOM 3182 C C . THR A 1 400 ? 7.993 8.276 20.792 1.00 88.62 400 THR A C 1
ATOM 3184 O O . THR A 1 400 ? 8.408 7.128 20.643 1.00 88.62 400 THR A O 1
ATOM 3187 N N . GLU A 1 401 ? 7.218 8.634 21.815 1.00 89.81 401 GLU A N 1
ATOM 3188 C CA . GLU A 1 401 ? 6.663 7.662 22.762 1.00 89.81 401 GLU A CA 1
ATOM 3189 C C . GLU A 1 401 ? 5.645 6.750 22.072 1.00 89.81 401 GLU A C 1
ATOM 3191 O O . GLU A 1 401 ? 4.811 7.212 21.282 1.00 89.81 401 GLU A O 1
ATOM 3196 N N . LEU A 1 402 ? 5.731 5.455 22.377 1.00 88.75 402 LEU A N 1
ATOM 3197 C CA . LEU A 1 402 ? 4.806 4.442 21.883 1.00 88.75 402 LEU A CA 1
ATOM 3198 C C . LEU A 1 402 ? 3.471 4.544 22.629 1.00 88.75 402 LEU A C 1
ATOM 3200 O O . LEU A 1 402 ? 3.422 4.897 23.807 1.00 88.75 402 LEU A O 1
ATOM 3204 N N . PHE A 1 403 ? 2.374 4.207 21.955 1.00 83.38 403 PHE A N 1
ATOM 3205 C CA . PHE A 1 403 ? 1.085 4.066 22.623 1.00 83.38 403 PHE A CA 1
ATOM 3206 C C . PHE A 1 403 ? 1.032 2.713 23.329 1.00 83.38 403 PHE A C 1
ATOM 3208 O O . PHE A 1 403 ? 0.901 1.662 22.695 1.00 83.38 403 PHE A O 1
ATOM 3215 N N . GLU A 1 404 ? 1.100 2.757 24.654 1.00 74.88 404 GLU A N 1
ATOM 3216 C CA . GLU A 1 404 ? 0.889 1.606 25.525 1.00 74.88 404 GLU A CA 1
ATOM 3217 C C . GLU A 1 404 ? -0.603 1.364 25.796 1.00 74.88 404 GLU A C 1
ATOM 3219 O O . GLU A 1 404 ? -1.439 2.265 25.707 1.00 74.88 404 GLU A O 1
ATOM 3224 N N . ALA A 1 405 ? -0.951 0.123 26.143 1.00 57.53 405 ALA A N 1
ATOM 3225 C CA . ALA A 1 405 ? -2.335 -0.288 26.383 1.00 57.53 405 ALA A CA 1
ATOM 3226 C C . ALA A 1 405 ? -2.973 0.342 27.640 1.00 57.53 405 ALA A C 1
ATOM 3228 O O . ALA A 1 405 ? -4.193 0.293 27.775 1.00 57.53 405 ALA A O 1
ATOM 3229 N N . GLU A 1 406 ? -2.183 0.916 28.549 1.00 52.38 406 GLU A N 1
ATOM 3230 C CA . GLU A 1 406 ? -2.663 1.462 29.830 1.00 52.38 406 GLU A CA 1
ATOM 3231 C C . GLU A 1 406 ? -3.109 2.933 29.721 1.00 52.38 406 GLU A C 1
ATOM 3233 O O . GLU A 1 406 ? -3.991 3.373 30.450 1.00 52.38 406 GLU A O 1
ATOM 3238 N N . ASN A 1 407 ? -2.615 3.677 28.724 1.00 46.31 407 ASN A N 1
ATOM 3239 C CA . ASN A 1 407 ? -2.868 5.117 28.557 1.00 46.31 407 ASN A CA 1
ATOM 3240 C C . ASN A 1 407 ? -4.254 5.478 27.972 1.00 46.31 407 ASN A C 1
ATOM 3242 O O . ASN A 1 407 ? -4.495 6.630 27.600 1.00 46.31 407 ASN A O 1
ATOM 3246 N N . PHE A 1 408 ? -5.188 4.524 27.887 1.00 47.47 408 PHE A N 1
ATOM 3247 C CA . PHE A 1 408 ? -6.571 4.778 27.452 1.00 47.47 408 PHE A CA 1
ATOM 3248 C C . PHE A 1 408 ? -7.449 5.417 28.543 1.00 47.47 408 PHE A C 1
ATOM 3250 O O . PHE A 1 408 ? -8.590 5.786 28.269 1.00 47.47 408 PHE A O 1
ATOM 3257 N N . GLU A 1 409 ? -6.905 5.657 29.738 1.00 45.50 409 GLU A N 1
ATOM 3258 C CA . GLU A 1 409 ? -7.516 6.472 30.796 1.00 45.50 409 GLU A CA 1
ATOM 3259 C C . GLU A 1 409 ? -7.410 7.987 30.531 1.00 45.50 409 GLU A C 1
ATOM 3261 O O . GLU A 1 409 ? -7.228 8.789 31.452 1.00 45.50 409 GLU A O 1
ATOM 3266 N N . ARG A 1 410 ? -7.546 8.445 29.276 1.00 39.41 410 ARG A N 1
ATOM 3267 C CA . ARG A 1 410 ? -7.820 9.872 29.072 1.00 39.41 410 ARG A CA 1
ATOM 3268 C C . ARG A 1 410 ? -9.234 10.145 29.578 1.00 39.41 410 ARG A C 1
ATOM 3270 O O . ARG A 1 410 ? -10.219 9.873 28.899 1.00 39.41 410 ARG A O 1
ATOM 3277 N N . LYS A 1 411 ? -9.280 10.639 30.820 1.00 39.00 411 LYS A N 1
ATOM 3278 C CA . LYS A 1 411 ? -10.432 11.161 31.559 1.00 39.00 411 LYS A CA 1
ATOM 3279 C C . LYS A 1 411 ? -11.426 11.772 30.573 1.00 39.00 411 LYS A C 1
ATOM 3281 O O . LYS A 1 411 ? -11.105 12.777 29.938 1.00 39.00 411 LYS A O 1
ATOM 3286 N N . ALA A 1 412 ? -12.597 11.150 30.424 1.00 37.28 412 ALA A N 1
ATOM 3287 C CA . ALA A 1 412 ? -13.702 11.744 29.685 1.00 37.28 412 ALA A CA 1
ATOM 3288 C C . ALA A 1 412 ? -13.857 13.185 30.185 1.00 37.28 412 ALA A C 1
ATOM 3290 O O . ALA A 1 412 ? -14.043 13.400 31.387 1.00 37.28 412 ALA A O 1
ATOM 3291 N N . LEU A 1 413 ? -13.686 14.171 29.301 1.00 37.09 413 LEU A N 1
ATOM 3292 C CA . LEU A 1 413 ? -13.939 15.553 29.673 1.00 37.09 413 LEU A CA 1
ATOM 3293 C C . LEU A 1 413 ? -15.442 15.622 29.941 1.00 37.09 413 LEU A C 1
ATOM 3295 O O . LEU A 1 413 ? -16.249 15.525 29.018 1.00 37.09 413 LEU A O 1
ATOM 3299 N N . VAL A 1 414 ? -15.815 15.677 31.216 1.00 38.69 414 VAL A N 1
ATOM 3300 C CA . VAL A 1 414 ? -17.198 15.884 31.626 1.00 38.69 414 VAL A CA 1
ATOM 3301 C C . VAL A 1 414 ? -17.551 17.293 31.172 1.00 38.69 414 VAL A C 1
ATOM 3303 O O . VAL A 1 414 ? -17.188 18.269 31.822 1.00 38.69 414 VAL A O 1
ATOM 3306 N N . VAL A 1 415 ? -18.189 17.408 30.011 1.00 38.03 415 VAL A N 1
ATOM 3307 C CA . VAL A 1 415 ? -18.882 18.638 29.640 1.00 38.03 415 VAL A CA 1
ATOM 3308 C C . VAL A 1 415 ? -20.096 18.703 30.559 1.00 38.03 415 VAL A C 1
ATOM 3310 O O . VAL A 1 415 ? -20.997 17.870 30.460 1.00 38.03 415 VAL A O 1
ATOM 3313 N N . ASN A 1 416 ? -20.065 19.632 31.514 1.00 33.59 416 ASN A N 1
ATOM 3314 C CA . ASN A 1 416 ? -21.232 19.973 32.316 1.00 33.59 416 ASN A CA 1
ATOM 3315 C C . ASN A 1 416 ? -22.256 20.620 31.381 1.00 33.59 416 ASN A C 1
ATOM 3317 O O . ASN A 1 416 ? -21.965 21.633 30.751 1.00 33.59 416 ASN A O 1
ATOM 3321 N N . PHE A 1 417 ? -23.436 20.017 31.270 1.00 43.78 417 PHE A N 1
ATOM 3322 C CA . PHE A 1 417 ? -24.526 20.525 30.434 1.00 43.78 417 PHE A CA 1
ATOM 3323 C C . PHE A 1 417 ? -25.396 21.572 31.150 1.00 43.78 417 PHE A C 1
ATOM 3325 O O . PHE A 1 417 ? -26.380 22.026 30.578 1.00 43.78 417 PHE A O 1
ATOM 3332 N N . ASP A 1 418 ? -25.010 22.006 32.354 1.00 45.72 418 ASP A N 1
ATOM 3333 C CA . ASP A 1 418 ? -25.732 23.037 33.114 1.00 45.72 418 ASP A CA 1
ATOM 3334 C C . ASP A 1 418 ? -25.616 24.446 32.488 1.00 45.72 418 ASP A C 1
ATOM 3336 O O . ASP A 1 418 ? -26.385 25.337 32.838 1.00 45.72 418 ASP A O 1
ATOM 3340 N N . ASP A 1 419 ? -24.722 24.649 31.511 1.00 44.69 419 ASP A N 1
ATOM 3341 C CA . ASP A 1 419 ? -24.537 25.940 30.823 1.00 44.69 419 ASP A CA 1
ATOM 3342 C C . ASP A 1 419 ? -25.451 26.138 29.588 1.00 44.69 419 ASP A C 1
ATOM 3344 O O . ASP A 1 419 ? -25.305 27.125 28.866 1.00 44.69 419 ASP A O 1
ATOM 3348 N N . LEU A 1 420 ? -26.396 25.225 29.310 1.00 43.81 420 LEU A N 1
ATOM 3349 C CA . LEU A 1 420 ? -27.308 25.322 28.151 1.00 43.81 420 LEU A CA 1
ATOM 3350 C C . LEU A 1 420 ? -28.772 25.647 28.489 1.00 43.81 420 LEU A C 1
ATOM 3352 O O . LEU A 1 420 ? -29.584 25.771 27.573 1.00 43.81 420 LEU A O 1
ATOM 3356 N N . GLU A 1 421 ? -29.114 25.880 29.756 1.00 45.25 421 GLU A N 1
ATOM 3357 C CA . GLU A 1 421 ? -30.436 26.388 30.146 1.00 45.25 421 GLU A CA 1
ATOM 3358 C C . GLU A 1 421 ? -30.342 27.815 30.701 1.00 45.25 421 GLU A C 1
ATOM 3360 O O . GLU A 1 421 ? -30.485 28.065 31.894 1.00 45.25 421 GLU A O 1
ATOM 3365 N N . ALA A 1 422 ? -30.152 28.790 29.810 1.00 39.94 422 ALA A N 1
ATOM 3366 C CA . ALA A 1 422 ? -30.636 30.142 30.071 1.00 39.94 422 ALA A CA 1
ATOM 3367 C C . ALA A 1 422 ? -31.993 30.299 29.360 1.00 39.94 422 ALA A C 1
ATOM 3369 O O . ALA A 1 422 ? -32.042 30.197 28.130 1.00 39.94 422 ALA A O 1
ATOM 3370 N N . PRO A 1 423 ? -33.107 30.521 30.082 1.00 41.56 423 PRO A N 1
ATOM 3371 C CA . PRO A 1 423 ? -34.395 30.736 29.446 1.00 41.56 423 PRO A CA 1
ATOM 3372 C C . PRO A 1 423 ? -34.359 32.041 28.651 1.00 41.56 423 PRO A C 1
ATOM 3374 O O . PRO A 1 423 ? -33.987 33.096 29.167 1.00 41.56 423 PRO A O 1
ATOM 3377 N N . VAL A 1 424 ? -34.773 31.959 27.388 1.00 44.12 424 VAL A N 1
ATOM 3378 C CA . VAL A 1 424 ? -35.062 33.116 26.541 1.00 44.12 424 VAL A CA 1
ATOM 3379 C C . VAL A 1 424 ? -36.150 33.935 27.236 1.00 44.12 424 VAL A C 1
ATOM 3381 O O . VAL A 1 424 ? -37.319 33.550 27.252 1.00 44.12 424 VAL A O 1
ATOM 3384 N N . SER A 1 425 ? -35.764 35.051 27.853 1.00 41.00 425 SER A N 1
ATOM 3385 C CA . SER A 1 425 ? -36.709 36.062 28.309 1.00 41.00 425 SER A CA 1
ATOM 3386 C C . SER A 1 425 ? -37.311 36.728 27.076 1.00 41.00 425 SER A C 1
ATOM 3388 O O . SER A 1 425 ? -36.623 37.449 26.353 1.00 41.00 425 SER A O 1
ATOM 3390 N N . ASN A 1 426 ? -38.592 36.466 26.830 1.00 46.72 426 ASN A N 1
ATOM 3391 C CA . ASN A 1 426 ? -39.408 37.276 25.937 1.00 46.72 426 ASN A CA 1
ATOM 3392 C C . ASN A 1 426 ? -39.509 38.680 26.542 1.00 46.72 426 ASN A C 1
ATOM 3394 O O . ASN A 1 426 ? -40.245 38.867 27.508 1.00 46.72 426 ASN A O 1
ATOM 3398 N N . ASP A 1 427 ? -38.764 39.637 25.993 1.00 42.59 427 ASP A N 1
ATOM 3399 C CA . ASP A 1 427 ? -39.002 41.052 26.257 1.00 42.59 427 ASP A CA 1
ATOM 3400 C C . ASP A 1 427 ? -39.794 41.631 25.081 1.00 42.59 427 ASP A C 1
ATOM 3402 O O . ASP A 1 427 ? -39.306 41.766 23.953 1.00 42.59 427 ASP A O 1
ATOM 3406 N N . GLU A 1 428 ? -41.076 41.871 25.340 1.00 43.12 428 GLU A N 1
ATOM 3407 C CA . GLU A 1 428 ? -41.986 42.570 24.448 1.00 43.12 428 GLU A CA 1
ATOM 3408 C C . GLU A 1 428 ? -41.621 44.062 24.416 1.00 43.12 428 GLU A C 1
ATOM 3410 O O . GLU A 1 428 ? -41.844 44.793 25.370 1.00 43.12 428 GLU A O 1
ATOM 3415 N N . GLY A 1 429 ? -41.103 44.508 23.272 1.00 41.75 429 GLY A N 1
ATOM 3416 C CA . GLY A 1 429 ? -41.393 45.798 22.640 1.00 41.75 429 GLY A CA 1
ATOM 3417 C C . GLY A 1 429 ? -41.309 47.095 23.461 1.00 41.75 429 GLY A C 1
ATOM 3418 O O . GLY A 1 429 ? -42.208 47.450 24.215 1.00 41.75 429 GLY A O 1
ATOM 3419 N N . THR A 1 430 ? -40.373 47.965 23.077 1.00 41.91 430 THR A N 1
ATOM 3420 C CA . THR A 1 430 ? -40.665 49.403 22.895 1.00 41.91 430 THR A CA 1
ATOM 3421 C C . THR A 1 430 ? -39.676 50.030 21.894 1.00 41.91 430 THR A C 1
ATOM 3423 O O . THR A 1 430 ? -38.503 49.657 21.890 1.00 41.91 430 THR A O 1
ATOM 3426 N N . PRO A 1 431 ? -40.117 50.932 20.992 1.00 48.47 431 PRO A N 1
ATOM 3427 C CA . PRO A 1 431 ? -39.290 51.443 19.899 1.00 48.47 431 PRO A CA 1
ATOM 3428 C C . PRO A 1 431 ? -38.401 52.615 20.340 1.00 48.47 431 PRO A C 1
ATOM 3430 O O . PRO A 1 431 ? -38.830 53.492 21.089 1.00 48.47 431 PRO A O 1
ATOM 3433 N N . LEU A 1 432 ? -37.171 52.649 19.821 1.00 41.97 432 LEU A N 1
ATOM 3434 C CA . LEU A 1 432 ? -36.242 53.764 19.991 1.00 41.97 432 LEU A CA 1
ATOM 3435 C C . LEU A 1 432 ? -36.678 54.959 19.134 1.00 41.97 432 LEU A C 1
ATOM 3437 O O . LEU A 1 432 ? -36.766 54.866 17.910 1.00 41.97 432 LEU A O 1
ATOM 3441 N N . VAL A 1 433 ? -36.935 56.077 19.811 1.00 49.12 433 VAL A N 1
ATOM 3442 C CA . VAL A 1 433 ? -37.016 57.422 19.235 1.00 49.12 433 VAL A CA 1
ATOM 3443 C C . VAL A 1 433 ? -35.595 57.943 19.019 1.00 49.12 433 VAL A C 1
ATOM 3445 O O . VAL A 1 433 ? -34.726 57.764 19.871 1.00 49.12 433 VAL A O 1
ATOM 3448 N N . GLU A 1 434 ? -35.395 58.566 17.861 1.00 45.72 434 GLU A N 1
ATOM 3449 C CA . GLU A 1 434 ? -34.189 59.270 17.422 1.00 45.72 434 GLU A CA 1
ATOM 3450 C C . GLU A 1 434 ? -33.698 60.339 18.413 1.00 45.72 434 GLU A C 1
ATOM 3452 O O . GLU A 1 434 ? -34.494 61.132 18.922 1.00 45.72 434 GLU A O 1
ATOM 3457 N N . SER A 1 435 ? -32.372 60.425 18.566 1.00 45.97 435 SER A N 1
ATOM 3458 C CA . SER A 1 435 ? -31.582 61.667 18.462 1.00 45.97 435 SER A CA 1
ATOM 3459 C C . SER A 1 435 ? -30.092 61.350 18.422 1.00 45.97 435 SER A C 1
ATOM 3461 O O . SER A 1 435 ? -29.633 60.706 19.396 1.00 45.97 435 SER A O 1
#

Radius of gyration: 32.65 Å; Cα contacts (8 Å, |Δi|>4): 608; chains: 1; bounding box: 93×84×87 Å

Mean predicted aligned error: 11.47 Å

Nearest PDB structures (foldseek):
  2etd-assembly1_A  TM=7.300E-01  e=3.111E-05  Thermotoga maritima MSB8
  4r7x-assembly1_A  TM=1.784E-01  e=3.276E-01  Homo sapiens

Sequence (435 aa):
MSQWLWFIIPSLFILIFHKFASRAFRLRRLMAALPTSKVQGVFIGLVEVKGQAKGVTHTTFLEETEALCSQWTVEEEWQKTEVDSDGKTRSSSGWKTVASGSTIPAFFVEDETGALRVHPEGAELTQNLTFSYRCRRRDAFYYAKGPAKGIANSTGNRRFRENTIQVGDALYIMGQARLREDVVAPEIAADPDTGNRYIITVKSEEQLARGAFWQGLILGLLAVGLFPLMTLIDAAPSYFHSLWFPWLTAFINLLILFALWSWRIYDDLVQVRNRVDQGRKNIDVQLKRRFDLIPNLVDVAKQVASAETSLHETLAQLRRGTTLEGPQKSVGKQLLAVSENYPTLQQSEAFLTLQNTLVDTEDRIALSRDYFNEIATHANTLSEVIPDKFFVGLAGIGHTELFEAENFERKALVVNFDDLEAPVSNDEGTPLVES